Protein AF-A0A653E6C7-F1 (afdb_monomer)

Organism: NCBI:txid437900

Structure (mmCIF, N/CA/C/O backbone):
data_AF-A0A653E6C7-F1
#
_entry.id   AF-A0A653E6C7-F1
#
loop_
_atom_site.group_PDB
_atom_site.id
_atom_site.type_symbol
_atom_site.label_atom_id
_atom_site.label_alt_id
_atom_site.label_comp_id
_atom_site.label_asym_id
_atom_site.label_entity_id
_atom_site.label_seq_id
_atom_site.pdbx_PDB_ins_code
_atom_site.Cartn_x
_atom_site.Cartn_y
_atom_site.Cartn_z
_atom_site.occupancy
_atom_site.B_iso_or_equiv
_atom_site.auth_seq_id
_atom_site.auth_comp_id
_atom_site.auth_asym_id
_atom_site.auth_atom_id
_atom_site.pdbx_PDB_model_num
ATOM 1 N N . MET A 1 1 ? 11.877 32.049 -66.369 1.00 36.81 1 MET A N 1
ATOM 2 C CA . MET A 1 1 ? 12.026 30.655 -66.835 1.00 36.81 1 MET A CA 1
ATOM 3 C C . MET A 1 1 ? 13.136 30.034 -66.006 1.00 36.81 1 MET A C 1
ATOM 5 O O . MET A 1 1 ? 14.293 30.339 -66.258 1.00 36.81 1 MET A O 1
ATOM 9 N N . PHE A 1 2 ? 12.795 29.291 -64.953 1.00 31.92 2 PHE A N 1
ATOM 10 C CA . PHE A 1 2 ? 13.798 28.669 -64.084 1.00 31.92 2 PHE A CA 1
ATOM 11 C C . PHE A 1 2 ? 14.301 27.378 -64.732 1.00 31.92 2 PHE A C 1
ATOM 13 O O . PHE A 1 2 ? 13.498 26.540 -65.136 1.00 31.92 2 PHE A O 1
ATOM 20 N N . GLN A 1 3 ? 15.620 27.231 -64.850 1.00 35.09 3 GLN A N 1
ATOM 21 C CA . GLN A 1 3 ? 16.243 25.964 -65.222 1.00 35.09 3 GLN A CA 1
ATOM 22 C C . GLN A 1 3 ? 16.488 25.157 -63.948 1.00 35.09 3 GLN A C 1
ATOM 24 O O . GLN A 1 3 ? 17.312 25.549 -63.121 1.00 35.09 3 GLN A O 1
ATOM 29 N N . PHE A 1 4 ? 15.799 24.026 -63.803 1.00 35.00 4 PHE A N 1
ATOM 30 C CA . PHE A 1 4 ? 16.208 23.011 -62.838 1.00 35.00 4 PHE A CA 1
ATOM 31 C C . PHE A 1 4 ? 17.572 22.454 -63.260 1.00 35.00 4 PHE A C 1
ATOM 33 O O . PHE A 1 4 ? 17.753 22.038 -64.405 1.00 35.00 4 PHE A O 1
ATOM 40 N N . LYS A 1 5 ? 18.532 22.449 -62.333 1.00 35.19 5 LYS A N 1
ATOM 41 C CA . LYS A 1 5 ? 19.729 21.610 -62.445 1.00 35.19 5 LYS A CA 1
ATOM 42 C C . LYS A 1 5 ? 19.376 20.219 -61.903 1.00 35.19 5 LYS A C 1
ATOM 44 O O . LYS A 1 5 ? 18.618 20.157 -60.936 1.00 35.19 5 LYS A O 1
ATOM 49 N N . PRO A 1 6 ? 19.903 19.125 -62.477 1.00 42.69 6 PRO A N 1
ATOM 50 C CA . PRO A 1 6 ? 19.724 17.807 -61.885 1.00 42.69 6 PRO A CA 1
ATOM 51 C C . PRO A 1 6 ? 20.421 17.754 -60.520 1.00 42.69 6 PRO A C 1
ATOM 53 O O . PRO A 1 6 ? 21.574 18.174 -60.399 1.00 42.69 6 PRO A O 1
ATOM 56 N N . LEU A 1 7 ? 19.732 17.221 -59.509 1.00 40.06 7 LEU A N 1
ATOM 57 C CA . LEU A 1 7 ? 20.390 16.739 -58.299 1.00 40.06 7 LEU A CA 1
ATOM 58 C C . LEU A 1 7 ? 21.198 15.492 -58.678 1.00 40.06 7 LEU A C 1
ATOM 60 O O . LEU A 1 7 ? 20.665 14.579 -59.308 1.00 40.06 7 LEU A O 1
ATOM 64 N N . ALA A 1 8 ? 22.476 15.459 -58.314 1.00 36.84 8 ALA A N 1
ATOM 65 C CA . ALA A 1 8 ? 23.287 14.255 -58.418 1.00 36.84 8 ALA A CA 1
ATOM 66 C C . ALA A 1 8 ? 23.225 13.523 -57.073 1.00 36.84 8 ALA A C 1
ATOM 68 O O . ALA A 1 8 ? 23.871 13.950 -56.119 1.00 36.84 8 ALA A O 1
ATOM 69 N N . VAL A 1 9 ? 22.438 12.448 -56.998 1.00 37.03 9 VAL A N 1
ATOM 70 C CA . VAL A 1 9 ? 22.451 11.537 -55.844 1.00 37.03 9 VAL A CA 1
ATOM 71 C C . VAL A 1 9 ? 23.778 10.779 -55.857 1.00 37.03 9 VAL A C 1
ATOM 73 O O . VAL A 1 9 ? 24.117 10.134 -56.851 1.00 37.03 9 VAL A O 1
ATOM 76 N N . ALA A 1 10 ? 24.547 10.889 -54.776 1.00 32.38 10 ALA A N 1
ATOM 77 C CA . ALA A 1 10 ? 25.873 10.297 -54.650 1.00 32.38 10 ALA A CA 1
ATOM 78 C C . ALA A 1 10 ? 25.817 9.025 -53.790 1.00 32.38 10 ALA A C 1
ATOM 80 O O . ALA A 1 10 ? 26.116 9.062 -52.603 1.00 32.38 10 ALA A O 1
ATOM 81 N N . VAL A 1 11 ? 25.446 7.893 -54.397 1.00 38.53 11 VAL A N 1
ATOM 82 C CA . VAL A 1 11 ? 25.441 6.590 -53.709 1.00 38.53 11 VAL A CA 1
ATOM 83 C C . VAL A 1 11 ? 26.882 6.148 -53.425 1.00 38.53 11 VAL A C 1
ATOM 85 O O . VAL A 1 11 ? 27.605 5.742 -54.340 1.00 38.53 11 VAL A O 1
ATOM 88 N N . LEU A 1 12 ? 27.309 6.225 -52.162 1.00 35.78 12 LEU A N 1
ATOM 89 C CA . LEU A 1 12 ? 28.655 5.854 -51.719 1.00 35.78 12 LEU A CA 1
ATOM 90 C C . LEU A 1 12 ? 28.696 4.407 -51.197 1.00 35.78 12 LEU A C 1
ATOM 92 O O . LEU A 1 12 ? 28.654 4.157 -49.997 1.00 35.78 12 LEU A O 1
ATOM 96 N N . ALA A 1 13 ? 28.823 3.438 -52.103 1.00 35.84 13 ALA A N 1
ATOM 97 C CA . ALA A 1 13 ? 28.999 2.035 -51.726 1.00 35.84 13 ALA A CA 1
ATOM 98 C C . ALA A 1 13 ? 30.465 1.730 -51.348 1.00 35.84 13 ALA A C 1
ATOM 100 O O . ALA A 1 13 ? 31.323 1.586 -52.223 1.00 35.84 13 ALA A O 1
ATOM 101 N N . ILE A 1 14 ? 30.755 1.595 -50.049 1.00 37.81 14 ILE A N 1
ATOM 102 C CA . ILE A 1 14 ? 32.044 1.086 -49.551 1.00 37.81 14 ILE A CA 1
ATOM 103 C C . ILE A 1 14 ? 31.932 -0.431 -49.365 1.00 37.81 14 ILE A C 1
ATOM 105 O O . ILE A 1 14 ? 31.178 -0.903 -48.522 1.00 37.81 14 ILE A O 1
ATOM 109 N N . VAL A 1 15 ? 32.712 -1.197 -50.132 1.00 36.81 15 VAL A N 1
ATOM 110 C CA . VAL A 1 15 ? 32.793 -2.662 -50.007 1.00 36.81 15 VAL A CA 1
ATOM 111 C C . VAL A 1 15 ? 34.181 -3.053 -49.512 1.00 36.81 15 VAL A C 1
ATOM 113 O O . VAL A 1 15 ? 35.166 -2.945 -50.244 1.00 36.81 15 VAL A O 1
ATOM 116 N N . SER A 1 16 ? 34.261 -3.537 -48.274 1.00 36.94 16 SER A N 1
ATOM 117 C CA . SER A 1 16 ? 35.423 -4.265 -47.763 1.00 36.94 16 SER A CA 1
ATOM 118 C C . SER A 1 16 ? 35.331 -5.744 -48.166 1.00 36.94 16 SER A C 1
ATOM 120 O O . SER A 1 16 ? 34.250 -6.326 -48.220 1.00 36.94 16 SER A O 1
ATOM 122 N N . LEU A 1 17 ? 36.472 -6.366 -48.481 1.00 30.39 17 LEU A N 1
ATOM 123 C CA . LEU A 1 17 ? 36.559 -7.806 -48.749 1.00 30.39 17 LEU A CA 1
ATOM 124 C C . LEU A 1 17 ? 37.229 -8.524 -47.565 1.00 30.39 17 LEU A C 1
ATOM 126 O O . LEU A 1 17 ? 38.143 -7.960 -46.959 1.00 30.39 17 LEU A O 1
ATOM 130 N N . PRO A 1 18 ? 36.796 -9.751 -47.223 1.00 42.97 18 PRO A N 1
ATOM 131 C CA . PRO A 1 18 ? 37.175 -10.397 -45.972 1.00 42.97 18 PRO A CA 1
ATOM 132 C C . PRO A 1 18 ? 38.626 -10.892 -45.967 1.00 42.97 18 PRO A C 1
ATOM 134 O O . PRO A 1 18 ? 39.078 -11.573 -46.890 1.00 42.97 18 PRO A O 1
ATOM 137 N N . ALA A 1 19 ? 39.328 -10.628 -44.865 1.00 39.53 19 ALA A N 1
ATOM 138 C CA . ALA A 1 19 ? 40.554 -11.328 -44.498 1.00 39.53 19 ALA A CA 1
ATOM 139 C C . ALA A 1 19 ? 40.205 -12.502 -43.568 1.00 39.53 19 ALA A C 1
ATOM 141 O O . ALA A 1 19 ? 39.462 -12.332 -42.605 1.00 39.53 19 ALA A O 1
ATOM 142 N N . LEU A 1 20 ? 40.734 -13.695 -43.856 1.00 46.75 20 LEU A N 1
ATOM 143 C CA . LEU A 1 20 ? 40.426 -14.913 -43.102 1.00 46.75 20 LEU A CA 1
ATOM 144 C C . LEU A 1 20 ? 40.922 -14.837 -41.648 1.00 46.75 20 LEU A C 1
ATOM 146 O O . LEU A 1 20 ? 42.125 -14.859 -41.391 1.00 46.75 20 LEU A O 1
ATOM 150 N N . ALA A 1 21 ? 39.975 -14.851 -40.715 1.00 49.25 21 ALA A N 1
ATOM 151 C CA . ALA A 1 21 ? 40.163 -15.169 -39.305 1.00 49.25 21 ALA A CA 1
ATOM 152 C C . ALA A 1 21 ? 39.128 -16.231 -38.897 1.00 49.25 21 ALA A C 1
ATOM 154 O O . ALA A 1 21 ? 38.149 -16.449 -39.607 1.00 49.25 21 ALA A O 1
ATOM 155 N N . ASN A 1 22 ? 39.337 -16.921 -37.774 1.00 44.00 22 ASN A N 1
ATOM 156 C CA . ASN A 1 22 ? 38.577 -18.135 -37.429 1.00 44.00 22 ASN A CA 1
ATOM 157 C C . ASN A 1 22 ? 37.117 -17.885 -36.974 1.00 44.00 22 ASN A C 1
ATOM 159 O O . ASN A 1 22 ? 36.478 -18.796 -36.462 1.00 44.00 22 ASN A O 1
ATOM 163 N N . ASN A 1 23 ? 36.632 -16.646 -37.097 1.00 50.62 23 ASN A N 1
ATOM 164 C CA . ASN A 1 23 ? 35.430 -16.086 -36.474 1.00 50.62 23 ASN A CA 1
ATOM 165 C C . ASN A 1 23 ? 34.911 -14.933 -37.362 1.00 50.62 23 ASN A C 1
ATOM 167 O O . ASN A 1 23 ? 35.731 -14.327 -38.060 1.00 50.62 23 ASN A O 1
ATOM 171 N N . SER A 1 24 ? 33.602 -14.640 -37.418 1.00 52.75 24 SER A N 1
ATOM 172 C CA . SER A 1 24 ? 33.059 -13.692 -38.421 1.00 52.75 24 SER A CA 1
ATOM 173 C C . SER A 1 24 ? 31.826 -12.874 -38.020 1.00 52.75 24 SER A C 1
ATOM 175 O O . SER A 1 24 ? 30.838 -13.412 -37.529 1.00 52.75 24 SER A O 1
ATOM 177 N N . THR A 1 25 ? 31.876 -11.587 -38.378 1.00 50.28 25 THR A N 1
ATOM 178 C CA . THR A 1 25 ? 30.941 -10.515 -37.991 1.00 50.28 25 THR A CA 1
ATOM 179 C C . THR A 1 25 ? 30.882 -9.536 -39.226 1.00 50.28 25 THR A C 1
ATOM 181 O O . THR A 1 25 ? 31.946 -9.063 -39.620 1.00 50.28 25 THR A O 1
ATOM 184 N N . SER A 1 26 ? 29.720 -9.221 -39.870 1.00 48.12 26 SER A N 1
ATOM 185 C CA . SER A 1 26 ? 29.556 -8.301 -41.058 1.00 48.12 26 SER A CA 1
ATOM 186 C C . SER A 1 26 ? 28.241 -7.423 -41.210 1.00 48.12 26 SER A C 1
ATOM 188 O O . SER A 1 26 ? 27.250 -7.935 -41.734 1.00 48.12 26 SER A O 1
ATOM 190 N N . THR A 1 27 ? 28.207 -6.110 -40.866 1.00 49.47 27 THR A N 1
ATOM 191 C CA . THR A 1 27 ? 27.017 -5.171 -40.925 1.00 49.47 27 THR A CA 1
ATOM 192 C C . THR A 1 27 ? 27.148 -4.208 -42.137 1.00 49.47 27 THR A C 1
ATOM 194 O O . THR A 1 27 ? 28.269 -4.000 -42.602 1.00 49.47 27 THR A O 1
ATOM 197 N N . GLN A 1 28 ? 26.059 -3.666 -42.718 1.00 49.97 28 GLN A N 1
ATOM 198 C CA . GLN A 1 28 ? 25.973 -3.151 -44.107 1.00 49.97 28 GLN A CA 1
ATOM 199 C C . GLN A 1 28 ? 25.023 -1.931 -44.396 1.00 49.97 28 GLN A C 1
ATOM 201 O O . GLN A 1 28 ? 23.853 -1.943 -44.046 1.00 49.97 28 GLN A O 1
ATOM 206 N N . THR A 1 29 ? 25.464 -0.933 -45.195 1.00 49.41 29 THR A N 1
ATOM 207 C CA . THR A 1 29 ? 24.863 0.437 -45.317 1.00 49.41 29 THR A CA 1
ATOM 208 C C . THR A 1 29 ? 24.172 0.847 -46.655 1.00 49.41 29 THR A C 1
ATOM 210 O O . THR A 1 29 ? 24.324 0.149 -47.662 1.00 49.41 29 THR A O 1
ATOM 213 N N . GLN A 1 30 ? 23.448 1.996 -46.659 1.00 47.56 30 GLN A N 1
ATOM 214 C CA . GLN A 1 30 ? 22.897 2.846 -47.768 1.00 47.56 30 GLN A CA 1
ATOM 215 C C . GLN A 1 30 ? 22.516 4.271 -47.238 1.00 47.56 30 GLN A C 1
ATOM 217 O O . GLN A 1 30 ? 22.530 4.451 -46.028 1.00 47.56 30 GLN A O 1
ATOM 222 N N . GLU A 1 31 ? 22.144 5.259 -48.083 1.00 45.62 31 GLU A N 1
ATOM 223 C CA . GLU A 1 31 ? 21.687 6.632 -47.695 1.00 45.62 31 GLU A CA 1
ATOM 224 C C . GLU A 1 31 ? 20.680 7.270 -48.708 1.00 45.62 31 GLU A C 1
ATOM 226 O O . GLU A 1 31 ? 20.923 7.180 -49.916 1.00 45.62 31 GLU A O 1
ATOM 231 N N . GLY A 1 32 ? 19.602 7.948 -48.250 1.00 47.56 32 GLY A N 1
ATOM 232 C CA . GLY A 1 32 ? 18.524 8.546 -49.084 1.00 47.56 32 GLY A CA 1
ATOM 233 C C . GLY A 1 32 ? 17.597 9.657 -48.478 1.00 47.56 32 GLY A C 1
ATOM 234 O O . GLY A 1 32 ? 18.111 10.709 -48.128 1.00 47.56 32 GLY A O 1
ATOM 235 N N . GLU A 1 33 ? 16.250 9.695 -48.532 1.00 46.22 33 GLU A N 1
ATOM 236 C CA . GLU A 1 33 ? 15.228 8.712 -48.102 1.00 46.22 33 GLU A CA 1
ATOM 237 C C . GLU A 1 33 ? 15.631 7.242 -48.264 1.00 46.22 33 GLU A C 1
ATOM 239 O O . GLU A 1 33 ? 15.972 6.806 -49.359 1.00 46.22 33 GLU A O 1
ATOM 244 N N . ASP A 1 34 ? 15.585 6.511 -47.144 1.00 41.84 34 ASP A N 1
ATOM 245 C CA . ASP A 1 34 ? 16.170 5.189 -46.856 1.00 41.84 34 ASP A CA 1
ATOM 246 C C . ASP A 1 34 ? 17.706 5.193 -46.514 1.00 41.84 34 ASP A C 1
ATOM 248 O O . ASP A 1 34 ? 18.541 4.765 -47.315 1.00 41.84 34 ASP A O 1
ATOM 252 N N . HIS A 1 35 ? 18.105 5.656 -45.306 1.00 50.97 35 HIS A N 1
ATOM 253 C CA . HIS A 1 35 ? 19.483 5.656 -44.738 1.00 50.97 35 HIS A CA 1
ATOM 254 C C . HIS A 1 35 ? 19.780 4.539 -43.707 1.00 50.97 35 HIS A C 1
ATOM 256 O O . HIS A 1 35 ? 18.956 4.132 -42.897 1.00 50.97 35 HIS A O 1
ATOM 262 N N . ILE A 1 36 ? 21.004 4.009 -43.726 1.00 48.34 36 ILE A N 1
ATOM 263 C CA . ILE A 1 36 ? 21.359 2.739 -43.073 1.00 48.34 36 ILE A CA 1
ATOM 264 C C . ILE A 1 36 ? 22.845 2.788 -42.666 1.00 48.34 36 ILE A C 1
ATOM 266 O O . ILE A 1 36 ? 23.696 2.879 -43.557 1.00 48.34 36 ILE A O 1
ATOM 270 N N . ALA A 1 37 ? 23.188 2.727 -41.374 1.00 50.09 37 ALA A N 1
ATOM 271 C CA . ALA A 1 37 ? 24.558 2.872 -40.846 1.00 50.09 37 ALA A CA 1
ATOM 272 C C . ALA A 1 37 ? 24.924 1.749 -39.848 1.00 50.09 37 ALA A C 1
ATOM 274 O O . ALA A 1 37 ? 24.151 1.444 -38.960 1.00 50.09 37 ALA A O 1
ATOM 275 N N . ASP A 1 38 ? 26.096 1.105 -39.957 1.00 50.28 38 ASP A N 1
ATOM 276 C CA . ASP A 1 38 ? 26.194 -0.308 -39.531 1.00 50.28 38 ASP A CA 1
ATOM 277 C C . ASP A 1 38 ? 27.616 -0.791 -39.096 1.00 50.28 38 ASP A C 1
ATOM 279 O O . ASP A 1 38 ? 28.586 -0.534 -39.815 1.00 50.28 38 ASP A O 1
ATOM 283 N N . VAL A 1 39 ? 27.766 -1.572 -37.995 1.00 52.69 39 VAL A N 1
ATOM 284 C CA . VAL A 1 39 ? 29.048 -2.215 -37.543 1.00 52.69 39 VAL A CA 1
ATOM 285 C C . VAL A 1 39 ? 28.893 -3.625 -36.898 1.00 52.69 39 VAL A C 1
ATOM 287 O O . VAL A 1 39 ? 28.065 -3.822 -36.019 1.00 52.69 39 VAL A O 1
ATOM 290 N N . PHE A 1 40 ? 29.688 -4.621 -37.335 1.00 51.22 40 PHE A N 1
ATOM 291 C CA . PHE A 1 40 ? 29.840 -6.028 -36.841 1.00 51.22 40 PHE A CA 1
ATOM 292 C C . PHE A 1 40 ? 31.414 -6.170 -36.840 1.00 51.22 40 PHE A C 1
ATOM 294 O O . PHE A 1 40 ? 32.033 -5.749 -37.823 1.00 51.22 40 PHE A O 1
ATOM 301 N N . GLN A 1 41 ? 32.108 -6.758 -35.841 1.00 54.19 41 GLN A N 1
ATOM 302 C CA . GLN A 1 41 ? 33.598 -6.946 -35.845 1.00 54.19 41 GLN A CA 1
ATOM 303 C C . GLN A 1 41 ? 34.148 -8.316 -35.362 1.00 54.19 41 GLN A C 1
ATOM 305 O O . GLN A 1 41 ? 33.605 -8.902 -34.432 1.00 54.19 41 GLN A O 1
ATOM 310 N N . THR A 1 42 ? 35.290 -8.810 -35.888 1.00 49.84 42 THR A N 1
ATOM 311 C CA . THR A 1 42 ? 35.888 -10.089 -35.403 1.00 49.84 42 THR A CA 1
ATOM 312 C C . THR A 1 42 ? 37.390 -10.286 -35.525 1.00 49.84 42 THR A C 1
ATOM 314 O O . THR A 1 42 ? 37.947 -10.022 -36.585 1.00 49.84 42 THR A O 1
ATOM 317 N N . GLN A 1 43 ? 37.950 -11.007 -34.532 1.00 49.94 43 GLN A N 1
ATOM 318 C CA . GLN A 1 43 ? 38.766 -12.228 -34.744 1.00 49.9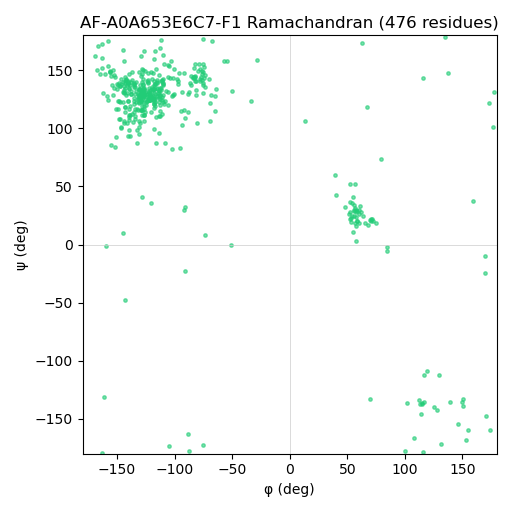4 43 GLN A CA 1
ATOM 319 C C . GLN A 1 43 ? 38.593 -13.330 -33.651 1.00 49.94 43 GLN A C 1
ATOM 321 O O . GLN A 1 43 ? 39.348 -14.303 -33.664 1.00 49.94 43 GLN A O 1
ATOM 326 N N . ALA A 1 44 ? 37.624 -13.254 -32.723 1.00 50.81 44 ALA A N 1
ATOM 327 C CA . ALA A 1 44 ? 37.566 -14.094 -31.506 1.00 50.81 44 ALA A CA 1
ATOM 328 C C . ALA A 1 44 ? 36.459 -15.169 -31.484 1.00 50.81 44 ALA A C 1
ATOM 330 O O . ALA A 1 44 ? 35.468 -15.012 -32.175 1.00 50.81 44 ALA A O 1
ATOM 331 N N . GLY A 1 45 ? 36.653 -16.249 -30.703 1.00 44.94 45 GLY A N 1
ATOM 332 C CA . GLY A 1 45 ? 36.150 -17.639 -30.879 1.00 44.94 45 GLY A CA 1
ATOM 333 C C . GLY A 1 45 ? 34.660 -17.952 -31.147 1.00 44.94 45 GLY A C 1
ATOM 334 O O . GLY A 1 45 ? 34.298 -19.132 -31.175 1.00 44.94 45 GLY A O 1
ATOM 335 N N . ARG A 1 46 ? 33.795 -16.941 -31.221 1.00 46.16 46 ARG A N 1
ATOM 336 C CA . ARG A 1 46 ? 32.323 -16.956 -31.228 1.00 46.16 46 ARG A CA 1
ATOM 337 C C . ARG A 1 46 ? 31.869 -15.534 -31.735 1.00 46.16 46 ARG A C 1
ATOM 339 O O . ARG A 1 46 ? 32.632 -14.601 -31.475 1.00 46.16 46 ARG A O 1
ATOM 346 N N . SER A 1 47 ? 30.749 -15.307 -32.474 1.00 51.88 47 SER A N 1
ATOM 347 C CA . SER A 1 47 ? 30.408 -13.944 -33.033 1.00 51.88 47 SER A CA 1
ATOM 348 C C . SER A 1 47 ? 28.969 -13.703 -33.601 1.00 51.88 47 SER A C 1
ATOM 350 O O . SER A 1 47 ? 28.462 -14.645 -34.215 1.00 51.88 47 SER A O 1
ATOM 352 N N . GLN A 1 48 ? 28.398 -12.462 -33.556 1.00 50.12 48 GLN A N 1
ATOM 353 C CA . GLN A 1 48 ? 27.323 -11.908 -34.459 1.00 50.12 48 GLN A CA 1
ATOM 354 C C . GLN A 1 48 ? 27.170 -10.322 -34.430 1.00 50.12 48 GLN A C 1
ATOM 356 O O . GLN A 1 48 ? 28.047 -9.685 -33.853 1.00 50.12 48 GLN A O 1
ATOM 361 N N . ALA A 1 49 ? 26.213 -9.707 -35.195 1.00 47.31 49 ALA A N 1
ATOM 362 C CA . ALA A 1 49 ? 25.719 -8.282 -35.368 1.00 47.31 49 ALA A CA 1
ATOM 363 C C . ALA A 1 49 ? 24.655 -8.161 -36.532 1.00 47.31 49 ALA A C 1
ATOM 365 O O . ALA A 1 49 ? 24.100 -9.217 -36.843 1.00 47.31 49 ALA A O 1
ATOM 366 N N . THR A 1 50 ? 24.358 -6.973 -37.169 1.00 49.62 50 THR A N 1
ATOM 367 C CA . THR A 1 50 ? 23.196 -6.551 -38.122 1.00 49.62 50 THR A CA 1
ATOM 368 C C . THR A 1 50 ? 22.025 -5.349 -37.734 1.00 49.62 50 THR A C 1
ATOM 370 O O . THR A 1 50 ? 20.977 -4.758 -35.732 1.00 49.62 50 THR A O 1
ATOM 373 N N . GLN A 1 51 ? 21.966 -4.865 -39.086 1.00 48.03 51 GLN A N 1
ATOM 374 C CA . GLN A 1 51 ? 21.513 -3.716 -39.995 1.00 48.03 51 GLN A CA 1
ATOM 375 C C . GLN A 1 51 ? 20.124 -2.987 -40.101 1.00 48.03 51 GLN A C 1
ATOM 377 O O . GLN A 1 51 ? 19.124 -3.614 -40.472 1.00 48.03 51 GLN A O 1
ATOM 382 N N . THR A 1 52 ? 20.049 -1.633 -40.108 1.00 49.75 52 THR A N 1
ATOM 383 C CA . THR A 1 52 ? 18.783 -0.902 -40.470 1.00 49.75 52 THR A CA 1
ATOM 384 C C . THR A 1 52 ? 18.897 0.563 -40.954 1.00 49.75 52 THR A C 1
ATOM 386 O O . THR A 1 52 ? 19.809 1.222 -40.485 1.00 49.75 52 THR A O 1
ATOM 389 N N . GLN A 1 53 ? 18.020 1.204 -41.774 1.00 48.62 53 GLN A N 1
ATOM 390 C CA . GLN A 1 53 ? 16.997 0.861 -42.829 1.00 48.62 53 GLN A CA 1
ATOM 391 C C . GLN A 1 53 ? 15.947 2.017 -43.029 1.00 48.62 53 GLN A C 1
ATOM 393 O O . GLN A 1 53 ? 14.765 1.747 -43.215 1.00 48.62 53 GLN A O 1
ATOM 398 N N . ASP A 1 54 ? 16.341 3.304 -42.955 1.00 42.34 54 ASP A N 1
ATOM 399 C CA . ASP A 1 54 ? 15.451 4.437 -42.607 1.00 42.34 54 ASP A CA 1
ATOM 400 C C . ASP A 1 54 ? 15.978 5.851 -42.995 1.00 42.34 54 ASP A C 1
ATOM 402 O O . ASP A 1 54 ? 17.121 6.127 -42.662 1.00 42.34 54 ASP A O 1
ATOM 406 N N . GLY A 1 55 ? 15.274 6.786 -43.672 1.00 54.28 55 GLY A N 1
ATOM 407 C CA . GLY A 1 55 ? 15.981 7.970 -44.250 1.00 54.28 55 GLY A CA 1
ATOM 408 C C . GLY A 1 55 ? 15.381 9.344 -44.660 1.00 54.28 55 GLY A C 1
ATOM 409 O O . GLY A 1 55 ? 16.170 10.143 -45.153 1.00 54.28 55 GLY A O 1
ATOM 410 N N . SER A 1 56 ? 14.112 9.762 -44.615 1.00 47.47 56 SER A N 1
ATOM 411 C CA . SER A 1 56 ? 12.895 9.168 -44.055 1.00 47.47 56 SER A CA 1
ATOM 412 C C . SER A 1 56 ? 13.058 8.746 -42.597 1.00 47.47 56 SER A C 1
ATOM 414 O O . SER A 1 56 ? 12.374 7.831 -42.168 1.00 47.47 56 SER A O 1
ATOM 416 N N . GLY A 1 57 ? 14.034 9.337 -41.889 1.00 43.91 57 GLY A N 1
ATOM 417 C CA . GLY A 1 57 ? 14.825 8.613 -40.901 1.00 43.91 57 GLY A CA 1
ATOM 418 C C . GLY A 1 57 ? 16.349 8.764 -40.987 1.00 43.91 57 GLY A C 1
ATOM 419 O O . GLY A 1 57 ? 16.821 9.605 -41.750 1.00 43.91 57 GLY A O 1
ATOM 420 N N . GLN A 1 58 ? 17.126 7.988 -40.204 1.00 51.09 58 GLN A N 1
ATOM 421 C CA . GLN A 1 58 ? 18.606 7.782 -40.306 1.00 51.09 58 GLN A CA 1
ATOM 422 C C . GLN A 1 58 ? 19.165 6.871 -39.174 1.00 51.09 58 GLN A C 1
ATOM 424 O O . GLN A 1 58 ? 19.315 7.366 -38.060 1.00 51.09 58 GLN A O 1
ATOM 429 N N . ILE A 1 59 ? 19.461 5.572 -39.376 1.00 46.78 59 ILE A N 1
ATOM 430 C CA . ILE A 1 59 ? 19.634 4.648 -38.214 1.00 46.78 59 ILE A CA 1
ATOM 431 C C . ILE A 1 59 ? 20.935 3.805 -38.183 1.00 46.78 59 ILE A C 1
ATOM 433 O O . ILE A 1 59 ? 21.451 3.418 -39.230 1.00 46.78 59 ILE A O 1
ATOM 437 N N . GLY A 1 60 ? 21.460 3.539 -36.966 1.00 51.00 60 GLY A N 1
ATOM 438 C CA . GLY A 1 60 ? 22.777 2.941 -36.653 1.00 51.00 60 GLY A CA 1
ATOM 439 C C . GLY A 1 60 ? 22.830 1.529 -35.993 1.00 51.00 60 GLY A C 1
ATOM 440 O O . GLY A 1 60 ? 22.778 1.429 -34.774 1.00 51.00 60 GLY A O 1
ATOM 441 N N . TRP A 1 61 ? 22.991 0.405 -36.709 1.00 46.16 61 TRP A N 1
ATOM 442 C CA . TRP A 1 61 ? 22.998 -0.982 -36.153 1.00 46.16 61 TRP A CA 1
ATOM 443 C C . TRP A 1 61 ? 24.419 -1.474 -35.764 1.00 46.16 61 TRP A C 1
ATOM 445 O O . TRP A 1 61 ? 25.235 -1.774 -36.644 1.00 46.16 61 TRP A O 1
ATOM 455 N N . ILE A 1 62 ? 24.743 -1.608 -34.463 1.00 49.81 62 ILE A N 1
ATOM 456 C CA . ILE A 1 62 ? 26.078 -2.041 -33.960 1.00 49.81 62 ILE A CA 1
ATOM 457 C C . ILE A 1 62 ? 26.015 -3.268 -33.029 1.00 49.81 62 ILE A C 1
ATOM 459 O O . ILE A 1 62 ? 25.133 -3.374 -32.197 1.00 49.81 62 ILE A O 1
ATOM 463 N N . GLU A 1 63 ? 26.979 -4.191 -33.141 1.00 49.38 63 GLU A N 1
ATOM 464 C CA . GLU A 1 63 ? 27.341 -5.182 -32.101 1.00 49.38 63 GLU A CA 1
ATOM 465 C C . GLU A 1 63 ? 28.741 -5.766 -32.411 1.00 49.38 63 GLU A C 1
ATOM 467 O O . GLU A 1 63 ? 29.219 -5.730 -33.550 1.00 49.38 63 GLU A O 1
ATOM 472 N N . GLN A 1 64 ? 29.480 -6.202 -31.386 1.00 54.69 64 GLN A N 1
ATOM 473 C CA . GLN A 1 64 ? 30.908 -6.568 -31.453 1.00 54.69 64 GLN A CA 1
ATOM 474 C C . GLN A 1 64 ? 31.229 -7.537 -30.318 1.00 54.69 64 GLN A C 1
ATOM 476 O O . GLN A 1 64 ? 30.594 -7.415 -29.284 1.00 54.69 64 GLN A O 1
ATOM 481 N N . GLU A 1 65 ? 32.176 -8.482 -30.459 1.0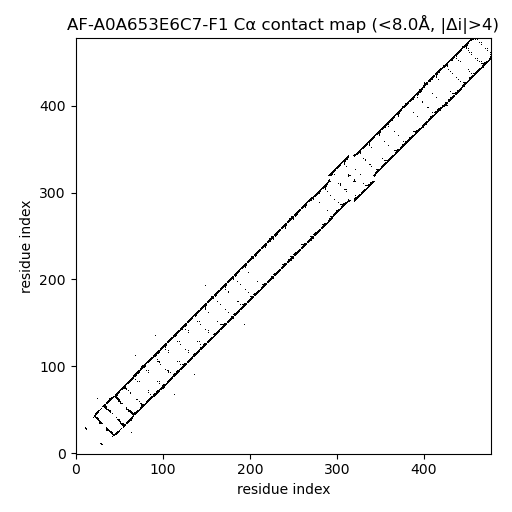0 51.06 65 GLU A N 1
ATOM 482 C CA . GLU A 1 65 ? 32.149 -9.619 -29.523 1.00 51.06 65 GLU A CA 1
ATOM 483 C C . GLU A 1 65 ? 33.389 -10.523 -29.359 1.00 51.06 65 GLU A C 1
ATOM 485 O O . GLU A 1 65 ? 34.250 -10.655 -30.235 1.00 51.06 65 GLU A O 1
ATOM 490 N N . PHE A 1 66 ? 33.387 -11.228 -28.216 1.00 52.16 66 PHE A N 1
ATOM 491 C CA . PHE A 1 66 ? 34.203 -12.402 -27.860 1.00 52.16 66 PHE A CA 1
ATOM 492 C C . PHE A 1 66 ? 33.281 -13.550 -27.342 1.00 52.16 66 PHE A C 1
ATOM 494 O O . PHE A 1 66 ? 33.627 -14.264 -26.402 1.00 52.16 66 PHE A O 1
ATOM 501 N N . GLY A 1 67 ? 32.113 -13.775 -27.957 1.00 55.19 67 GLY A N 1
ATOM 502 C CA . GLY A 1 67 ? 31.035 -14.628 -27.422 1.00 55.19 67 GLY A CA 1
ATOM 503 C C . GLY A 1 67 ? 30.070 -15.153 -28.505 1.00 55.19 67 GLY A C 1
ATOM 504 O O . GLY A 1 67 ? 30.263 -14.883 -29.678 1.00 55.19 67 GLY A O 1
ATOM 505 N N . ARG A 1 68 ? 29.082 -16.021 -28.204 1.00 56.19 68 ARG A N 1
ATOM 506 C CA . ARG A 1 68 ? 28.197 -16.617 -29.265 1.00 56.19 68 ARG A CA 1
ATOM 507 C C . ARG A 1 68 ? 26.931 -15.777 -29.486 1.00 56.19 68 ARG A C 1
ATOM 509 O O . ARG A 1 68 ? 25.873 -16.352 -29.725 1.00 56.19 68 ARG A O 1
ATOM 516 N N . ASN A 1 69 ? 27.023 -14.475 -29.270 1.00 56.19 69 ASN A N 1
ATOM 517 C CA . ASN A 1 69 ? 25.860 -13.639 -29.017 1.00 56.19 69 ASN A CA 1
ATOM 518 C C . ASN A 1 69 ? 25.247 -13.138 -30.325 1.00 56.19 69 ASN A C 1
ATOM 520 O O . ASN A 1 69 ? 25.623 -13.619 -31.397 1.00 56.19 69 ASN A O 1
ATOM 524 N N . ARG A 1 70 ? 24.200 -12.322 -30.210 1.00 58.69 70 ARG A N 1
ATOM 525 C CA . ARG A 1 70 ? 23.357 -11.865 -31.316 1.00 58.69 70 ARG A CA 1
ATOM 526 C C . ARG A 1 70 ? 22.656 -10.555 -31.002 1.00 58.69 70 ARG A C 1
ATOM 528 O O . ARG A 1 70 ? 22.157 -10.370 -29.910 1.00 58.69 70 ARG A O 1
ATOM 535 N N . ALA A 1 71 ? 22.415 -9.739 -31.999 1.00 51.44 71 ALA A N 1
ATOM 536 C CA . ALA A 1 71 ? 21.431 -8.668 -32.032 1.00 51.44 71 ALA A CA 1
ATOM 537 C C . ALA A 1 71 ? 21.268 -8.214 -33.486 1.00 51.44 71 ALA A C 1
ATOM 539 O O . ALA A 1 71 ? 21.989 -8.695 -34.363 1.00 51.44 71 ALA A O 1
ATOM 540 N N . GLU A 1 72 ? 20.293 -7.367 -33.833 1.00 54.09 72 GLU A N 1
ATOM 541 C CA . GLU A 1 72 ? 18.912 -7.451 -33.350 1.00 54.09 72 GLU A CA 1
ATOM 542 C C . GLU A 1 72 ? 18.002 -6.230 -33.675 1.00 54.09 72 GLU A C 1
ATOM 544 O O . GLU A 1 72 ? 16.812 -6.279 -33.368 1.00 54.09 72 GLU A O 1
ATOM 549 N N . GLN A 1 73 ? 18.520 -5.103 -34.177 1.00 53.62 73 GLN A N 1
ATOM 550 C CA . GLN A 1 73 ? 17.790 -3.818 -34.324 1.00 53.62 73 GLN A CA 1
ATOM 551 C C . GLN A 1 73 ? 16.657 -3.894 -35.399 1.00 53.62 73 GLN A C 1
ATOM 553 O O . GLN A 1 73 ? 16.497 -4.943 -36.007 1.00 53.62 73 GLN A O 1
ATOM 558 N N . THR A 1 74 ? 15.805 -2.870 -35.622 1.00 54.56 74 THR A N 1
ATOM 559 C CA . THR A 1 74 ? 15.027 -2.536 -36.870 1.00 54.56 74 THR A CA 1
ATOM 560 C C . THR A 1 74 ? 14.044 -1.381 -36.620 1.00 54.56 74 THR A C 1
ATOM 562 O O . THR A 1 74 ? 13.156 -1.495 -35.790 1.00 54.56 74 THR A O 1
ATOM 565 N N . GLN A 1 75 ? 14.119 -0.269 -37.342 1.00 52.47 75 GLN A N 1
ATOM 566 C CA . GLN A 1 75 ? 13.802 1.040 -36.756 1.00 52.47 75 GLN A CA 1
ATOM 567 C C . GLN A 1 75 ? 13.354 2.020 -37.878 1.00 52.47 75 GLN A C 1
ATOM 569 O O . GLN A 1 75 ? 13.895 1.883 -38.974 1.00 52.47 75 GLN A O 1
ATOM 574 N N . SER A 1 76 ? 12.403 2.959 -37.673 1.00 54.53 76 SER A N 1
ATOM 575 C CA . SER A 1 76 ? 12.069 3.974 -38.704 1.00 54.53 76 SER A CA 1
ATOM 576 C C . SER A 1 76 ? 11.383 5.305 -38.294 1.00 54.53 76 SER A C 1
ATOM 578 O O . SER A 1 76 ? 10.282 5.261 -37.748 1.00 54.53 76 SER A O 1
ATOM 580 N N . GLY A 1 77 ? 12.000 6.450 -38.650 1.00 53.12 77 GLY A N 1
ATOM 581 C CA . GLY A 1 77 ? 11.413 7.670 -39.262 1.00 53.12 77 GLY A CA 1
ATOM 582 C C . GLY A 1 77 ? 10.422 8.563 -38.492 1.00 53.12 77 GLY A C 1
ATOM 583 O O . GLY A 1 77 ? 9.296 8.160 -38.211 1.00 53.12 77 GLY A O 1
ATOM 584 N N . ASP A 1 78 ? 10.668 9.847 -38.192 1.00 47.84 78 ASP A N 1
ATOM 585 C CA . ASP A 1 78 ? 11.814 10.764 -38.383 1.00 47.84 78 ASP A CA 1
ATOM 586 C C . ASP A 1 78 ? 12.028 11.550 -37.057 1.00 47.84 78 ASP A C 1
ATOM 588 O O . ASP A 1 78 ? 11.116 12.242 -36.610 1.00 47.84 78 ASP A O 1
ATOM 592 N N . THR A 1 79 ? 13.151 11.550 -36.338 1.00 50.22 79 THR A N 1
ATOM 593 C CA . THR A 1 79 ? 14.446 10.914 -36.587 1.00 50.22 79 THR A CA 1
ATOM 594 C C . THR A 1 79 ? 15.136 10.492 -35.270 1.00 50.22 79 THR A C 1
ATOM 596 O O . THR A 1 79 ? 15.666 11.351 -34.573 1.00 50.22 79 THR A O 1
ATOM 599 N N . ASN A 1 80 ? 15.180 9.173 -35.018 1.00 55.84 80 ASN A N 1
ATOM 600 C CA . ASN A 1 80 ? 16.347 8.392 -34.528 1.00 55.84 80 ASN A CA 1
ATOM 601 C C . ASN A 1 80 ? 16.947 8.718 -33.124 1.00 55.84 80 ASN A C 1
ATOM 603 O O . ASN A 1 80 ? 16.556 9.682 -32.475 1.00 55.84 80 ASN A O 1
ATOM 607 N N . ASP A 1 81 ? 17.912 7.959 -32.577 1.00 50.50 81 ASP A N 1
ATOM 608 C CA . ASP A 1 81 ? 18.650 6.788 -33.098 1.00 50.50 81 ASP A CA 1
ATOM 609 C C . ASP A 1 81 ? 18.979 5.766 -31.976 1.00 50.50 81 ASP A C 1
ATOM 611 O O . ASP A 1 81 ? 18.860 6.038 -30.780 1.00 50.50 81 ASP A O 1
ATOM 615 N N . SER A 1 82 ? 19.404 4.594 -32.434 1.00 56.06 82 SER A N 1
ATOM 616 C CA . SER A 1 82 ? 20.131 3.478 -31.817 1.00 56.06 82 SER A CA 1
ATOM 617 C C . SER A 1 82 ? 21.100 3.703 -30.644 1.00 56.06 82 SER A C 1
ATOM 619 O O . SER A 1 82 ? 21.777 4.725 -30.543 1.00 56.06 82 SER A O 1
ATOM 621 N N . PHE A 1 83 ? 21.342 2.609 -29.905 1.00 54.88 83 PHE A N 1
ATOM 622 C CA . PHE A 1 83 ? 22.633 1.901 -29.968 1.00 54.88 83 PHE A CA 1
ATOM 623 C C . PHE A 1 83 ? 22.517 0.462 -29.440 1.00 54.88 83 PHE A C 1
ATOM 625 O O . PHE A 1 83 ? 21.807 0.228 -28.468 1.00 54.88 83 PHE A O 1
ATOM 632 N N . VAL A 1 84 ? 23.283 -0.490 -29.982 1.00 54.00 84 VAL A N 1
ATOM 633 C CA . VAL A 1 84 ? 23.458 -1.812 -29.353 1.00 54.00 84 VAL A CA 1
ATOM 634 C C . VAL A 1 84 ? 24.944 -2.100 -29.108 1.00 54.00 84 VAL A C 1
ATOM 636 O O . VAL A 1 84 ? 25.813 -1.763 -29.915 1.00 54.00 84 VAL A O 1
ATOM 639 N N . LEU A 1 85 ? 25.256 -2.691 -27.953 1.00 57.44 85 LEU A N 1
ATOM 640 C CA . LEU A 1 85 ? 26.605 -3.120 -27.587 1.00 57.44 85 LEU A CA 1
ATOM 641 C C . LEU A 1 85 ? 26.549 -4.428 -26.792 1.00 57.44 85 LEU A C 1
ATOM 643 O O . LEU A 1 85 ? 25.805 -4.544 -25.823 1.00 57.44 85 LEU A O 1
ATOM 647 N N . GLN A 1 86 ? 27.373 -5.394 -27.195 1.00 58.09 86 GLN A N 1
ATOM 648 C CA . GLN A 1 86 ? 27.642 -6.625 -26.455 1.00 58.09 86 GLN A CA 1
ATOM 649 C C . GLN A 1 86 ? 29.140 -6.664 -26.107 1.00 58.09 86 GLN A C 1
ATOM 651 O O . GLN A 1 86 ? 29.956 -6.133 -26.861 1.00 58.09 86 GLN A O 1
ATOM 656 N N . SER A 1 87 ? 29.523 -7.243 -24.968 1.00 56.28 87 SER A N 1
ATOM 657 C CA . SER A 1 87 ? 30.924 -7.282 -24.519 1.00 56.28 87 SER A CA 1
ATOM 658 C C . SER A 1 87 ? 31.217 -8.555 -23.723 1.00 56.28 87 SER A C 1
ATOM 660 O O . SER A 1 87 ? 30.761 -8.716 -22.602 1.00 56.28 87 SER A O 1
ATOM 662 N N . GLY A 1 88 ? 31.970 -9.501 -24.296 1.00 53.19 88 GLY A N 1
ATOM 663 C CA . GLY A 1 88 ? 32.425 -10.705 -23.575 1.00 53.19 88 GLY A CA 1
ATOM 664 C C . GLY A 1 88 ? 31.325 -11.681 -23.119 1.00 53.19 88 GLY A C 1
ATOM 665 O O . GLY A 1 88 ? 31.576 -12.502 -22.241 1.00 53.19 88 GLY A O 1
ATOM 666 N N . GLU A 1 89 ? 30.134 -11.598 -23.710 1.00 62.94 89 GLU A N 1
ATOM 667 C CA . GLU A 1 89 ? 28.932 -12.362 -23.354 1.00 62.94 89 GLU A CA 1
ATOM 668 C C . GLU A 1 89 ? 29.001 -13.840 -23.828 1.00 62.94 89 GLU A C 1
ATOM 670 O O . GLU A 1 89 ? 29.976 -14.305 -24.431 1.00 62.94 89 GLU A O 1
ATOM 675 N N . SER A 1 90 ? 27.918 -14.622 -23.702 1.00 59.03 90 SER A N 1
ATOM 676 C CA . SER A 1 90 ? 27.910 -16.030 -24.129 1.00 59.03 90 SER A CA 1
ATOM 677 C C . SER A 1 90 ? 26.540 -16.615 -24.563 1.00 59.03 90 SER A C 1
ATOM 679 O O . SER A 1 90 ? 25.973 -17.420 -23.843 1.00 59.03 90 SER A O 1
ATOM 681 N N . ARG A 1 91 ? 26.133 -16.410 -25.832 1.00 60.19 91 ARG A N 1
ATOM 682 C CA . ARG A 1 91 ? 24.861 -16.837 -26.510 1.00 60.19 91 ARG A CA 1
ATOM 683 C C . ARG A 1 91 ? 23.635 -15.924 -26.322 1.00 60.19 91 ARG A C 1
ATOM 685 O O . ARG A 1 91 ? 22.592 -16.191 -26.914 1.00 60.19 91 ARG A O 1
ATOM 692 N N . SER A 1 92 ? 23.784 -14.869 -25.548 1.00 63.44 92 SER A N 1
ATOM 693 C CA . SER A 1 92 ? 22.847 -13.780 -25.339 1.00 63.44 92 SER A CA 1
ATOM 694 C C . SER A 1 92 ? 22.391 -13.097 -26.625 1.00 63.44 92 SER A C 1
ATOM 696 O O . SER A 1 92 ? 23.057 -13.156 -27.662 1.00 63.44 92 SER A O 1
ATOM 698 N N . ARG A 1 93 ? 21.238 -12.431 -26.551 1.00 68.12 93 ARG A N 1
ATOM 699 C CA . ARG A 1 93 ? 20.631 -11.688 -27.646 1.00 68.12 93 ARG A CA 1
ATOM 700 C C . ARG A 1 93 ? 20.247 -10.260 -27.236 1.00 68.12 93 ARG A C 1
ATOM 702 O O . ARG A 1 93 ? 19.743 -10.069 -26.145 1.00 68.12 93 ARG A O 1
ATOM 709 N N . SER A 1 94 ? 20.348 -9.279 -28.122 1.00 64.75 94 SER A N 1
ATOM 710 C CA . SER A 1 94 ? 19.621 -8.004 -28.024 1.00 64.75 94 SER A CA 1
ATOM 711 C C . SER A 1 94 ? 18.690 -7.846 -29.237 1.00 64.75 94 SER A C 1
ATOM 713 O O . SER A 1 94 ? 18.835 -8.558 -30.232 1.00 64.75 94 SER A O 1
ATOM 715 N N . VAL A 1 95 ? 17.669 -6.996 -29.148 1.00 66.62 95 VAL A N 1
ATOM 716 C CA . VAL A 1 95 ? 16.711 -6.654 -30.213 1.00 66.62 95 VAL A CA 1
ATOM 717 C C . VAL A 1 95 ? 16.206 -5.237 -29.938 1.00 66.62 95 VAL A C 1
ATOM 719 O O . VAL A 1 95 ? 15.842 -4.950 -28.802 1.00 66.62 95 VAL A O 1
ATOM 722 N N . GLN A 1 96 ? 16.136 -4.359 -30.939 1.00 65.75 96 GLN A N 1
ATOM 723 C CA . GLN A 1 96 ? 15.672 -2.976 -30.739 1.00 65.75 96 GLN A CA 1
ATOM 724 C C . GLN A 1 96 ? 14.861 -2.471 -31.933 1.00 65.75 96 GLN A C 1
ATOM 726 O O . GLN A 1 96 ? 15.414 -2.143 -32.982 1.00 65.75 96 GLN A O 1
ATOM 731 N N . VAL A 1 97 ? 13.546 -2.370 -31.750 1.00 65.56 97 VAL A N 1
ATOM 732 C CA . VAL A 1 97 ? 12.585 -1.914 -32.754 1.00 65.56 97 VAL A CA 1
ATOM 733 C C . VAL A 1 97 ? 12.017 -0.542 -32.399 1.00 65.56 97 VAL A C 1
ATOM 735 O O . VAL A 1 97 ? 11.701 -0.303 -31.239 1.00 65.56 97 VAL A O 1
ATOM 738 N N . GLN A 1 98 ? 11.873 0.373 -33.363 1.00 62.34 98 GLN A N 1
ATOM 739 C CA . GLN A 1 98 ? 11.236 1.688 -33.142 1.00 62.34 98 GLN A CA 1
ATOM 740 C C . GLN A 1 98 ? 10.483 2.129 -34.413 1.00 62.34 98 GLN A C 1
ATOM 742 O O . GLN A 1 98 ? 10.993 1.925 -35.507 1.00 62.34 98 GLN A O 1
ATOM 747 N N . ASN A 1 99 ? 9.274 2.695 -34.320 1.00 61.31 99 ASN A N 1
ATOM 748 C CA . ASN A 1 99 ? 8.483 3.120 -35.497 1.00 61.31 99 ASN A CA 1
ATOM 749 C C . ASN A 1 99 ? 7.797 4.476 -35.247 1.00 61.31 99 ASN A C 1
ATOM 751 O O . ASN A 1 99 ? 6.910 4.547 -34.398 1.00 61.31 99 ASN A O 1
ATOM 755 N N . GLY A 1 100 ? 8.205 5.540 -35.938 1.00 58.19 100 GLY A N 1
ATOM 756 C CA . GLY A 1 100 ? 7.747 6.916 -35.726 1.00 58.19 100 GLY A CA 1
ATOM 757 C C . GLY A 1 100 ? 8.836 7.898 -35.255 1.00 58.19 100 GLY A C 1
ATOM 758 O O . GLY A 1 100 ? 10.018 7.567 -35.128 1.00 58.19 100 GLY A O 1
ATOM 759 N N . SER A 1 101 ? 8.432 9.147 -35.024 1.00 56.00 101 SER A N 1
ATOM 760 C CA . SER A 1 101 ? 9.323 10.311 -34.998 1.00 56.00 101 SER A CA 1
ATOM 761 C C . SER A 1 101 ? 10.064 10.562 -33.681 1.00 56.00 101 SER A C 1
ATOM 763 O O . SER A 1 101 ? 9.499 10.432 -32.604 1.00 56.00 101 SER A O 1
ATOM 765 N N . LEU A 1 102 ? 11.314 11.034 -33.760 1.00 56.22 102 LEU A N 1
ATOM 766 C CA . LEU A 1 102 ? 12.127 11.478 -32.610 1.00 56.22 102 LEU A CA 1
ATOM 767 C C . LEU A 1 102 ? 12.286 10.417 -31.496 1.00 56.22 102 LEU A C 1
ATOM 769 O O . LEU A 1 102 ? 12.180 10.741 -30.317 1.00 56.22 102 LEU A O 1
ATOM 773 N N . GLN A 1 103 ? 12.489 9.148 -31.851 1.00 60.03 103 GLN A N 1
ATOM 774 C CA . GLN A 1 103 ? 12.595 8.051 -30.882 1.00 60.03 103 GLN A CA 1
ATOM 775 C C . GLN A 1 103 ? 14.055 7.627 -30.661 1.00 60.03 103 GLN A C 1
ATOM 777 O O . GLN A 1 103 ? 14.739 7.273 -31.621 1.00 60.03 103 GLN A O 1
ATOM 782 N N . GLY A 1 104 ? 14.499 7.569 -29.404 1.00 57.47 104 GLY A N 1
ATOM 783 C CA . GLY A 1 104 ? 15.811 7.055 -28.997 1.00 57.47 104 GLY A CA 1
ATOM 784 C C . GLY A 1 104 ? 15.697 5.797 -28.133 1.00 57.47 104 GLY A C 1
ATOM 785 O O . GLY A 1 104 ? 14.805 5.688 -27.291 1.00 57.47 104 GLY A O 1
ATOM 786 N N . SER A 1 105 ? 16.601 4.837 -28.325 1.00 63.34 105 SER A N 1
ATOM 787 C CA . SER A 1 105 ? 16.698 3.650 -27.466 1.00 63.34 105 SER A CA 1
ATOM 788 C C . SER A 1 105 ? 18.105 3.056 -27.526 1.00 63.34 105 SER A C 1
ATOM 790 O O . SER A 1 105 ? 18.771 3.169 -28.558 1.00 63.34 105 SER A O 1
ATOM 792 N N . ALA A 1 106 ? 18.567 2.440 -26.437 1.00 65.12 106 ALA A N 1
ATOM 793 C CA . ALA A 1 106 ? 19.901 1.850 -26.351 1.00 65.12 106 ALA A CA 1
ATOM 794 C C . ALA A 1 106 ? 19.897 0.545 -25.542 1.00 65.12 106 ALA A C 1
ATOM 796 O O . ALA A 1 106 ? 19.335 0.502 -24.453 1.00 65.12 106 ALA A O 1
ATOM 797 N N . ASN A 1 107 ? 20.568 -0.498 -26.037 1.00 65.50 107 ASN A N 1
ATOM 798 C CA . ASN A 1 107 ? 20.657 -1.800 -25.375 1.00 65.50 107 ASN A CA 1
ATOM 799 C C . ASN A 1 107 ? 22.122 -2.221 -25.149 1.00 65.50 107 ASN A C 1
ATOM 801 O O . ASN A 1 107 ? 22.883 -2.379 -26.108 1.00 65.50 107 ASN A O 1
ATOM 805 N N . PHE A 1 108 ? 22.507 -2.493 -23.903 1.00 64.88 108 PHE A N 1
ATOM 806 C CA . PHE A 1 108 ? 23.859 -2.893 -23.507 1.00 64.88 108 PHE A CA 1
ATOM 807 C C . PHE A 1 108 ? 23.863 -4.258 -22.799 1.00 64.88 108 PHE A C 1
ATOM 809 O O . PHE A 1 108 ? 23.059 -4.493 -21.902 1.00 64.88 108 PHE A O 1
ATOM 816 N N . GLN A 1 109 ? 24.771 -5.156 -23.195 1.00 64.19 109 GLN A N 1
ATOM 817 C CA . GLN A 1 109 ? 25.032 -6.441 -22.531 1.00 64.19 109 GLN A CA 1
ATOM 818 C C . GLN A 1 109 ? 26.545 -6.624 -22.307 1.00 64.19 109 GLN A C 1
ATOM 820 O O . GLN A 1 109 ? 27.319 -6.503 -23.260 1.00 64.19 109 GLN A O 1
ATOM 825 N N . GLU A 1 110 ? 26.996 -6.937 -21.092 1.00 67.25 110 GLU A N 1
ATOM 826 C CA . GLU A 1 110 ? 28.417 -7.194 -20.805 1.00 67.25 110 GLU A CA 1
ATOM 827 C C . GLU A 1 110 ? 28.653 -8.353 -19.822 1.00 67.25 110 GLU A C 1
ATOM 829 O O . GLU A 1 110 ? 28.236 -8.306 -18.674 1.00 67.25 110 GLU A O 1
ATOM 834 N N . GLY A 1 111 ? 29.432 -9.355 -20.244 1.00 55.81 111 GLY A N 1
ATOM 835 C CA . GLY A 1 111 ? 30.029 -10.392 -19.396 1.00 55.81 111 GLY A CA 1
ATOM 836 C C . GLY A 1 111 ? 29.162 -11.615 -19.062 1.00 55.81 111 GLY A C 1
ATOM 837 O O . GLY A 1 111 ? 29.678 -12.555 -18.457 1.00 55.81 111 GLY A O 1
ATOM 838 N N . GLY A 1 112 ? 27.890 -11.627 -19.456 1.00 65.44 112 GLY A N 1
ATOM 839 C CA . GLY A 1 112 ? 26.901 -12.666 -19.155 1.00 65.44 112 GLY A CA 1
ATOM 840 C C . GLY A 1 112 ? 26.824 -13.854 -20.129 1.00 65.44 112 GLY A C 1
ATOM 841 O O . GLY A 1 112 ? 27.741 -14.123 -20.914 1.00 65.44 112 GLY A O 1
ATOM 842 N N . SER A 1 113 ? 25.728 -14.627 -20.085 1.00 66.12 113 SER A N 1
ATOM 843 C CA . SER A 1 113 ? 25.485 -15.756 -21.000 1.00 66.12 113 SER A CA 1
ATOM 844 C C . SER A 1 113 ? 24.007 -16.078 -21.269 1.00 66.12 113 SER A C 1
ATOM 846 O O . SER A 1 113 ? 23.182 -15.993 -20.379 1.00 66.12 113 SER A O 1
ATOM 848 N N . ASP A 1 114 ? 23.658 -16.499 -22.491 1.00 70.12 114 ASP A N 1
ATOM 849 C CA . ASP A 1 114 ? 22.299 -16.909 -22.904 1.00 70.12 114 ASP A CA 1
ATOM 850 C C . ASP A 1 114 ? 21.157 -15.881 -22.618 1.00 70.12 114 ASP A C 1
ATOM 852 O O . ASP A 1 114 ? 19.984 -16.247 -22.643 1.00 70.12 114 ASP A O 1
ATOM 856 N N . ASN A 1 115 ? 21.475 -14.596 -22.402 1.00 71.25 115 ASN A N 1
ATOM 857 C CA . ASN A 1 115 ? 20.528 -13.513 -22.064 1.00 71.25 115 ASN A CA 1
ATOM 858 C C . ASN A 1 115 ? 19.672 -13.008 -23.256 1.00 71.25 115 ASN A C 1
ATOM 860 O O . ASN A 1 115 ? 19.861 -13.409 -24.405 1.00 71.25 115 ASN A O 1
ATOM 864 N N . LEU A 1 116 ? 18.743 -12.078 -23.023 1.00 72.62 116 LEU A N 1
ATOM 865 C CA . LEU A 1 116 ? 17.923 -11.414 -24.042 1.00 72.62 116 LEU A CA 1
ATOM 866 C C . LEU A 1 116 ? 17.590 -9.955 -23.660 1.00 72.62 116 LEU A C 1
ATOM 868 O O . LEU A 1 116 ? 17.115 -9.719 -22.561 1.00 72.62 116 LEU A O 1
ATOM 872 N N . ILE A 1 117 ? 17.676 -9.009 -24.600 1.00 68.88 117 ILE A N 1
ATOM 873 C CA . ILE A 1 117 ? 16.983 -7.704 -24.550 1.00 68.88 117 ILE A CA 1
ATOM 874 C C . ILE A 1 117 ? 16.048 -7.582 -25.760 1.00 68.88 117 ILE A C 1
ATOM 876 O O . ILE A 1 117 ? 16.399 -8.030 -26.856 1.00 68.88 117 ILE A O 1
ATOM 880 N N . ARG A 1 118 ? 14.865 -6.978 -25.590 1.00 72.50 118 ARG A N 1
ATOM 881 C CA . ARG A 1 118 ? 13.934 -6.615 -26.670 1.00 72.50 118 ARG A CA 1
ATOM 882 C C . ARG A 1 118 ? 13.245 -5.275 -26.436 1.00 72.50 118 ARG A C 1
ATOM 884 O O . ARG A 1 118 ? 12.256 -5.220 -25.716 1.00 72.50 118 ARG A O 1
ATOM 891 N N . SER A 1 119 ? 13.669 -4.248 -27.153 1.00 69.44 119 SER A N 1
ATOM 892 C CA . SER A 1 119 ? 13.041 -2.922 -27.151 1.00 69.44 119 SER A CA 1
ATOM 893 C C . SER A 1 119 ? 12.089 -2.781 -28.345 1.00 69.44 119 SER A C 1
ATOM 895 O O . SER A 1 119 ? 12.377 -3.303 -29.424 1.00 69.44 119 SER A O 1
ATOM 897 N N . ASN A 1 120 ? 10.926 -2.144 -28.173 1.00 69.69 120 ASN A N 1
ATOM 898 C CA . ASN A 1 120 ? 9.921 -1.948 -29.228 1.00 69.69 120 ASN A CA 1
ATOM 899 C C . ASN A 1 120 ? 9.089 -0.667 -29.016 1.00 69.69 120 ASN A C 1
ATOM 901 O O . ASN A 1 120 ? 8.055 -0.689 -28.343 1.00 69.69 120 ASN A O 1
ATOM 905 N N . GLN A 1 121 ? 9.529 0.440 -29.608 1.00 66.00 121 GLN A N 1
ATOM 906 C CA . GLN A 1 121 ? 8.864 1.743 -29.541 1.00 66.00 121 GLN A CA 1
ATOM 907 C C . GLN A 1 121 ? 7.965 1.985 -30.772 1.00 66.00 121 GLN A C 1
ATOM 909 O O . GLN A 1 121 ? 8.246 1.523 -31.883 1.00 66.00 121 GLN A O 1
ATOM 914 N N . GLY A 1 122 ? 6.857 2.703 -30.592 1.00 63.06 122 GLY A N 1
ATOM 915 C CA . GLY A 1 122 ? 5.889 2.978 -31.654 1.00 63.06 122 GLY A CA 1
ATOM 916 C C . GLY A 1 122 ? 5.071 4.239 -31.398 1.00 63.06 122 GLY A C 1
ATOM 917 O O . GLY A 1 122 ? 3.966 4.160 -30.852 1.00 63.06 122 GLY A O 1
ATOM 918 N N . GLY A 1 123 ? 5.591 5.397 -31.792 1.00 60.69 123 GLY A N 1
ATOM 919 C CA . GLY A 1 123 ? 4.985 6.688 -31.484 1.00 60.69 123 GLY A CA 1
ATOM 920 C C . GLY A 1 123 ? 5.880 7.866 -31.844 1.00 60.69 123 GLY A C 1
ATOM 921 O O . GLY A 1 123 ? 6.644 7.796 -32.804 1.00 60.69 123 GLY A O 1
ATOM 922 N N . SER A 1 124 ? 5.785 8.946 -31.071 1.00 59.81 124 SER A N 1
ATOM 923 C CA . SER A 1 124 ? 6.690 10.094 -31.169 1.00 59.81 124 SER A CA 1
ATOM 924 C C . SER A 1 124 ? 7.438 10.371 -29.864 1.00 59.81 124 SER A C 1
ATOM 926 O O . SER A 1 124 ? 6.887 10.177 -28.786 1.00 59.81 124 SER A O 1
ATOM 928 N N . SER A 1 125 ? 8.665 10.886 -29.944 1.00 60.97 125 SER A N 1
ATOM 929 C CA . SER A 1 125 ? 9.436 11.402 -28.798 1.00 60.97 125 SER A CA 1
ATOM 930 C C . SER A 1 125 ? 9.730 10.385 -27.678 1.00 60.97 125 SER A C 1
ATOM 932 O O . SER A 1 125 ? 9.862 10.787 -26.527 1.00 60.97 125 SER A O 1
ATOM 934 N N . HIS A 1 126 ? 9.786 9.082 -27.974 1.00 68.31 126 HIS A N 1
ATOM 935 C CA . HIS A 1 126 ? 10.078 8.056 -26.962 1.00 68.31 126 HIS A CA 1
ATOM 936 C C . HIS A 1 126 ? 11.570 7.976 -26.619 1.00 68.31 126 HIS A C 1
ATOM 938 O O . HIS A 1 126 ? 12.413 8.064 -27.512 1.00 68.31 126 HIS A O 1
ATOM 944 N N . PHE A 1 127 ? 11.882 7.735 -25.345 1.00 69.12 127 PHE A N 1
ATOM 945 C CA . PHE A 1 127 ? 13.216 7.344 -24.881 1.00 69.12 127 PHE A CA 1
ATOM 946 C C . PHE A 1 127 ? 13.145 6.011 -24.128 1.00 69.12 127 PHE A C 1
ATOM 948 O O . PHE A 1 127 ? 12.142 5.738 -23.465 1.00 69.12 127 PHE A O 1
ATOM 955 N N . GLY A 1 128 ? 14.192 5.186 -24.211 1.00 67.12 128 GLY A N 1
ATOM 956 C CA . GLY A 1 128 ? 14.314 4.057 -23.292 1.00 67.12 128 GLY A CA 1
ATOM 957 C C . GLY A 1 128 ? 15.512 3.129 -23.482 1.00 67.12 128 GLY A C 1
ATOM 958 O O . GLY A 1 128 ? 15.806 2.678 -24.597 1.00 67.12 128 GLY A O 1
ATOM 959 N N . SER A 1 129 ? 16.196 2.846 -22.378 1.00 73.00 129 SER A N 1
ATOM 960 C CA . SER A 1 129 ? 17.420 2.052 -22.280 1.00 73.00 129 SER A CA 1
ATOM 961 C C . SER A 1 129 ? 17.173 0.633 -21.749 1.00 73.00 129 SER A C 1
ATOM 963 O O . SER A 1 129 ? 16.198 0.369 -21.049 1.00 73.00 129 SER A O 1
ATOM 965 N N . GLY A 1 130 ? 18.092 -0.288 -22.032 1.00 68.12 130 GLY A N 1
ATOM 966 C CA . GLY A 1 130 ? 18.152 -1.617 -21.424 1.00 68.12 130 GLY A CA 1
ATOM 967 C C . GLY A 1 130 ? 19.598 -2.051 -21.189 1.00 68.12 130 GLY A C 1
ATOM 968 O O . GLY A 1 130 ? 20.349 -2.198 -22.147 1.00 68.12 130 GLY A O 1
ATOM 969 N N . THR A 1 131 ? 20.004 -2.286 -19.943 1.00 71.44 131 THR A N 1
ATOM 970 C CA . THR A 1 131 ? 21.360 -2.736 -19.569 1.00 71.44 131 THR A CA 1
ATOM 971 C C . THR A 1 131 ? 21.342 -4.086 -18.843 1.00 71.44 131 THR A C 1
ATOM 973 O O . THR A 1 131 ? 20.553 -4.280 -17.929 1.00 71.44 131 THR A O 1
ATOM 976 N N . GLN A 1 132 ? 22.219 -5.013 -19.230 1.00 71.12 132 GLN A N 1
ATOM 977 C CA . GLN A 1 132 ? 22.393 -6.342 -18.62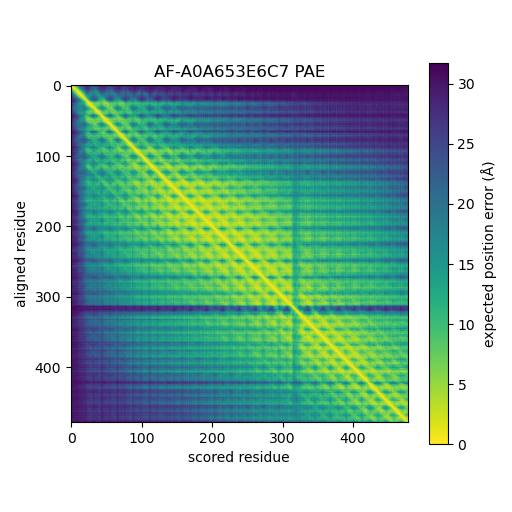5 1.00 71.12 132 GLN A CA 1
ATOM 978 C C . GLN A 1 132 ? 23.886 -6.606 -18.372 1.00 71.12 132 GLN A C 1
ATOM 980 O O . GLN A 1 132 ? 24.658 -6.682 -19.325 1.00 71.12 132 GLN A O 1
ATOM 985 N N . LEU A 1 133 ? 24.314 -6.755 -17.117 1.00 69.25 133 LEU A N 1
ATOM 986 C CA . LEU A 1 133 ? 25.722 -6.982 -16.756 1.00 69.25 133 LEU A CA 1
ATOM 987 C C . LEU A 1 133 ? 25.891 -8.326 -16.036 1.00 69.25 133 LEU A C 1
ATOM 989 O O . LEU A 1 133 ? 25.220 -8.589 -15.050 1.00 69.25 133 LEU A O 1
ATOM 993 N N . PHE A 1 134 ? 26.785 -9.187 -16.512 1.00 70.38 134 PHE A N 1
ATOM 994 C CA . PHE A 1 134 ? 27.167 -10.484 -15.923 1.00 70.38 134 PHE A CA 1
ATOM 995 C C . PHE A 1 134 ? 26.031 -11.518 -15.715 1.00 70.38 134 PHE A C 1
ATOM 997 O O . PHE A 1 134 ? 26.296 -12.634 -15.270 1.00 70.38 134 PHE A O 1
ATOM 1004 N N . GLU A 1 135 ? 24.801 -11.196 -16.130 1.00 70.38 135 GLU A N 1
ATOM 1005 C CA . GLU A 1 135 ? 23.594 -12.035 -16.060 1.00 70.38 135 GLU A CA 1
ATOM 1006 C C . GLU A 1 135 ? 23.733 -13.395 -16.769 1.00 70.38 135 GLU A C 1
ATOM 1008 O O . GLU A 1 135 ? 24.519 -13.549 -17.710 1.00 70.38 135 GLU A O 1
ATOM 1013 N N . THR A 1 136 ? 22.920 -14.393 -16.408 1.00 73.06 136 THR A N 1
ATOM 1014 C CA . THR A 1 136 ? 22.815 -15.645 -17.183 1.00 73.06 136 THR A CA 1
ATOM 1015 C C . THR A 1 136 ? 21.383 -16.135 -17.414 1.00 73.06 136 THR A C 1
ATOM 1017 O O . THR A 1 136 ? 20.666 -16.455 -16.475 1.00 73.06 136 THR A O 1
ATOM 1020 N N . ASN A 1 137 ? 21.001 -16.320 -18.682 1.00 76.06 137 ASN A N 1
ATOM 1021 C CA . ASN A 1 137 ? 19.671 -16.741 -19.145 1.00 76.06 137 ASN A CA 1
ATOM 1022 C C . ASN A 1 137 ? 18.551 -15.737 -18.771 1.00 76.06 137 ASN A C 1
ATOM 1024 O O . ASN A 1 137 ? 17.398 -16.133 -18.602 1.00 76.06 137 ASN A O 1
ATOM 1028 N N . SER A 1 138 ? 18.870 -14.448 -18.639 1.00 76.88 138 SER A N 1
ATOM 1029 C CA . SER A 1 138 ? 17.917 -13.404 -18.229 1.00 76.88 138 SER A CA 1
ATOM 1030 C C . SER A 1 138 ? 17.347 -12.623 -19.422 1.00 76.88 138 SER A C 1
ATOM 1032 O O . SER A 1 138 ? 18.062 -12.349 -20.384 1.00 76.88 138 SER A O 1
ATOM 1034 N N . GLU A 1 139 ? 16.067 -12.247 -19.387 1.00 80.44 139 GLU A N 1
ATOM 1035 C CA . GLU A 1 139 ? 15.367 -11.498 -20.440 1.00 80.44 139 GLU A CA 1
ATOM 1036 C C . GLU A 1 139 ? 14.949 -10.075 -20.001 1.00 80.44 139 GLU A C 1
ATOM 1038 O O . GLU A 1 139 ? 14.531 -9.849 -18.868 1.00 80.44 139 GLU A O 1
ATOM 1043 N N . MET A 1 140 ? 14.975 -9.118 -20.932 1.00 77.75 140 MET A N 1
ATOM 1044 C CA . MET A 1 140 ? 14.335 -7.803 -20.813 1.00 77.75 140 MET A CA 1
ATOM 1045 C C . MET A 1 140 ? 13.446 -7.512 -22.026 1.00 77.75 140 MET A C 1
ATOM 1047 O O . MET A 1 140 ? 13.824 -7.813 -23.162 1.00 77.75 140 MET A O 1
ATOM 1051 N N . HIS A 1 141 ? 12.273 -6.911 -21.809 1.00 80.62 141 HIS A N 1
ATOM 1052 C CA . HIS A 1 141 ? 11.283 -6.601 -22.849 1.00 80.62 141 HIS A CA 1
ATOM 1053 C C . HIS A 1 141 ? 10.655 -5.214 -22.649 1.00 80.62 141 HIS A C 1
ATOM 1055 O O . HIS A 1 141 ? 9.615 -5.082 -22.004 1.00 80.62 141 HIS A O 1
ATOM 1061 N N . LEU A 1 142 ? 11.226 -4.200 -23.292 1.00 77.94 142 LEU A N 1
ATOM 1062 C CA . LEU A 1 142 ? 10.720 -2.830 -23.324 1.00 77.94 142 LEU A CA 1
ATOM 1063 C C . LEU A 1 142 ? 9.733 -2.634 -24.490 1.00 77.94 142 LEU A C 1
ATOM 1065 O O . LEU A 1 142 ? 10.033 -2.948 -25.645 1.00 77.94 142 LEU A O 1
ATOM 1069 N N . ARG A 1 143 ? 8.550 -2.074 -24.226 1.00 77.69 143 ARG A N 1
ATOM 1070 C CA . ARG A 1 143 ? 7.551 -1.693 -25.239 1.00 77.69 143 ARG A CA 1
ATOM 1071 C C . ARG A 1 143 ? 6.948 -0.336 -24.908 1.00 77.69 143 ARG A C 1
ATOM 1073 O O . ARG A 1 143 ? 6.496 -0.116 -23.791 1.00 77.69 143 ARG A O 1
ATOM 1080 N N . GLN A 1 144 ? 6.885 0.558 -25.889 1.00 72.75 144 GLN A N 1
ATOM 1081 C CA . GLN A 1 144 ? 6.344 1.908 -25.701 1.00 72.75 144 GLN A CA 1
ATOM 1082 C C . GLN A 1 144 ? 5.475 2.304 -26.894 1.00 72.75 144 GLN A C 1
ATOM 1084 O O . GLN A 1 144 ? 5.835 2.040 -28.042 1.00 72.75 144 GLN A O 1
ATOM 1089 N N . ARG A 1 145 ? 4.317 2.923 -26.647 1.00 76.81 145 ARG A N 1
ATOM 1090 C CA . ARG A 1 145 ? 3.405 3.400 -27.697 1.00 76.81 145 ARG A CA 1
ATOM 1091 C C . ARG A 1 145 ? 2.769 4.741 -27.361 1.00 76.81 145 ARG A C 1
ATOM 1093 O O . ARG A 1 145 ? 2.236 4.908 -26.267 1.00 76.81 145 ARG A O 1
ATOM 1100 N N . GLY A 1 146 ? 2.690 5.634 -28.344 1.00 73.25 146 GLY A N 1
ATOM 1101 C CA . GLY A 1 146 ? 1.972 6.905 -28.229 1.00 73.25 146 GLY A CA 1
ATOM 1102 C C . GLY A 1 146 ? 2.881 8.114 -28.409 1.00 73.25 146 GLY A C 1
ATOM 1103 O O . GLY A 1 146 ? 3.278 8.406 -29.535 1.00 73.25 146 GLY A O 1
ATOM 1104 N N . ASN A 1 147 ? 3.152 8.853 -27.334 1.00 73.88 147 ASN A N 1
ATOM 1105 C CA . ASN A 1 147 ? 3.973 10.062 -27.384 1.00 73.88 147 ASN A CA 1
ATOM 1106 C C . ASN A 1 147 ? 4.792 10.234 -26.097 1.00 73.88 147 ASN A C 1
ATOM 1108 O O . ASN A 1 147 ? 4.277 9.971 -25.021 1.00 73.88 147 ASN A O 1
ATOM 1112 N N . ALA A 1 148 ? 6.030 10.714 -26.184 1.00 76.00 148 ALA A N 1
ATOM 1113 C CA . ALA A 1 148 ? 6.838 11.210 -25.062 1.00 76.00 148 ALA A CA 1
ATOM 1114 C C . ALA A 1 148 ? 7.045 10.265 -23.853 1.00 76.00 148 ALA A C 1
ATOM 1116 O O . ALA A 1 148 ? 7.517 10.726 -22.823 1.00 76.00 148 ALA A O 1
ATOM 1117 N N . ASN A 1 149 ? 6.686 8.977 -23.941 1.00 77.44 149 ASN A N 1
ATOM 1118 C CA . ASN A 1 149 ? 6.959 8.023 -22.861 1.00 77.44 149 ASN A CA 1
ATOM 1119 C C . ASN A 1 149 ? 8.467 7.734 -22.769 1.00 77.44 149 ASN A C 1
ATOM 1121 O O . ASN A 1 149 ? 9.126 7.596 -23.805 1.00 77.44 149 ASN A O 1
ATOM 1125 N N . GLU A 1 150 ? 8.958 7.589 -21.546 1.00 81.25 150 GLU A N 1
ATOM 1126 C CA . GLU A 1 150 ? 10.348 7.347 -21.160 1.00 81.25 150 GLU A CA 1
ATOM 1127 C C . GLU A 1 150 ? 10.404 6.051 -20.339 1.00 81.25 150 GLU A C 1
ATOM 1129 O O . GLU A 1 150 ? 9.562 5.859 -19.458 1.00 81.25 150 GLU A O 1
ATOM 1134 N N . ALA A 1 151 ? 11.316 5.122 -20.646 1.00 78.81 151 ALA A N 1
ATOM 1135 C CA . ALA A 1 151 ? 11.453 3.921 -19.823 1.00 78.81 151 ALA A CA 1
ATOM 1136 C C . ALA A 1 151 ? 12.794 3.190 -19.913 1.00 78.81 151 ALA A C 1
ATOM 1138 O O . ALA A 1 151 ? 13.202 2.772 -20.994 1.00 78.81 151 ALA A O 1
ATOM 1139 N N . ASP A 1 152 ? 13.406 2.942 -18.757 1.00 79.00 152 ASP A N 1
ATOM 1140 C CA . ASP A 1 152 ? 14.726 2.323 -18.632 1.00 79.00 152 ASP A CA 1
ATOM 1141 C C . ASP A 1 152 ? 14.671 0.962 -17.918 1.00 79.00 152 ASP A C 1
ATOM 1143 O O . ASP A 1 152 ? 13.796 0.692 -17.097 1.00 79.00 152 ASP A O 1
ATOM 1147 N N . GLN A 1 153 ? 15.605 0.071 -18.249 1.00 79.00 153 GLN A N 1
ATOM 1148 C CA . GLN A 1 153 ? 15.748 -1.234 -17.603 1.00 79.00 153 GLN A CA 1
ATOM 1149 C C . GLN A 1 153 ? 17.216 -1.541 -17.293 1.00 79.00 153 GLN A C 1
ATOM 1151 O O . GLN A 1 153 ? 18.094 -1.314 -18.132 1.00 79.00 153 GLN A O 1
ATOM 1156 N N . TYR A 1 154 ? 17.484 -2.118 -16.124 1.00 77.38 154 TYR A N 1
ATOM 1157 C CA . TYR A 1 154 ? 18.814 -2.530 -15.689 1.00 77.38 154 TYR A CA 1
ATOM 1158 C C . TYR A 1 154 ? 18.762 -3.885 -14.966 1.00 77.38 154 TYR A C 1
ATOM 1160 O O . TYR A 1 154 ? 17.929 -4.102 -14.090 1.00 77.38 154 TYR A O 1
ATOM 1168 N N . GLN A 1 155 ? 19.676 -4.795 -15.302 1.00 76.81 155 GLN A N 1
ATOM 1169 C CA . GLN A 1 155 ? 19.895 -6.071 -14.614 1.00 76.81 155 GLN A CA 1
ATOM 1170 C C . GLN A 1 155 ? 21.401 -6.300 -14.412 1.00 76.81 155 GLN A C 1
ATOM 1172 O O . GLN A 1 155 ? 22.174 -6.093 -15.354 1.00 76.81 155 GLN A O 1
ATOM 1177 N N . ALA A 1 156 ? 21.833 -6.736 -13.226 1.00 76.44 156 ALA A N 1
ATOM 1178 C CA . ALA A 1 156 ? 23.233 -7.065 -12.956 1.00 76.44 156 ALA A CA 1
ATOM 1179 C C . ALA A 1 156 ? 23.451 -8.271 -12.021 1.00 76.44 156 ALA A C 1
ATOM 1181 O O . ALA A 1 156 ? 22.800 -8.409 -10.985 1.00 76.44 156 ALA A O 1
ATOM 1182 N N . ASP A 1 157 ? 24.469 -9.071 -12.356 1.00 74.44 157 ASP A N 1
ATOM 1183 C CA . ASP A 1 157 ? 25.044 -10.176 -11.572 1.00 74.44 157 ASP A CA 1
ATOM 1184 C C . ASP A 1 157 ? 24.074 -11.335 -11.216 1.00 74.44 157 ASP A C 1
ATOM 1186 O O . ASP A 1 157 ? 24.361 -12.137 -10.323 1.00 74.44 157 ASP A O 1
ATOM 1190 N N . GLY A 1 158 ? 22.946 -11.464 -11.926 1.00 76.38 158 GLY A N 1
ATOM 1191 C CA . GLY A 1 158 ? 21.899 -12.465 -11.687 1.00 76.38 158 GLY A CA 1
ATOM 1192 C C . GLY A 1 158 ? 21.800 -13.660 -12.661 1.00 76.38 158 GLY A C 1
ATOM 1193 O O . GLY A 1 158 ? 22.637 -13.878 -13.541 1.00 76.38 158 GLY A O 1
ATOM 1194 N N . GLU A 1 159 ? 20.760 -14.489 -12.499 1.00 76.50 159 GLU A N 1
ATOM 1195 C CA . GLU A 1 159 ? 20.488 -15.675 -13.333 1.00 76.50 159 GLU A CA 1
ATOM 1196 C C . GLU A 1 159 ? 18.972 -15.927 -13.546 1.00 76.50 159 GLU A C 1
ATOM 1198 O O . GLU A 1 159 ? 18.226 -16.031 -12.585 1.00 76.50 159 GLU A O 1
ATOM 1203 N N . ARG A 1 160 ? 18.504 -16.145 -14.786 1.00 78.00 160 ARG A N 1
ATOM 1204 C CA . ARG A 1 160 ? 17.097 -16.452 -15.166 1.00 78.00 160 ARG A CA 1
ATOM 1205 C C . ARG A 1 160 ? 16.060 -15.354 -14.867 1.00 78.00 160 ARG A C 1
ATOM 1207 O O . ARG A 1 160 ? 14.869 -15.642 -14.776 1.00 78.00 160 ARG A O 1
ATOM 1214 N N . ASN A 1 161 ? 16.482 -14.098 -14.780 1.00 79.94 161 ASN A N 1
ATOM 1215 C CA . ASN A 1 161 ? 15.598 -12.972 -14.462 1.00 79.94 161 ASN A CA 1
ATOM 1216 C C . ASN A 1 161 ? 14.774 -12.504 -15.677 1.00 79.94 161 ASN A C 1
ATOM 1218 O O . ASN A 1 161 ? 15.199 -12.682 -16.814 1.00 79.94 161 ASN A O 1
ATOM 1222 N N . ASN A 1 162 ? 13.614 -11.871 -15.482 1.00 80.75 162 ASN A N 1
ATOM 1223 C CA . ASN A 1 162 ? 12.771 -11.349 -16.571 1.00 80.75 162 ASN A CA 1
ATOM 1224 C C . ASN A 1 162 ? 12.164 -9.976 -16.234 1.00 80.75 162 ASN A C 1
ATOM 1226 O O . ASN A 1 162 ? 11.251 -9.901 -15.416 1.00 80.75 162 ASN A O 1
ATOM 1230 N N . ALA A 1 163 ? 12.604 -8.902 -16.893 1.00 81.31 163 ALA A N 1
ATOM 1231 C CA . ALA A 1 163 ? 12.064 -7.554 -16.689 1.00 81.31 163 ALA A CA 1
ATOM 1232 C C . ALA A 1 163 ? 11.261 -7.065 -17.907 1.00 81.31 163 ALA A C 1
ATOM 1234 O O . ALA A 1 163 ? 11.793 -6.951 -19.008 1.00 81.31 163 ALA A O 1
ATOM 1235 N N . THR A 1 164 ? 9.987 -6.710 -17.741 1.00 84.06 164 THR A N 1
ATOM 1236 C CA . THR A 1 164 ? 9.117 -6.235 -18.839 1.00 84.06 164 THR A CA 1
ATOM 1237 C C . THR A 1 164 ? 8.530 -4.853 -18.552 1.00 84.06 164 THR A C 1
ATOM 1239 O O . THR A 1 164 ? 8.046 -4.608 -17.452 1.00 84.06 164 THR A O 1
ATOM 1242 N N . ILE A 1 165 ? 8.484 -3.980 -19.562 1.00 82.06 165 ILE A N 1
ATOM 1243 C CA . ILE A 1 165 ? 7.760 -2.701 -19.524 1.00 82.06 165 ILE A CA 1
ATOM 1244 C C . ILE A 1 165 ? 6.849 -2.593 -20.765 1.00 82.06 165 ILE A C 1
ATOM 1246 O O . ILE A 1 165 ? 7.318 -2.794 -21.884 1.00 82.06 165 ILE A O 1
ATOM 1250 N N . ASP A 1 166 ? 5.560 -2.261 -20.612 1.00 83.00 166 ASP A N 1
ATOM 1251 C CA . ASP A 1 166 ? 4.624 -1.955 -21.718 1.00 83.00 166 ASP A CA 1
ATOM 1252 C C . ASP A 1 166 ? 3.856 -0.643 -21.444 1.00 83.00 166 ASP A C 1
ATOM 1254 O O . ASP A 1 166 ? 2.834 -0.622 -20.756 1.00 83.00 166 ASP A O 1
ATOM 1258 N N . GLN A 1 167 ? 4.366 0.472 -21.978 1.00 79.00 167 GLN A N 1
ATOM 1259 C CA . GLN A 1 167 ? 3.786 1.815 -21.833 1.00 79.00 167 GLN A CA 1
ATOM 1260 C C . GLN A 1 167 ? 2.912 2.207 -23.026 1.00 79.00 167 GLN A C 1
ATOM 1262 O O . GLN A 1 167 ? 3.290 2.021 -24.188 1.00 79.00 167 GLN A O 1
ATOM 1267 N N . ARG A 1 168 ? 1.762 2.831 -22.760 1.00 82.25 168 ARG A N 1
ATOM 1268 C CA . ARG A 1 168 ? 0.787 3.265 -23.770 1.00 82.25 168 ARG A CA 1
ATOM 1269 C C . ARG A 1 168 ? 0.171 4.610 -23.389 1.00 82.25 168 ARG A C 1
ATOM 1271 O O . ARG A 1 168 ? -0.364 4.747 -22.297 1.00 82.25 168 ARG A O 1
ATOM 1278 N N . GLY A 1 169 ? 0.183 5.569 -24.314 1.00 81.19 169 GLY A N 1
ATOM 1279 C CA . GLY A 1 169 ? -0.369 6.918 -24.121 1.00 81.19 169 GLY A CA 1
ATOM 1280 C C . GLY A 1 169 ? 0.716 7.996 -24.153 1.00 81.19 169 GLY A C 1
ATOM 1281 O O . GLY A 1 169 ? 1.647 7.860 -24.955 1.00 81.19 169 GLY A O 1
ATOM 1282 N N . SER A 1 170 ? 0.578 9.071 -23.368 1.00 80.50 170 SER A N 1
ATOM 1283 C CA . SER A 1 170 ? 1.444 10.255 -23.466 1.00 80.50 170 SER A CA 1
ATOM 1284 C C . SER A 1 170 ? 2.259 10.556 -22.201 1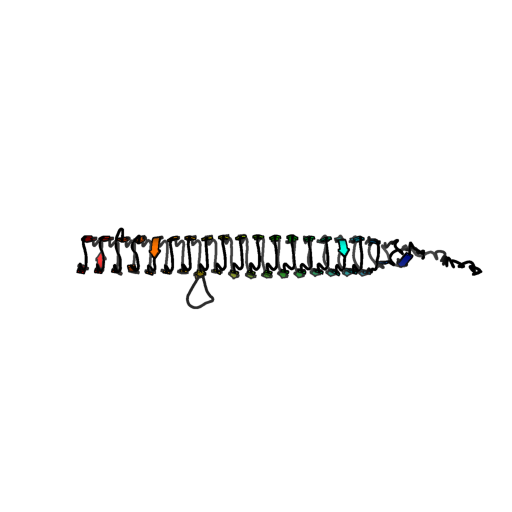.00 80.50 170 SER A C 1
ATOM 1286 O O . SER A 1 170 ? 1.698 10.907 -21.170 1.00 80.50 170 SER A O 1
ATOM 1288 N N . GLY A 1 171 ? 3.588 10.574 -22.305 1.00 79.44 171 GLY A N 1
ATOM 1289 C CA . GLY A 1 171 ? 4.482 11.122 -21.274 1.00 79.44 171 GLY A CA 1
ATOM 1290 C C . GLY A 1 171 ? 4.679 10.270 -20.018 1.00 79.44 171 GLY A C 1
ATOM 1291 O O . GLY A 1 171 ? 5.053 10.822 -18.992 1.00 79.44 171 GLY A O 1
ATOM 1292 N N . ASN A 1 172 ? 4.379 8.970 -20.060 1.00 83.75 172 ASN A N 1
ATOM 1293 C CA . ASN A 1 172 ? 4.574 8.066 -18.919 1.00 83.75 172 ASN A CA 1
ATOM 1294 C C . ASN A 1 172 ? 6.066 7.757 -18.703 1.00 83.75 172 ASN A C 1
ATOM 1296 O O . ASN A 1 172 ? 6.796 7.617 -19.684 1.00 83.75 172 ASN A O 1
ATOM 1300 N N . MET A 1 173 ? 6.488 7.589 -17.450 1.00 85.50 173 MET A N 1
ATOM 1301 C CA . MET A 1 173 ? 7.851 7.224 -17.055 1.00 85.50 173 MET A CA 1
ATOM 1302 C C . MET A 1 173 ? 7.857 5.872 -16.326 1.00 85.50 173 MET A C 1
ATOM 1304 O O . MET A 1 173 ? 7.022 5.643 -15.452 1.00 85.50 173 MET A O 1
ATOM 1308 N N . ALA A 1 174 ? 8.775 4.967 -16.669 1.00 84.75 174 ALA A N 1
ATOM 1309 C CA . ALA A 1 174 ? 8.913 3.678 -15.988 1.00 84.75 174 ALA A CA 1
ATOM 1310 C C . ALA A 1 174 ? 10.381 3.257 -15.847 1.00 84.75 174 ALA A C 1
ATOM 1312 O O . ALA A 1 174 ? 11.147 3.419 -16.789 1.00 84.75 174 ALA A O 1
ATOM 1313 N N . SER A 1 175 ? 10.783 2.662 -14.726 1.00 86.06 175 SER A N 1
ATOM 1314 C CA . SER A 1 175 ? 12.101 2.023 -14.634 1.00 86.06 175 SER A CA 1
ATOM 1315 C C . SER A 1 175 ? 12.077 0.730 -13.820 1.00 86.06 175 SER A C 1
ATOM 1317 O O . SER A 1 175 ? 11.340 0.616 -12.840 1.00 86.06 175 SER A O 1
ATOM 1319 N N . THR A 1 176 ? 12.864 -0.257 -14.260 1.00 83.19 176 THR A N 1
ATOM 1320 C CA . THR A 1 176 ? 13.081 -1.533 -13.562 1.00 83.19 176 THR A CA 1
ATOM 1321 C C . THR A 1 176 ? 14.576 -1.791 -13.381 1.00 83.19 176 THR A C 1
ATOM 1323 O O . THR A 1 176 ? 15.241 -2.174 -14.349 1.00 83.19 176 THR A O 1
ATOM 1326 N N . ASP A 1 177 ? 15.077 -1.648 -12.157 1.00 78.94 177 ASP A N 1
ATOM 1327 C CA . ASP A 1 177 ? 16.461 -1.931 -11.771 1.00 78.94 177 ASP A CA 1
ATOM 1328 C C . ASP A 1 177 ? 16.529 -3.234 -10.959 1.00 78.94 177 ASP A C 1
ATOM 1330 O O . ASP A 1 177 ? 15.798 -3.404 -9.984 1.00 78.94 177 ASP A O 1
ATOM 1334 N N . SER A 1 178 ? 17.438 -4.152 -11.297 1.00 77.06 178 SER A N 1
ATOM 1335 C CA . SER A 1 178 ? 17.700 -5.321 -10.451 1.00 77.06 178 SER A CA 1
ATOM 1336 C C . SER A 1 178 ? 19.167 -5.717 -10.344 1.00 77.06 178 SER A C 1
ATOM 1338 O O . SER A 1 178 ? 19.884 -5.748 -11.343 1.00 77.06 178 SER A O 1
ATOM 1340 N N . PHE A 1 179 ? 19.569 -6.116 -9.142 1.00 74.81 179 PHE A N 1
ATOM 1341 C CA . PHE A 1 179 ? 20.904 -6.579 -8.783 1.00 74.81 179 PHE A CA 1
ATOM 1342 C C . PHE A 1 179 ? 20.812 -7.947 -8.088 1.00 74.81 179 PHE A C 1
ATOM 1344 O O . PHE A 1 179 ? 19.876 -8.205 -7.326 1.00 74.81 179 PHE A O 1
ATOM 1351 N N . LEU A 1 180 ? 21.773 -8.834 -8.369 1.00 74.62 180 LEU A N 1
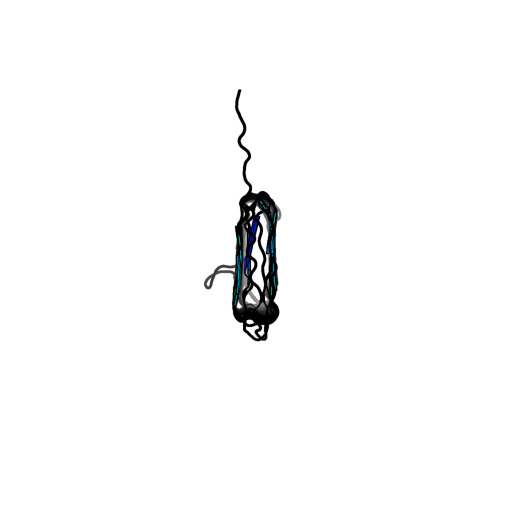ATOM 1352 C CA . LEU A 1 180 ? 21.988 -10.117 -7.678 1.00 74.62 180 LEU A CA 1
ATOM 1353 C C . LEU A 1 180 ? 20.737 -11.025 -7.586 1.00 74.62 180 LEU A C 1
ATOM 1355 O O . LEU A 1 180 ? 20.613 -11.826 -6.660 1.00 74.62 180 LEU A O 1
ATOM 1359 N N . GLN A 1 181 ? 19.812 -10.911 -8.547 1.00 76.19 181 GLN A N 1
ATOM 1360 C CA . GLN A 1 181 ? 18.560 -11.678 -8.587 1.00 76.19 181 GLN A CA 1
ATOM 1361 C C . GLN A 1 181 ? 18.738 -13.074 -9.198 1.00 76.19 181 GLN A C 1
ATOM 1363 O O . GLN A 1 181 ? 19.550 -13.263 -10.110 1.00 76.19 181 GLN A O 1
ATOM 1368 N N . ARG A 1 182 ? 17.901 -14.038 -8.803 1.00 78.00 182 ARG A N 1
ATOM 1369 C CA . ARG A 1 182 ? 17.765 -15.320 -9.505 1.00 78.00 182 ARG A CA 1
ATOM 1370 C C . ARG A 1 182 ? 16.311 -15.732 -9.717 1.00 78.00 182 ARG A C 1
ATOM 1372 O O . ARG A 1 182 ? 15.526 -15.699 -8.785 1.00 78.00 182 ARG A O 1
ATOM 1379 N N . ASP A 1 183 ? 15.972 -16.200 -10.920 1.00 79.00 183 ASP A N 1
ATOM 1380 C CA . ASP A 1 183 ? 14.624 -16.653 -11.310 1.00 79.00 183 ASP A CA 1
ATOM 1381 C C . ASP A 1 183 ? 13.510 -15.603 -11.038 1.00 79.00 183 ASP A C 1
ATOM 1383 O O . ASP A 1 183 ? 12.335 -15.955 -10.918 1.00 79.00 183 ASP A O 1
ATOM 1387 N N . SER A 1 184 ? 13.868 -14.314 -10.945 1.00 81.44 184 SER A N 1
ATOM 1388 C CA . SER A 1 184 ? 12.969 -13.220 -10.547 1.00 81.44 184 SER A CA 1
ATOM 1389 C C . SER A 1 184 ? 12.283 -12.539 -11.740 1.00 81.44 184 SER A C 1
ATOM 1391 O O . SER A 1 184 ? 12.872 -12.392 -12.814 1.00 81.44 184 SER A O 1
ATOM 1393 N N . GLN A 1 185 ? 11.048 -12.056 -11.563 1.00 83.81 185 GLN A N 1
ATOM 1394 C CA . GLN A 1 185 ? 10.301 -11.299 -12.578 1.00 83.81 185 GLN A CA 1
ATOM 1395 C C . GLN A 1 185 ? 9.963 -9.873 -12.114 1.00 83.81 185 GLN A C 1
ATOM 1397 O O . GLN A 1 185 ? 9.395 -9.684 -11.045 1.00 83.81 185 GLN A O 1
ATOM 1402 N N . MET A 1 186 ? 10.183 -8.883 -12.984 1.00 82.81 186 MET A N 1
ATOM 1403 C CA . MET A 1 186 ? 9.651 -7.518 -12.863 1.00 82.81 186 MET A CA 1
ATOM 1404 C C . MET A 1 186 ? 8.728 -7.203 -14.044 1.00 82.81 186 MET A C 1
ATOM 1406 O O . MET A 1 186 ? 8.994 -7.596 -15.184 1.00 82.81 186 MET A O 1
ATOM 1410 N N . THR A 1 187 ? 7.616 -6.506 -13.819 1.00 84.81 187 THR A N 1
ATOM 1411 C CA . THR A 1 187 ? 6.679 -6.125 -14.890 1.00 84.81 187 THR A CA 1
ATOM 1412 C C . THR A 1 187 ? 5.976 -4.802 -14.590 1.00 84.81 187 THR A C 1
ATOM 1414 O O . THR A 1 187 ? 5.282 -4.690 -13.586 1.00 84.81 187 THR A O 1
ATOM 1417 N N . ILE A 1 188 ? 6.098 -3.823 -15.491 1.00 83.69 188 ILE A N 1
ATOM 1418 C CA . ILE A 1 188 ? 5.349 -2.557 -15.463 1.00 83.69 188 ILE A CA 1
ATOM 1419 C C . ILE A 1 188 ? 4.459 -2.474 -16.708 1.00 83.69 188 ILE A C 1
ATOM 1421 O O . ILE A 1 188 ? 4.958 -2.525 -17.832 1.00 83.69 188 ILE A O 1
ATOM 1425 N N . ASN A 1 189 ? 3.153 -2.269 -16.543 1.00 85.06 189 ASN A N 1
ATOM 1426 C CA . ASN A 1 189 ? 2.253 -1.881 -17.630 1.00 85.06 189 ASN A CA 1
ATOM 1427 C C . ASN A 1 189 ? 1.622 -0.520 -17.307 1.00 85.06 189 ASN A C 1
ATOM 1429 O O . ASN A 1 189 ? 0.974 -0.357 -16.275 1.00 85.06 189 ASN A O 1
ATOM 1433 N N . GLN A 1 190 ? 1.762 0.455 -18.205 1.00 82.69 190 GLN A N 1
ATOM 1434 C CA . GLN A 1 190 ? 1.199 1.802 -18.046 1.00 82.69 190 GLN A CA 1
ATOM 1435 C C . GLN A 1 190 ? 0.275 2.130 -19.216 1.00 82.69 190 GLN A C 1
ATOM 1437 O O . GLN A 1 190 ? 0.648 1.951 -20.376 1.00 82.69 190 GLN A O 1
ATOM 1442 N N . ASN A 1 191 ? -0.930 2.628 -18.937 1.00 84.00 191 ASN A N 1
ATOM 1443 C CA . ASN A 1 191 ? -1.918 2.952 -19.963 1.00 84.00 191 ASN A CA 1
ATOM 1444 C C . ASN A 1 191 ? -2.678 4.255 -19.656 1.00 84.00 191 ASN A C 1
ATOM 1446 O O . ASN A 1 191 ? -3.722 4.248 -18.997 1.00 84.00 191 ASN A O 1
ATOM 1450 N N . GLY A 1 192 ? -2.172 5.362 -20.198 1.00 85.81 192 GLY A N 1
ATOM 1451 C CA . GLY A 1 192 ? -2.759 6.697 -20.124 1.00 85.81 192 GLY A CA 1
ATOM 1452 C C . GLY A 1 192 ? -1.687 7.787 -20.179 1.00 85.81 192 GLY A C 1
ATOM 1453 O O . GLY A 1 192 ? -0.765 7.672 -20.984 1.00 85.81 192 GLY A O 1
ATOM 1454 N N . ASP A 1 193 ? -1.803 8.839 -19.370 1.00 83.81 193 ASP A N 1
ATOM 1455 C CA . ASP A 1 193 ? -0.986 10.051 -19.524 1.00 83.81 193 ASP A CA 1
ATOM 1456 C C . ASP A 1 193 ? -0.176 10.398 -18.260 1.00 83.81 193 ASP A C 1
ATOM 1458 O O . ASP A 1 193 ? -0.730 10.592 -17.180 1.00 83.81 193 ASP A O 1
ATOM 1462 N N . ALA A 1 194 ? 1.142 10.542 -18.407 1.00 85.81 194 ALA A N 1
ATOM 1463 C CA . ALA A 1 194 ? 2.073 10.961 -17.356 1.00 85.81 194 ALA A CA 1
ATOM 1464 C C . ALA A 1 194 ? 2.036 10.133 -16.053 1.00 85.81 194 ALA A C 1
ATOM 1466 O O . ALA A 1 194 ? 2.193 10.696 -14.975 1.00 85.81 194 ALA A O 1
ATOM 1467 N N . ASN A 1 195 ? 1.817 8.815 -16.133 1.00 85.69 195 ASN A N 1
ATOM 1468 C CA . ASN A 1 195 ? 2.004 7.915 -14.987 1.00 85.69 195 ASN A CA 1
ATOM 1469 C C . ASN A 1 195 ? 3.497 7.614 -14.768 1.00 85.69 195 ASN A C 1
ATOM 1471 O O . ASN A 1 195 ? 4.263 7.589 -15.730 1.00 85.69 195 ASN A O 1
ATOM 1475 N N . GLU A 1 196 ? 3.888 7.353 -13.526 1.00 87.62 196 GLU A N 1
ATOM 1476 C CA . GLU A 1 196 ? 5.262 7.104 -13.083 1.00 87.62 196 GLU A CA 1
ATOM 1477 C C . GLU A 1 196 ? 5.331 5.787 -12.293 1.00 87.62 196 GLU A C 1
ATOM 1479 O O . GLU A 1 196 ? 4.473 5.530 -11.447 1.00 87.62 196 GLU A O 1
ATOM 1484 N N . ALA A 1 197 ? 6.315 4.931 -12.579 1.00 85.69 197 ALA A N 1
ATOM 1485 C CA . ALA A 1 197 ? 6.511 3.666 -11.868 1.00 85.69 197 ALA A CA 1
ATOM 1486 C C . ALA A 1 197 ? 7.992 3.272 -11.789 1.00 85.69 197 ALA A C 1
ATOM 1488 O O . ALA A 1 197 ? 8.641 3.092 -12.819 1.00 85.69 197 ALA A O 1
ATOM 1489 N N . PHE A 1 198 ? 8.504 3.067 -10.580 1.00 86.50 198 PHE A N 1
ATOM 1490 C CA . PHE A 1 198 ? 9.836 2.523 -10.328 1.00 86.50 198 PHE A CA 1
ATOM 1491 C C . PHE A 1 198 ? 9.742 1.163 -9.630 1.00 86.50 198 PHE A C 1
ATOM 1493 O O . PHE A 1 198 ? 8.894 0.962 -8.760 1.00 86.50 198 PHE A O 1
ATOM 1500 N N . ILE A 1 199 ? 10.602 0.225 -10.032 1.00 83.31 199 ILE A N 1
ATOM 1501 C CA . ILE A 1 199 ? 10.803 -1.066 -9.369 1.00 83.31 199 ILE A CA 1
ATOM 1502 C C . ILE A 1 199 ? 12.305 -1.277 -9.185 1.00 83.31 199 ILE A C 1
ATOM 1504 O O . ILE A 1 199 ? 13.046 -1.272 -10.168 1.00 83.31 199 ILE A O 1
ATOM 1508 N N . TYR A 1 200 ? 12.731 -1.526 -7.949 1.00 82.31 200 TYR A N 1
ATOM 1509 C CA . TYR A 1 200 ? 14.096 -1.899 -7.589 1.00 82.31 200 TYR A CA 1
ATOM 1510 C C . TYR A 1 200 ? 14.112 -3.259 -6.876 1.00 82.31 200 TYR A C 1
ATOM 1512 O O . TYR A 1 200 ? 13.371 -3.454 -5.911 1.00 82.31 200 TYR A O 1
ATOM 1520 N N . GLN A 1 201 ? 14.961 -4.193 -7.316 1.00 76.38 201 GLN A N 1
ATOM 1521 C CA . GLN A 1 201 ? 15.134 -5.517 -6.695 1.00 76.38 201 GLN A CA 1
ATOM 1522 C C . GLN A 1 201 ? 16.610 -5.844 -6.402 1.00 76.38 201 GLN A C 1
ATOM 1524 O O . GLN A 1 201 ? 17.413 -5.915 -7.328 1.00 76.38 201 GLN A O 1
ATOM 1529 N N . ASP A 1 202 ? 16.968 -6.156 -5.153 1.00 79.81 202 ASP A N 1
ATOM 1530 C CA . ASP A 1 202 ? 18.337 -6.550 -4.757 1.00 79.81 202 ASP A CA 1
ATOM 1531 C C . ASP A 1 202 ? 18.396 -7.885 -3.975 1.00 79.81 202 ASP A C 1
ATOM 1533 O O . ASP A 1 202 ? 17.429 -8.273 -3.316 1.00 79.81 202 ASP A O 1
ATOM 1537 N N . GLU A 1 203 ? 19.510 -8.615 -4.100 1.00 76.00 203 GLU A N 1
ATOM 1538 C CA . GLU A 1 203 ? 19.836 -9.914 -3.461 1.00 76.00 203 GLU A CA 1
ATOM 1539 C C . GLU A 1 203 ? 18.685 -10.961 -3.374 1.00 76.00 203 GLU A C 1
ATOM 1541 O O . GLU A 1 203 ? 18.497 -11.606 -2.340 1.00 76.00 203 GLU A O 1
ATOM 1546 N N . GLY A 1 204 ? 17.881 -11.138 -4.432 1.00 74.88 204 GLY A N 1
ATOM 1547 C CA . GLY A 1 204 ? 16.642 -11.942 -4.403 1.00 74.88 204 GLY A CA 1
ATOM 1548 C C . GLY A 1 204 ? 16.651 -13.271 -5.180 1.00 74.88 204 GLY A C 1
ATOM 1549 O O . GLY A 1 204 ? 17.491 -13.509 -6.042 1.00 74.88 204 GLY A O 1
ATOM 1550 N N . ASP A 1 205 ? 15.691 -14.155 -4.882 1.00 77.81 205 ASP A N 1
ATOM 1551 C CA . ASP A 1 205 ? 15.547 -15.496 -5.481 1.00 77.81 205 ASP A CA 1
ATOM 1552 C C . ASP A 1 205 ? 14.058 -15.873 -5.652 1.00 77.81 205 ASP A C 1
ATOM 1554 O O . ASP A 1 205 ? 13.314 -15.900 -4.676 1.00 77.81 205 ASP A O 1
ATOM 1558 N N . PHE A 1 206 ? 13.598 -16.180 -6.867 1.00 79.19 206 PHE A N 1
ATOM 1559 C CA . PHE A 1 206 ? 12.189 -16.438 -7.227 1.00 79.19 206 PHE A CA 1
ATOM 1560 C C . PHE A 1 206 ? 11.208 -15.300 -6.869 1.00 79.19 206 PHE A C 1
ATOM 1562 O O . PHE A 1 206 ? 10.064 -15.566 -6.491 1.00 79.19 206 PHE A O 1
ATOM 1569 N N . THR A 1 207 ? 11.617 -14.029 -6.945 1.00 79.69 207 THR A N 1
ATOM 1570 C CA . THR A 1 207 ? 10.712 -12.908 -6.624 1.00 79.69 207 THR A CA 1
ATOM 1571 C C . THR A 1 207 ? 9.812 -12.534 -7.808 1.00 79.69 207 THR A C 1
ATOM 1573 O O . THR A 1 207 ? 10.139 -12.785 -8.967 1.00 79.69 207 THR A O 1
ATOM 1576 N N . THR A 1 208 ? 8.649 -11.929 -7.556 1.00 80.25 208 THR A N 1
ATOM 1577 C CA . THR A 1 208 ? 7.799 -11.347 -8.612 1.00 80.25 208 THR A CA 1
ATOM 1578 C C . THR A 1 208 ? 7.290 -9.968 -8.213 1.00 80.25 208 THR A C 1
ATOM 1580 O O . THR A 1 208 ? 6.634 -9.818 -7.187 1.00 80.25 208 THR A O 1
ATOM 1583 N N . ALA A 1 209 ? 7.531 -8.984 -9.070 1.00 82.94 209 ALA A N 1
ATOM 1584 C CA . ALA A 1 209 ? 7.064 -7.610 -8.968 1.00 82.94 209 ALA A CA 1
ATOM 1585 C C . ALA A 1 209 ? 6.168 -7.283 -10.171 1.00 82.94 209 ALA A C 1
ATOM 1587 O O . ALA A 1 209 ? 6.574 -7.470 -11.322 1.00 82.94 209 ALA A O 1
ATOM 1588 N N . THR A 1 210 ? 4.937 -6.817 -9.947 1.00 85.38 210 THR A N 1
ATOM 1589 C CA . THR A 1 210 ? 4.025 -6.402 -11.032 1.00 85.38 210 THR A CA 1
ATOM 1590 C C . THR A 1 210 ? 3.282 -5.114 -10.686 1.00 85.38 210 THR A C 1
ATOM 1592 O O . THR A 1 210 ? 2.672 -5.010 -9.623 1.00 85.38 210 THR A O 1
ATOM 1595 N N . VAL A 1 211 ? 3.315 -4.147 -11.604 1.00 85.56 211 VAL A N 1
ATOM 1596 C CA . VAL A 1 211 ? 2.686 -2.823 -11.497 1.00 85.56 211 VAL A CA 1
ATOM 1597 C C . VAL A 1 211 ? 1.830 -2.562 -12.738 1.00 85.56 211 VAL A C 1
ATOM 1599 O O . VAL A 1 211 ? 2.358 -2.441 -13.841 1.00 85.56 211 VAL A O 1
ATOM 1602 N N . ASP A 1 212 ? 0.517 -2.435 -12.556 1.00 86.31 212 ASP A N 1
ATOM 1603 C CA . ASP A 1 212 ? -0.455 -2.091 -13.601 1.00 86.31 212 ASP A CA 1
ATOM 1604 C C . ASP A 1 212 ? -1.082 -0.711 -13.318 1.00 86.31 212 ASP A C 1
ATOM 1606 O O . ASP A 1 212 ? -1.875 -0.562 -12.388 1.00 86.31 212 ASP A O 1
ATOM 1610 N N . GLN A 1 213 ? -0.779 0.308 -14.127 1.00 82.06 213 GLN A N 1
ATOM 1611 C CA . GLN A 1 213 ? -1.331 1.666 -13.983 1.00 82.06 213 GLN A CA 1
ATOM 1612 C C . GLN A 1 213 ? -2.237 2.046 -15.161 1.00 82.06 213 GLN A C 1
ATOM 1614 O O . GLN A 1 213 ? -1.848 1.946 -16.329 1.00 82.06 213 GLN A O 1
ATOM 1619 N N . VAL A 1 214 ? -3.437 2.554 -14.869 1.00 86.00 214 VAL A N 1
ATOM 1620 C CA . VAL A 1 214 ? -4.409 3.016 -15.872 1.00 86.00 214 VAL A CA 1
ATOM 1621 C C . VAL A 1 214 ? -4.955 4.398 -15.510 1.00 86.00 214 VAL A C 1
ATOM 1623 O O . VAL A 1 214 ? -5.530 4.578 -14.440 1.00 86.00 214 VAL A O 1
ATOM 1626 N N . GLY A 1 215 ? -4.858 5.360 -16.431 1.00 87.38 215 GLY A N 1
ATOM 1627 C CA . GLY A 1 215 ? -5.335 6.737 -16.241 1.00 87.38 215 GLY A CA 1
ATOM 1628 C C . GLY A 1 215 ? -4.190 7.751 -16.246 1.00 87.38 215 GLY A C 1
ATOM 1629 O O . GLY A 1 215 ? -3.348 7.658 -17.136 1.00 87.38 215 GLY A O 1
ATOM 1630 N N . ALA A 1 216 ? -4.159 8.740 -15.348 1.00 83.75 216 ALA A N 1
ATOM 1631 C CA . ALA A 1 216 ? -3.171 9.824 -15.443 1.00 83.75 216 ALA A CA 1
ATOM 1632 C C . ALA A 1 216 ? -2.502 10.247 -14.129 1.00 83.75 216 ALA A C 1
ATOM 1634 O O . ALA A 1 216 ? -3.153 10.386 -13.097 1.00 83.75 216 ALA A O 1
ATOM 1635 N N . GLN A 1 217 ? -1.204 10.554 -14.185 1.00 86.00 217 GLN A N 1
ATOM 1636 C CA . GLN A 1 217 ? -0.418 11.043 -13.040 1.00 86.00 217 GLN A CA 1
ATOM 1637 C C . GLN A 1 217 ? -0.413 10.116 -11.811 1.00 86.00 217 GLN A C 1
ATOM 1639 O O . GLN A 1 217 ? -0.213 10.589 -10.697 1.00 86.00 217 GLN A O 1
ATOM 1644 N N . ASN A 1 218 ? -0.663 8.815 -11.986 1.00 86.12 218 ASN A N 1
ATOM 1645 C CA . ASN A 1 218 ? -0.491 7.845 -10.903 1.00 86.12 218 ASN A CA 1
ATOM 1646 C C . ASN A 1 218 ? 1.006 7.539 -10.721 1.00 86.12 218 ASN A C 1
ATOM 1648 O O . ASN A 1 218 ? 1.735 7.506 -11.712 1.00 86.12 218 ASN A O 1
ATOM 1652 N N . VAL A 1 219 ? 1.452 7.324 -9.484 1.00 87.25 219 VAL A N 1
ATOM 1653 C CA . VAL A 1 219 ? 2.865 7.164 -9.102 1.00 87.25 219 VAL A CA 1
ATOM 1654 C C . VAL A 1 219 ? 3.043 5.874 -8.301 1.00 87.25 219 VAL A C 1
ATOM 1656 O O . VAL A 1 219 ? 2.226 5.569 -7.427 1.00 87.25 219 VAL A O 1
ATOM 1659 N N . VAL A 1 220 ? 4.104 5.120 -8.590 1.00 86.56 220 VAL A N 1
ATOM 1660 C CA . VAL A 1 220 ? 4.529 3.934 -7.831 1.00 86.56 220 VAL A CA 1
ATOM 1661 C C . VAL A 1 220 ? 6.034 3.986 -7.603 1.00 86.56 220 VAL A C 1
ATOM 1663 O O . VAL A 1 220 ? 6.789 4.127 -8.562 1.00 86.56 220 VAL A O 1
ATOM 1666 N N . ASP A 1 221 ? 6.455 3.799 -6.358 1.00 84.38 221 ASP A N 1
ATOM 1667 C CA . ASP A 1 221 ? 7.839 3.503 -5.979 1.00 84.38 221 ASP A CA 1
ATOM 1668 C C . ASP A 1 221 ? 7.849 2.164 -5.225 1.00 84.38 221 ASP A C 1
ATOM 1670 O O . ASP A 1 221 ? 7.064 1.968 -4.293 1.00 84.38 221 ASP A O 1
ATOM 1674 N N . ALA A 1 222 ? 8.657 1.201 -5.668 1.00 82.00 222 ALA A N 1
ATOM 1675 C CA . ALA A 1 222 ? 8.651 -0.152 -5.125 1.00 82.00 222 ALA A CA 1
ATOM 1676 C C . ALA A 1 222 ? 10.063 -0.727 -4.988 1.00 82.00 222 ALA A C 1
ATOM 1678 O O . ALA A 1 222 ? 10.753 -0.984 -5.975 1.00 82.00 222 ALA A O 1
ATOM 1679 N N . PHE A 1 223 ? 10.456 -0.992 -3.746 1.00 78.12 223 PHE A N 1
ATOM 1680 C CA . PHE A 1 223 ? 11.757 -1.513 -3.355 1.00 78.12 223 PHE A CA 1
ATOM 1681 C C . PHE A 1 223 ? 11.616 -2.923 -2.767 1.00 78.12 223 PHE A C 1
ATOM 1683 O O . PHE A 1 223 ? 10.840 -3.148 -1.838 1.00 78.12 223 PHE A O 1
ATOM 1690 N N . GLN A 1 224 ? 12.386 -3.882 -3.279 1.00 71.56 224 GLN A N 1
ATOM 1691 C CA . GLN A 1 224 ? 12.549 -5.210 -2.686 1.00 71.56 224 GLN A CA 1
ATOM 1692 C C . GLN A 1 224 ? 14.037 -5.505 -2.476 1.00 71.56 224 GLN A C 1
ATOM 1694 O O . GLN A 1 224 ? 14.837 -5.342 -3.396 1.00 71.56 224 GLN A O 1
ATOM 1699 N N . SER A 1 225 ? 14.423 -5.994 -1.299 1.00 74.06 225 SER A N 1
ATOM 1700 C CA . SER A 1 225 ? 15.817 -6.361 -1.005 1.00 74.06 225 SER A CA 1
ATOM 1701 C C . SER A 1 225 ? 15.900 -7.645 -0.181 1.00 74.06 225 SER A C 1
ATOM 1703 O O . SER A 1 225 ? 15.108 -7.849 0.741 1.00 74.06 225 SER A O 1
ATOM 1705 N N . ALA A 1 226 ? 16.856 -8.519 -0.508 1.00 69.12 226 ALA A N 1
ATOM 1706 C CA . ALA A 1 226 ? 17.125 -9.776 0.191 1.00 69.12 226 ALA A CA 1
ATOM 1707 C C . ALA A 1 226 ? 15.866 -10.657 0.363 1.00 69.12 226 ALA A C 1
ATOM 1709 O O . ALA A 1 226 ? 15.513 -11.054 1.478 1.00 69.12 226 ALA A O 1
ATOM 1710 N N . GLN A 1 227 ? 15.146 -10.920 -0.737 1.00 73.00 227 GLN A N 1
ATOM 1711 C CA . GLN A 1 227 ? 13.859 -11.631 -0.721 1.00 73.00 227 GLN A CA 1
ATOM 1712 C C . GLN A 1 227 ? 13.870 -12.983 -1.447 1.00 73.00 227 GLN A C 1
ATOM 1714 O O . GLN A 1 227 ? 14.382 -13.087 -2.556 1.00 73.00 227 GLN A O 1
ATOM 1719 N N . MET A 1 228 ? 13.222 -14.006 -0.875 1.00 73.94 228 MET A N 1
ATOM 1720 C CA . MET A 1 228 ? 13.084 -15.337 -1.494 1.00 73.94 228 MET A CA 1
ATOM 1721 C C . MET A 1 228 ? 11.613 -15.752 -1.674 1.00 73.94 228 MET A C 1
ATOM 1723 O O . MET A 1 228 ? 10.865 -15.807 -0.702 1.00 73.94 228 MET A O 1
ATOM 1727 N N . ASN A 1 229 ? 11.199 -16.101 -2.895 1.00 75.25 229 ASN A N 1
ATOM 1728 C CA . ASN A 1 229 ? 9.837 -16.528 -3.263 1.00 75.25 229 ASN A CA 1
ATOM 1729 C C . ASN A 1 229 ? 8.725 -15.492 -2.953 1.00 75.25 229 ASN A C 1
ATOM 1731 O O . ASN A 1 229 ? 7.542 -15.829 -2.860 1.00 75.25 229 ASN A O 1
ATOM 1735 N N . SER A 1 230 ? 9.090 -14.218 -2.786 1.00 76.19 230 SER A N 1
ATOM 1736 C CA . SER A 1 230 ? 8.159 -13.127 -2.473 1.00 76.19 230 SER A CA 1
ATOM 1737 C C . SER A 1 230 ? 7.532 -12.510 -3.724 1.00 76.19 230 SER A C 1
ATOM 1739 O O . SER A 1 230 ? 8.205 -12.268 -4.725 1.00 76.19 230 SER A O 1
ATOM 1741 N N . HIS A 1 231 ? 6.241 -12.215 -3.651 1.00 80.44 231 HIS A N 1
ATOM 1742 C CA . HIS A 1 231 ? 5.418 -11.726 -4.747 1.00 80.44 231 HIS A CA 1
ATOM 1743 C C . HIS A 1 231 ? 4.689 -10.439 -4.332 1.00 80.44 231 HIS A C 1
ATOM 1745 O O . HIS A 1 231 ? 4.013 -10.417 -3.301 1.00 80.44 231 HIS A O 1
ATOM 1751 N N . TYR A 1 232 ? 4.732 -9.395 -5.162 1.00 82.31 232 TYR A N 1
ATOM 1752 C CA . TYR A 1 232 ? 3.771 -8.298 -5.087 1.00 82.31 232 TYR A CA 1
ATOM 1753 C C . TYR A 1 232 ? 3.069 -8.037 -6.422 1.00 82.31 232 TYR A C 1
ATOM 1755 O O . TYR A 1 232 ? 3.601 -8.261 -7.512 1.00 82.31 232 TYR A O 1
ATOM 1763 N N . THR A 1 233 ? 1.831 -7.562 -6.339 1.00 82.38 233 THR A N 1
ATOM 1764 C CA . THR A 1 233 ? 1.045 -7.098 -7.485 1.00 82.38 233 THR A CA 1
ATOM 1765 C C . THR A 1 233 ? 0.270 -5.853 -7.086 1.00 82.38 233 THR A C 1
ATOM 1767 O O . THR A 1 233 ? -0.503 -5.871 -6.130 1.00 82.38 233 THR A O 1
ATOM 1770 N N . LEU A 1 234 ? 0.475 -4.771 -7.827 1.00 84.69 234 LEU A N 1
ATOM 1771 C CA . LEU A 1 234 ? -0.184 -3.492 -7.620 1.00 84.69 234 LEU A CA 1
ATOM 1772 C C . LEU A 1 234 ? -0.984 -3.100 -8.861 1.00 84.69 234 LEU A C 1
ATOM 1774 O O . LEU A 1 234 ? -0.493 -3.186 -9.985 1.00 84.69 234 LEU A O 1
ATOM 1778 N N . THR A 1 235 ? -2.208 -2.618 -8.654 1.00 84.31 235 THR A N 1
ATOM 1779 C CA . THR A 1 235 ? -3.060 -2.067 -9.711 1.00 84.31 235 THR A CA 1
ATOM 1780 C C . THR A 1 235 ? -3.602 -0.695 -9.315 1.00 84.31 235 THR A C 1
ATOM 1782 O O . THR A 1 235 ? -4.301 -0.561 -8.314 1.00 84.31 235 THR A O 1
ATOM 1785 N N . GLN A 1 236 ? -3.329 0.325 -10.126 1.00 83.25 236 GLN A N 1
ATOM 1786 C CA . GLN A 1 236 ? -3.873 1.681 -10.000 1.00 83.25 236 GLN A CA 1
ATOM 1787 C C . GLN A 1 236 ? -4.818 1.975 -11.170 1.00 83.25 236 GLN A C 1
ATOM 1789 O O . GLN A 1 236 ? -4.499 1.711 -12.330 1.00 83.25 236 GLN A O 1
ATOM 1794 N N . THR A 1 237 ? -6.001 2.528 -10.899 1.00 84.88 237 THR A N 1
ATOM 1795 C CA . THR A 1 237 ? -6.969 2.926 -11.934 1.00 84.88 237 THR A CA 1
ATOM 1796 C C . THR A 1 237 ? -7.639 4.252 -11.590 1.00 84.88 237 THR A C 1
ATOM 1798 O O . THR A 1 237 ? -8.524 4.320 -10.738 1.00 84.88 237 THR A O 1
ATOM 1801 N N . GLY A 1 238 ? -7.261 5.308 -12.306 1.00 86.75 238 GLY A N 1
ATOM 1802 C CA . GLY A 1 238 ? -7.803 6.655 -12.154 1.00 86.75 238 GLY A CA 1
ATOM 1803 C C . GLY A 1 238 ? -6.709 7.711 -12.257 1.00 86.75 238 GLY A C 1
ATOM 1804 O O . GLY A 1 238 ? -5.892 7.633 -13.173 1.00 86.75 238 GLY A O 1
ATOM 1805 N N . ASN A 1 239 ? -6.699 8.714 -11.378 1.00 83.31 239 ASN A N 1
ATOM 1806 C CA . ASN A 1 239 ? -5.730 9.812 -11.472 1.00 83.31 239 ASN A CA 1
ATOM 1807 C C . ASN A 1 239 ? -5.027 10.115 -10.147 1.00 83.31 239 ASN A C 1
ATOM 1809 O O . ASN A 1 239 ? -5.659 10.034 -9.100 1.00 83.31 239 ASN A O 1
ATOM 1813 N N . LEU A 1 240 ? -3.770 10.564 -10.187 1.00 86.56 240 LEU A N 1
ATOM 1814 C CA . LEU A 1 240 ? -3.019 11.036 -9.008 1.00 86.56 240 LEU A CA 1
ATOM 1815 C C . LEU A 1 240 ? -2.887 10.016 -7.857 1.00 86.56 240 LEU A C 1
ATOM 1817 O O . LEU A 1 240 ? -2.570 10.416 -6.742 1.00 86.56 240 LEU A O 1
ATOM 1821 N N . ASN A 1 241 ? -3.147 8.722 -8.078 1.00 86.75 241 ASN A N 1
ATOM 1822 C CA . ASN A 1 241 ? -2.990 7.725 -7.017 1.00 86.75 241 ASN A CA 1
ATOM 1823 C C . ASN A 1 241 ? -1.497 7.438 -6.800 1.00 86.75 241 ASN A C 1
ATOM 1825 O O . ASN A 1 241 ? -0.785 7.187 -7.771 1.00 86.75 241 ASN A O 1
ATOM 1829 N N . GLY A 1 242 ? -1.039 7.486 -5.553 1.00 86.12 242 GLY A N 1
ATOM 1830 C CA . GLY A 1 242 ? 0.342 7.218 -5.154 1.00 86.12 242 GLY A CA 1
ATOM 1831 C C . GLY A 1 242 ? 0.450 5.910 -4.377 1.00 86.12 242 GLY A C 1
ATOM 1832 O O . GLY A 1 242 ? -0.435 5.592 -3.579 1.00 86.12 242 GLY A O 1
ATOM 1833 N N . ALA A 1 243 ? 1.526 5.157 -4.586 1.00 84.06 243 ALA A N 1
ATOM 1834 C CA . ALA A 1 243 ? 1.841 3.990 -3.773 1.00 84.06 243 ALA A CA 1
ATOM 1835 C C . ALA A 1 243 ? 3.349 3.823 -3.555 1.00 84.06 243 ALA A C 1
ATOM 1837 O O . ALA A 1 243 ? 4.127 3.924 -4.504 1.00 84.06 243 ALA A O 1
ATOM 1838 N N . GLN A 1 244 ? 3.732 3.505 -2.321 1.00 84.88 244 GLN A N 1
ATOM 1839 C CA . GLN A 1 244 ? 5.085 3.133 -1.924 1.00 84.88 244 GLN A CA 1
ATOM 1840 C C . GLN A 1 244 ? 5.097 1.694 -1.384 1.00 84.88 244 GLN A C 1
ATOM 1842 O O . GLN A 1 244 ? 4.209 1.305 -0.620 1.00 84.88 244 GLN A O 1
ATOM 1847 N N . ILE A 1 245 ? 6.100 0.904 -1.768 1.00 80.94 245 ILE A N 1
ATOM 1848 C CA . ILE A 1 245 ? 6.313 -0.468 -1.286 1.00 80.94 245 ILE A CA 1
ATOM 1849 C C . ILE A 1 245 ? 7.770 -0.618 -0.829 1.00 80.94 245 ILE A C 1
ATOM 1851 O O . ILE A 1 245 ? 8.674 -0.371 -1.623 1.00 80.94 245 ILE A O 1
ATOM 1855 N N . ASP A 1 246 ? 7.999 -1.084 0.402 1.00 77.81 246 ASP A N 1
A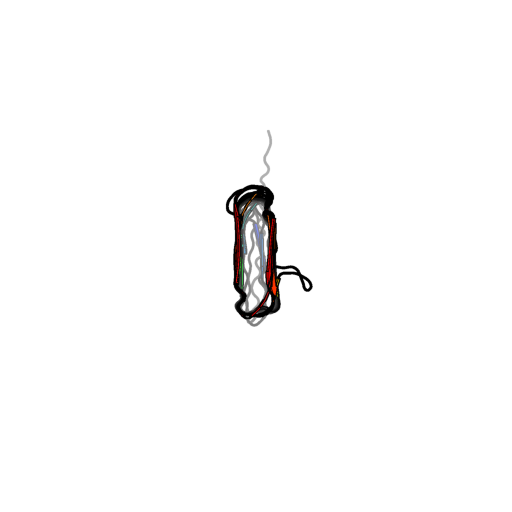TOM 1856 C CA . ASP A 1 246 ? 9.300 -1.606 0.856 1.00 77.81 246 ASP A CA 1
ATOM 1857 C C . ASP A 1 246 ? 9.128 -3.060 1.318 1.00 77.81 246 ASP A C 1
ATOM 1859 O O . ASP A 1 246 ? 8.285 -3.388 2.157 1.00 77.81 246 ASP A O 1
ATOM 1863 N N . GLN A 1 247 ? 9.913 -3.961 0.738 1.00 72.88 247 GLN A N 1
ATOM 1864 C CA . GLN A 1 247 ? 9.855 -5.391 0.998 1.00 72.88 247 GLN A CA 1
ATOM 1865 C C . GLN A 1 247 ? 11.277 -5.921 1.240 1.00 72.88 247 GLN A C 1
ATOM 1867 O O . GLN A 1 247 ? 11.950 -6.416 0.334 1.00 72.88 247 GLN A O 1
ATOM 1872 N N . THR A 1 248 ? 11.737 -5.859 2.491 1.00 74.44 248 THR A N 1
ATOM 1873 C CA . THR A 1 248 ? 13.150 -6.067 2.853 1.00 74.44 248 THR A CA 1
ATOM 1874 C C . THR A 1 248 ? 13.369 -7.273 3.780 1.00 74.44 248 THR A C 1
ATOM 1876 O O . THR A 1 248 ? 12.675 -7.455 4.782 1.00 74.44 248 THR A O 1
ATOM 1879 N N . ALA A 1 249 ? 14.377 -8.093 3.455 1.00 66.50 249 ALA A N 1
ATOM 1880 C CA . ALA A 1 249 ? 14.837 -9.266 4.211 1.00 66.50 249 ALA A CA 1
ATOM 1881 C C . ALA A 1 249 ? 13.739 -10.326 4.463 1.00 66.50 249 ALA A C 1
ATOM 1883 O O . ALA A 1 249 ? 13.499 -10.730 5.603 1.00 66.50 249 ALA A O 1
ATOM 1884 N N . GLY A 1 250 ? 13.041 -10.758 3.404 1.00 70.25 250 GLY A N 1
ATOM 1885 C CA . GLY A 1 250 ? 11.797 -11.534 3.513 1.00 70.25 250 GLY A CA 1
ATOM 1886 C C . GLY A 1 250 ? 11.734 -12.862 2.744 1.00 70.25 250 GLY A C 1
ATOM 1887 O O . GLY A 1 250 ? 12.549 -13.143 1.872 1.00 70.25 250 GLY A O 1
ATOM 1888 N N . THR A 1 251 ? 10.740 -13.700 3.053 1.00 73.19 251 THR A N 1
ATOM 1889 C CA . THR A 1 251 ? 10.537 -15.024 2.429 1.00 73.19 251 THR A CA 1
ATOM 1890 C C . THR A 1 251 ? 9.052 -15.354 2.242 1.00 73.19 251 THR A C 1
ATOM 1892 O O . THR A 1 251 ? 8.263 -15.102 3.143 1.00 73.19 251 THR A O 1
ATOM 1895 N N . ASP A 1 252 ? 8.651 -15.951 1.117 1.00 75.88 252 ASP A N 1
ATOM 1896 C CA . ASP A 1 252 ? 7.267 -16.405 0.852 1.00 75.88 252 ASP A CA 1
ATOM 1897 C C . ASP A 1 252 ? 6.172 -15.314 1.026 1.00 75.88 252 ASP A C 1
ATOM 1899 O O . ASP A 1 252 ? 5.013 -15.629 1.304 1.00 75.88 252 ASP A O 1
ATOM 1903 N N . ASN A 1 253 ? 6.513 -14.026 0.902 1.00 76.06 253 ASN A N 1
ATOM 1904 C CA . ASN A 1 253 ? 5.576 -12.926 1.167 1.00 76.06 253 ASN A CA 1
ATOM 1905 C C . ASN A 1 253 ? 4.661 -12.646 -0.032 1.00 76.06 253 ASN A C 1
ATOM 1907 O O . ASN A 1 253 ? 5.099 -12.716 -1.177 1.00 76.06 253 ASN A O 1
ATOM 1911 N N . LEU A 1 254 ? 3.408 -12.271 0.227 1.00 80.19 254 LEU A N 1
ATOM 1912 C CA . LEU A 1 254 ? 2.413 -11.908 -0.780 1.00 80.19 254 LEU A CA 1
ATOM 1913 C C . LEU A 1 254 ? 1.805 -10.534 -0.469 1.00 80.19 254 LEU A C 1
ATOM 1915 O O . LEU A 1 254 ? 1.156 -10.356 0.561 1.00 80.19 254 LEU A O 1
ATOM 1919 N N . LEU A 1 255 ? 1.962 -9.575 -1.381 1.00 81.94 255 LEU A N 1
ATOM 1920 C CA . LEU A 1 255 ? 1.369 -8.238 -1.287 1.00 81.94 255 LEU A CA 1
ATOM 1921 C C . LEU A 1 255 ? 0.475 -7.962 -2.504 1.00 81.94 255 LEU A C 1
ATOM 1923 O O . LEU A 1 255 ? 0.911 -8.054 -3.647 1.00 81.94 255 LEU A O 1
ATOM 1927 N N . THR A 1 256 ? -0.790 -7.621 -2.274 1.00 82.38 256 THR A N 1
ATOM 1928 C CA . THR A 1 256 ? -1.738 -7.206 -3.318 1.00 82.38 256 THR A CA 1
ATOM 1929 C C . THR A 1 256 ? -2.279 -5.821 -3.000 1.00 82.38 256 THR A C 1
ATOM 1931 O O . THR A 1 256 ? -2.840 -5.606 -1.927 1.00 82.38 256 THR A O 1
ATOM 1934 N N . ILE A 1 257 ? -2.124 -4.885 -3.933 1.00 82.75 257 ILE A N 1
ATOM 1935 C CA . ILE A 1 257 ? -2.588 -3.500 -3.804 1.00 82.75 257 ILE A CA 1
ATOM 1936 C C . ILE A 1 257 ? -3.537 -3.173 -4.959 1.00 82.75 257 ILE A C 1
ATOM 1938 O O . ILE A 1 257 ? -3.260 -3.483 -6.118 1.00 82.75 257 ILE A O 1
ATOM 1942 N N . THR A 1 258 ? -4.670 -2.540 -4.668 1.00 83.50 258 THR A N 1
ATOM 1943 C CA . THR A 1 258 ? -5.634 -2.076 -5.674 1.00 83.50 258 THR A CA 1
ATOM 1944 C C . THR A 1 258 ? -6.175 -0.698 -5.301 1.00 83.50 258 THR A C 1
ATOM 1946 O O . THR A 1 258 ? -6.935 -0.560 -4.347 1.00 83.50 258 THR A O 1
ATOM 1949 N N . GLN A 1 259 ? -5.814 0.330 -6.067 1.00 82.00 259 GLN A N 1
ATOM 1950 C CA . GLN A 1 259 ? -6.285 1.705 -5.882 1.00 82.00 259 GLN A CA 1
ATOM 1951 C C . GLN A 1 259 ? -7.175 2.123 -7.054 1.00 82.00 259 GLN A C 1
ATOM 1953 O O . GLN A 1 259 ? -6.768 2.056 -8.216 1.00 82.00 259 GLN A O 1
ATOM 1958 N N . ILE A 1 260 ? -8.393 2.574 -6.761 1.00 84.88 260 ILE A N 1
ATOM 1959 C CA . ILE A 1 260 ? -9.388 2.989 -7.752 1.00 84.88 260 ILE A CA 1
ATOM 1960 C C . ILE A 1 260 ? -9.889 4.397 -7.409 1.00 84.88 260 ILE A C 1
ATOM 1962 O O . ILE A 1 260 ? -10.366 4.645 -6.304 1.00 84.88 260 ILE A O 1
ATOM 1966 N N . GLY A 1 261 ? -9.828 5.316 -8.375 1.00 86.38 261 GLY A N 1
ATOM 1967 C CA . GLY A 1 261 ? -10.337 6.684 -8.251 1.00 86.38 261 GLY A CA 1
ATOM 1968 C C . GLY A 1 261 ? -9.241 7.753 -8.264 1.00 86.38 261 GLY A C 1
ATOM 1969 O O . GLY A 1 261 ? -8.380 7.709 -9.141 1.00 86.38 261 GLY A O 1
ATOM 1970 N N . ASN A 1 262 ? -9.307 8.772 -7.398 1.00 82.62 262 ASN A N 1
ATOM 1971 C CA . ASN A 1 262 ? -8.470 9.974 -7.538 1.00 82.62 262 ASN A CA 1
ATOM 1972 C C . ASN A 1 262 ? -7.680 10.349 -6.277 1.00 82.62 262 ASN A C 1
ATOM 1974 O O . ASN A 1 262 ? -8.275 10.666 -5.251 1.00 82.62 262 ASN A O 1
ATOM 1978 N N . GLY A 1 263 ? -6.356 10.441 -6.379 1.00 82.38 263 GLY A N 1
ATOM 1979 C CA . GLY A 1 263 ? -5.521 10.977 -5.301 1.00 82.38 263 GLY A CA 1
ATOM 1980 C C . GLY A 1 263 ? -5.420 10.080 -4.069 1.00 82.38 263 GLY A C 1
ATOM 1981 O O . GLY A 1 263 ? -5.158 10.603 -2.995 1.00 82.38 263 GLY A O 1
ATOM 1982 N N . ASN A 1 264 ? -5.703 8.778 -4.182 1.00 85.88 264 ASN A N 1
ATOM 1983 C CA . ASN A 1 264 ? -5.531 7.852 -3.061 1.00 85.88 264 ASN A CA 1
ATOM 1984 C C . ASN A 1 264 ? -4.037 7.545 -2.875 1.00 85.88 264 ASN A C 1
ATOM 1986 O O . ASN A 1 264 ? -3.327 7.354 -3.862 1.00 85.88 264 ASN A O 1
ATOM 1990 N N . GLU A 1 265 ? -3.570 7.493 -1.635 1.00 85.06 265 GLU A N 1
ATOM 1991 C CA . GLU A 1 265 ? -2.160 7.322 -1.273 1.00 85.06 265 GLU A CA 1
ATOM 1992 C C . GLU A 1 265 ? -1.994 6.094 -0.370 1.00 85.06 265 GLU A C 1
ATOM 1994 O O . GLU A 1 265 ? -2.867 5.793 0.449 1.00 85.06 265 GLU A O 1
ATOM 1999 N N . LEU A 1 266 ? -0.910 5.339 -0.555 1.00 85.00 266 LEU A N 1
ATOM 2000 C CA . LEU A 1 266 ? -0.708 4.063 0.126 1.00 85.00 266 LEU A CA 1
ATOM 2001 C C . LEU A 1 266 ? 0.774 3.777 0.382 1.00 85.00 266 LEU A C 1
ATOM 2003 O O . LEU A 1 266 ? 1.597 3.958 -0.510 1.00 85.00 266 LEU A O 1
ATOM 2007 N N . ALA A 1 267 ? 1.095 3.256 1.563 1.00 80.62 267 ALA A N 1
ATOM 2008 C CA . ALA A 1 267 ? 2.415 2.733 1.910 1.00 80.62 267 ALA A CA 1
ATOM 2009 C C . ALA A 1 267 ? 2.294 1.295 2.441 1.00 80.62 267 ALA A C 1
ATOM 2011 O O . ALA A 1 267 ? 1.413 0.995 3.249 1.00 80.62 267 ALA A O 1
ATOM 2012 N N . ALA A 1 268 ? 3.164 0.395 1.981 1.00 76.56 268 ALA A N 1
ATOM 2013 C CA . ALA A 1 268 ? 3.205 -0.997 2.425 1.00 76.56 268 ALA A CA 1
ATOM 2014 C C . ALA A 1 268 ? 4.649 -1.443 2.704 1.00 76.56 268 ALA A C 1
ATOM 2016 O O . ALA A 1 268 ? 5.429 -1.654 1.776 1.00 76.56 268 ALA A O 1
ATOM 2017 N N . GLU A 1 269 ? 4.981 -1.617 3.982 1.00 74.75 269 GLU A N 1
ATOM 2018 C CA . GLU A 1 269 ? 6.289 -2.060 4.469 1.00 74.75 269 GLU A CA 1
ATOM 2019 C C . GLU A 1 269 ? 6.215 -3.488 5.043 1.00 74.75 269 GLU A C 1
ATOM 2021 O O . GLU A 1 269 ? 5.387 -3.802 5.906 1.00 74.75 269 GLU A O 1
ATOM 2026 N N . GLN A 1 270 ? 7.105 -4.371 4.587 1.00 70.38 270 GLN A N 1
ATOM 2027 C CA . GLN A 1 270 ? 7.265 -5.733 5.108 1.00 70.38 270 GLN A CA 1
ATOM 2028 C C . GLN A 1 270 ? 8.744 -6.021 5.393 1.00 70.38 270 GLN A C 1
ATOM 2030 O O . GLN A 1 270 ? 9.531 -6.249 4.471 1.00 70.38 270 GLN A O 1
ATOM 2035 N N . TYR A 1 271 ? 9.110 -6.042 6.678 1.00 68.81 271 TYR A N 1
ATOM 2036 C CA . TYR A 1 271 ? 10.495 -6.135 7.156 1.00 68.81 271 TYR A CA 1
ATOM 2037 C C . TYR A 1 271 ? 10.732 -7.426 7.957 1.00 68.81 271 TYR A C 1
ATOM 2039 O O . TYR A 1 271 ? 9.879 -7.828 8.747 1.00 68.81 271 TYR A O 1
ATOM 2047 N N . ASN A 1 272 ? 11.869 -8.109 7.747 1.00 67.75 272 ASN A N 1
ATOM 2048 C CA . ASN A 1 272 ? 12.177 -9.429 8.349 1.00 67.75 272 ASN A CA 1
ATOM 2049 C C . ASN A 1 272 ? 11.057 -10.484 8.152 1.00 67.75 272 ASN A C 1
ATOM 2051 O O . ASN A 1 272 ? 10.873 -11.397 8.960 1.00 67.75 272 ASN A O 1
ATOM 2055 N N . ALA A 1 273 ? 10.268 -10.317 7.092 1.00 66.50 273 ALA A N 1
ATOM 2056 C CA . ALA A 1 273 ? 8.931 -10.877 6.935 1.00 66.50 273 ALA A CA 1
ATOM 2057 C C . ALA A 1 273 ? 8.940 -12.297 6.338 1.00 66.50 273 ALA A C 1
ATOM 2059 O O . ALA A 1 273 ? 9.548 -12.504 5.290 1.00 66.50 273 ALA A O 1
ATOM 2060 N N . SER A 1 274 ? 8.230 -13.268 6.927 1.00 71.06 274 SER A N 1
ATOM 2061 C CA . SER A 1 274 ? 8.081 -14.622 6.349 1.00 71.06 274 SER A CA 1
ATOM 2062 C C . SER A 1 274 ? 6.624 -15.063 6.207 1.00 71.06 274 SER A C 1
ATOM 2064 O O . SER A 1 274 ? 5.871 -14.972 7.171 1.00 71.06 274 SER A O 1
ATOM 2066 N N . MET A 1 275 ? 6.226 -15.606 5.053 1.00 69.19 275 MET A N 1
ATOM 2067 C CA . MET A 1 275 ? 4.868 -16.110 4.766 1.00 69.19 275 MET A CA 1
ATOM 2068 C C . MET A 1 275 ? 3.753 -15.070 4.987 1.00 69.19 275 MET A C 1
ATOM 2070 O O . MET A 1 275 ? 2.631 -15.412 5.368 1.00 69.19 275 MET A O 1
ATOM 2074 N N . MET A 1 276 ? 4.062 -13.789 4.794 1.00 72.06 276 MET A N 1
ATOM 2075 C CA . MET A 1 276 ? 3.125 -12.692 5.037 1.00 72.06 276 MET A CA 1
ATOM 2076 C C . MET A 1 276 ? 2.078 -12.592 3.931 1.00 72.06 276 MET A C 1
ATOM 2078 O O . MET A 1 276 ? 2.364 -12.875 2.770 1.00 72.06 276 MET A O 1
ATOM 2082 N N . THR A 1 277 ? 0.867 -12.143 4.257 1.00 72.94 277 THR A N 1
ATOM 2083 C CA . THR A 1 277 ? -0.142 -11.774 3.253 1.00 72.94 277 THR A CA 1
ATOM 2084 C C . THR A 1 277 ? -0.729 -10.406 3.570 1.00 72.94 277 THR A C 1
ATOM 2086 O O . THR A 1 277 ? -1.322 -10.213 4.628 1.00 72.94 277 THR A O 1
ATOM 2089 N N . ALA A 1 278 ? -0.608 -9.470 2.633 1.00 74.50 278 ALA A N 1
ATOM 2090 C CA . ALA A 1 278 ? -1.197 -8.139 2.707 1.00 74.50 278 ALA A CA 1
ATOM 2091 C C . ALA A 1 278 ? -2.089 -7.892 1.481 1.00 74.50 278 ALA A C 1
ATOM 2093 O O . ALA A 1 278 ? -1.671 -8.109 0.346 1.00 74.50 278 ALA A O 1
ATOM 2094 N N . SER A 1 279 ? -3.325 -7.445 1.705 1.00 80.06 279 SER A N 1
ATOM 2095 C CA .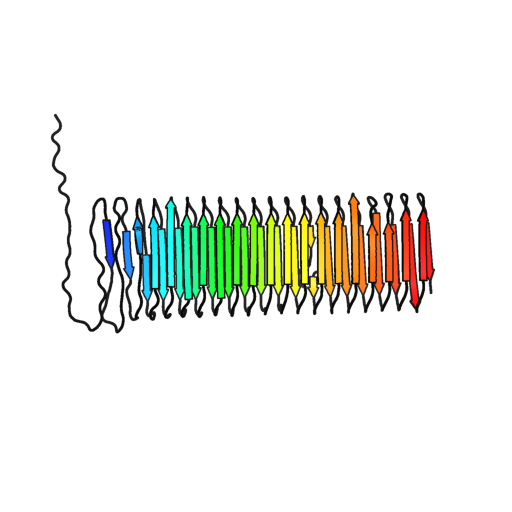 SER A 1 279 ? -4.314 -7.154 0.661 1.00 80.06 279 SER A CA 1
ATOM 2096 C C . SER A 1 279 ? -4.964 -5.798 0.924 1.00 80.06 279 SER A C 1
ATOM 2098 O O . SER A 1 279 ? -5.887 -5.702 1.733 1.00 80.06 279 SER A O 1
ATOM 2100 N N . LEU A 1 280 ? -4.495 -4.750 0.248 1.00 81.06 280 LEU A N 1
ATOM 2101 C CA . LEU A 1 280 ? -4.953 -3.373 0.435 1.00 81.06 280 LEU A CA 1
ATOM 2102 C C . LEU A 1 280 ? -5.777 -2.907 -0.773 1.00 81.06 280 LEU A C 1
ATOM 2104 O O . LEU A 1 280 ? -5.284 -2.868 -1.898 1.00 81.06 280 LEU A O 1
ATOM 2108 N N . THR A 1 281 ? -7.029 -2.516 -0.540 1.00 81.56 281 THR A N 1
ATOM 2109 C CA . THR A 1 281 ? -7.931 -1.952 -1.553 1.00 81.56 281 THR A CA 1
ATOM 2110 C C . THR A 1 281 ? -8.421 -0.568 -1.132 1.00 81.56 281 THR A C 1
ATOM 2112 O O . THR A 1 281 ? -9.006 -0.413 -0.062 1.00 81.56 281 THR A O 1
ATOM 2115 N N . GLN A 1 282 ? -8.235 0.430 -1.996 1.00 80.25 282 GLN A N 1
ATOM 2116 C CA . GLN A 1 282 ? -8.779 1.784 -1.855 1.00 80.25 282 GLN A CA 1
ATOM 2117 C C . GLN A 1 282 ? -9.698 2.097 -3.041 1.00 80.25 282 GLN A C 1
ATOM 2119 O O . GLN A 1 282 ? -9.322 1.877 -4.193 1.00 80.25 282 GLN A O 1
ATOM 2124 N N . ASN A 1 283 ? -10.896 2.624 -2.785 1.00 83.00 283 ASN A N 1
ATOM 2125 C CA . ASN A 1 283 ? -11.885 2.932 -3.820 1.00 83.00 283 ASN A CA 1
ATOM 2126 C C . ASN A 1 283 ? -12.604 4.261 -3.546 1.00 83.00 283 ASN A C 1
ATOM 2128 O O . ASN A 1 283 ? -13.566 4.322 -2.779 1.00 83.00 283 ASN A O 1
ATOM 2132 N N . GLY A 1 284 ? -12.164 5.333 -4.198 1.00 85.31 284 GLY A N 1
ATOM 2133 C CA . GLY A 1 284 ? -12.762 6.655 -4.053 1.00 85.31 284 GLY A CA 1
ATOM 2134 C C . GLY A 1 284 ? -11.755 7.775 -4.277 1.00 85.31 284 GLY A C 1
ATOM 2135 O O . GLY A 1 284 ? -11.053 7.766 -5.287 1.00 85.31 284 GLY A O 1
ATOM 2136 N N . SER A 1 285 ? -11.716 8.785 -3.407 1.00 83.00 285 SER A N 1
ATOM 2137 C CA . SER A 1 285 ? -10.772 9.901 -3.558 1.00 83.00 285 SER A CA 1
ATOM 2138 C C . SER A 1 285 ? -10.075 10.292 -2.259 1.00 83.00 285 SER A C 1
ATOM 2140 O O . SER A 1 285 ? -10.722 10.416 -1.225 1.00 83.00 285 SER A O 1
ATOM 2142 N N . VAL A 1 286 ? -8.771 10.568 -2.333 1.00 85.44 286 VAL A N 1
ATOM 2143 C CA . VAL A 1 286 ? -7.949 11.053 -1.205 1.00 85.44 286 VAL A CA 1
ATOM 2144 C C . VAL A 1 286 ? -7.965 10.117 0.017 1.00 85.44 286 VAL A C 1
ATOM 2146 O O . VAL A 1 286 ? -7.817 10.571 1.142 1.00 85.44 286 VAL A O 1
ATOM 2149 N N . ASN A 1 287 ? -8.173 8.809 -0.168 1.00 83.31 287 ASN A N 1
ATOM 2150 C CA . ASN A 1 287 ? -8.020 7.853 0.934 1.00 83.31 287 ASN A CA 1
ATOM 2151 C C . ASN A 1 287 ? -6.528 7.565 1.165 1.00 83.31 287 ASN A C 1
ATOM 2153 O O . ASN A 1 287 ? -5.782 7.427 0.193 1.00 83.31 287 ASN A O 1
ATOM 2157 N N . TYR A 1 288 ? -6.116 7.439 2.425 1.00 83.06 288 TYR A N 1
ATOM 2158 C CA . TYR A 1 288 ? -4.756 7.102 2.850 1.00 83.06 288 TYR A CA 1
ATOM 2159 C C . TYR A 1 288 ? -4.729 5.702 3.484 1.00 83.06 288 TYR A C 1
ATOM 2161 O O . TYR A 1 288 ? -5.667 5.323 4.187 1.00 83.06 288 TYR A O 1
ATOM 2169 N N . ALA A 1 289 ? -3.692 4.903 3.230 1.00 80.44 289 ALA A N 1
ATOM 2170 C CA . ALA A 1 289 ? -3.527 3.596 3.871 1.00 80.44 289 ALA A CA 1
ATOM 2171 C C . ALA A 1 289 ? -2.050 3.225 4.055 1.00 80.44 289 ALA A C 1
ATOM 2173 O O . ALA A 1 289 ? -1.337 3.005 3.081 1.00 80.44 289 ALA A O 1
ATOM 2174 N N . GLU A 1 290 ? -1.616 3.081 5.298 1.00 78.88 290 GLU A N 1
ATOM 2175 C CA . GLU A 1 290 ? -0.284 2.614 5.677 1.00 78.88 290 GLU A CA 1
ATOM 2176 C C . GLU A 1 290 ? -0.380 1.220 6.309 1.00 78.88 290 GLU A C 1
ATOM 2178 O O . GLU A 1 290 ? -1.299 0.934 7.083 1.00 78.88 290 GLU A O 1
ATOM 2183 N N . ALA A 1 291 ? 0.554 0.335 5.970 1.00 74.94 291 ALA A N 1
ATOM 2184 C CA . ALA A 1 291 ? 0.633 -1.022 6.494 1.00 74.94 291 ALA A CA 1
ATOM 2185 C C . ALA A 1 291 ? 2.082 -1.407 6.790 1.00 74.94 291 ALA A C 1
ATOM 2187 O O . ALA A 1 291 ? 2.889 -1.488 5.867 1.00 74.94 291 ALA A O 1
ATOM 2188 N N . TYR A 1 292 ? 2.382 -1.719 8.053 1.00 74.75 292 TYR A N 1
ATOM 2189 C CA . TYR A 1 292 ? 3.688 -2.219 8.485 1.00 74.75 292 TYR A CA 1
ATOM 2190 C C . TYR A 1 292 ? 3.537 -3.602 9.123 1.00 74.75 292 TYR A C 1
ATOM 2192 O O . TYR A 1 292 ? 2.776 -3.776 10.083 1.00 74.75 292 TYR A O 1
ATOM 2200 N N . GLN A 1 293 ? 4.285 -4.586 8.621 1.00 66.38 293 GLN A N 1
ATOM 2201 C CA . GLN A 1 293 ? 4.309 -5.932 9.194 1.00 66.38 293 GLN A CA 1
ATOM 2202 C C . GLN A 1 293 ? 5.744 -6.443 9.410 1.00 66.38 293 GLN A C 1
ATOM 2204 O O . GLN A 1 293 ? 6.542 -6.490 8.471 1.00 66.38 293 GLN A O 1
ATOM 2209 N N . GLU A 1 294 ? 6.040 -6.915 10.626 1.00 71.50 294 GLU A N 1
ATOM 2210 C CA . GLU A 1 294 ? 7.305 -7.568 10.987 1.00 71.50 294 GLU A CA 1
ATOM 2211 C C . GLU A 1 294 ? 7.049 -8.901 11.714 1.00 71.50 294 GLU A C 1
ATOM 2213 O O . GLU A 1 294 ? 6.319 -8.974 12.707 1.00 71.50 294 GLU A O 1
ATOM 2218 N N . GLY A 1 295 ? 7.683 -9.977 11.241 1.00 67.44 295 GLY A N 1
ATOM 2219 C CA . GLY A 1 295 ? 7.535 -11.313 11.820 1.00 67.44 295 GLY A CA 1
ATOM 2220 C C . GLY A 1 295 ? 7.113 -12.365 10.801 1.00 67.44 295 GLY A C 1
ATOM 2221 O O . GLY A 1 295 ? 7.636 -12.415 9.688 1.00 67.44 295 GLY A O 1
ATOM 2222 N N . THR A 1 296 ? 6.213 -13.271 11.198 1.00 68.12 296 THR A N 1
ATOM 2223 C CA . THR A 1 296 ? 5.910 -14.473 10.396 1.00 68.12 296 THR A CA 1
ATOM 2224 C C . THR A 1 296 ? 4.420 -14.810 10.308 1.00 68.12 296 THR A C 1
ATOM 2226 O O . THR A 1 296 ? 3.731 -14.915 11.320 1.00 68.12 296 THR A O 1
ATOM 2229 N N . GLY A 1 297 ? 3.907 -15.033 9.099 1.00 66.06 297 GLY A N 1
ATOM 2230 C CA . GLY A 1 297 ? 2.575 -15.581 8.844 1.00 66.06 297 GLY A CA 1
ATOM 2231 C C . GLY A 1 297 ? 1.398 -14.657 9.163 1.00 66.06 297 GLY A C 1
ATOM 2232 O O . GLY A 1 297 ? 0.309 -15.169 9.415 1.00 66.06 297 GLY A O 1
ATOM 2233 N N . HIS A 1 298 ? 1.586 -13.333 9.217 1.00 73.06 298 HIS A N 1
ATOM 2234 C CA . HIS A 1 298 ? 0.475 -12.416 9.490 1.00 73.06 298 HIS A CA 1
ATOM 2235 C C . HIS A 1 298 ? -0.329 -12.137 8.216 1.00 73.06 298 HIS A C 1
ATOM 2237 O O . HIS A 1 298 ? 0.225 -12.014 7.119 1.00 73.06 298 HIS A O 1
ATOM 2243 N N . VAL A 1 299 ? -1.640 -11.994 8.386 1.00 76.38 299 VAL A N 1
ATOM 2244 C CA . VAL A 1 299 ? -2.595 -11.641 7.337 1.00 76.38 299 VAL A CA 1
ATOM 2245 C C . VAL A 1 299 ? -3.178 -10.265 7.645 1.00 76.38 299 VAL A C 1
ATOM 2247 O O . VAL A 1 299 ? -3.787 -10.068 8.696 1.00 76.38 299 VAL A O 1
ATOM 2250 N N . LEU A 1 300 ? -3.033 -9.323 6.720 1.00 77.94 300 LEU A N 1
ATOM 2251 C CA . LEU A 1 300 ? -3.634 -7.994 6.788 1.00 77.94 300 LEU A CA 1
ATOM 2252 C C . LEU A 1 300 ? -4.509 -7.768 5.557 1.00 77.94 300 LEU A C 1
ATOM 2254 O O . LEU A 1 300 ? -4.058 -7.898 4.421 1.00 77.94 300 LEU A O 1
ATOM 2258 N N . THR A 1 301 ? -5.767 -7.408 5.777 1.00 79.94 301 THR A N 1
ATOM 2259 C CA . THR A 1 301 ? -6.688 -6.968 4.728 1.00 79.94 301 THR A CA 1
ATOM 2260 C C . THR A 1 301 ? -7.201 -5.575 5.066 1.00 79.94 301 THR A C 1
ATOM 2262 O O . THR A 1 301 ? -7.774 -5.379 6.135 1.00 79.94 301 THR A O 1
ATOM 2265 N N . VAL A 1 302 ? -7.025 -4.622 4.153 1.00 79.94 302 VAL A N 1
ATOM 2266 C CA . VAL A 1 302 ? -7.521 -3.245 4.277 1.00 79.94 302 VAL A CA 1
ATOM 2267 C C . VAL A 1 302 ? -8.463 -2.956 3.113 1.00 79.94 302 VAL A C 1
ATOM 2269 O O . VAL A 1 302 ? -8.087 -3.143 1.960 1.00 79.94 302 VAL A O 1
ATOM 2272 N N . ASN A 1 303 ? -9.673 -2.482 3.398 1.00 79.56 303 ASN A N 1
ATOM 2273 C CA . ASN A 1 303 ? -10.657 -2.060 2.403 1.00 79.56 303 ASN A CA 1
ATOM 2274 C C . ASN A 1 303 ? -11.179 -0.667 2.766 1.00 79.56 303 ASN A C 1
ATOM 2276 O O . ASN A 1 303 ? -12.004 -0.541 3.666 1.00 79.56 303 ASN A O 1
ATOM 2280 N N . SER A 1 304 ? -10.737 0.372 2.064 1.00 79.38 304 SER A N 1
ATOM 2281 C CA . SER A 1 304 ? -11.183 1.752 2.286 1.00 79.38 304 SER A CA 1
ATOM 2282 C C . SER A 1 304 ? -11.991 2.255 1.088 1.00 79.38 304 SER A C 1
ATOM 2284 O O . SER A 1 304 ? -11.569 2.117 -0.061 1.00 79.38 304 SER A O 1
ATOM 2286 N N . THR A 1 305 ? -13.196 2.778 1.322 1.00 83.38 305 THR A N 1
ATOM 2287 C CA . THR A 1 305 ? -14.120 3.245 0.276 1.00 83.38 305 THR A CA 1
ATOM 2288 C C . THR A 1 305 ? -14.706 4.613 0.623 1.00 83.38 305 THR A C 1
ATOM 2290 O O . THR A 1 305 ? -15.221 4.809 1.721 1.00 83.38 305 THR A O 1
ATOM 2293 N N . GLY A 1 306 ? -14.691 5.542 -0.337 1.00 83.19 306 GLY A N 1
ATOM 2294 C CA . GLY A 1 306 ? -15.256 6.889 -0.190 1.00 83.19 306 GLY A CA 1
ATOM 2295 C C . GLY A 1 306 ? -14.210 8.005 -0.252 1.00 83.19 306 GLY A C 1
ATOM 2296 O O . GLY A 1 306 ? -13.352 7.981 -1.138 1.00 83.19 306 GLY A O 1
ATOM 2297 N N . THR A 1 307 ? -14.304 9.006 0.624 1.00 82.00 307 THR A N 1
ATOM 2298 C CA . THR A 1 307 ? -13.505 10.242 0.539 1.00 82.00 307 THR A CA 1
ATOM 2299 C C . THR A 1 307 ? -12.651 10.459 1.788 1.00 82.00 307 THR A C 1
ATOM 2301 O O . THR A 1 307 ? -13.192 10.539 2.884 1.00 82.00 307 THR A O 1
ATOM 2304 N N . GLY A 1 308 ? -11.338 10.653 1.654 1.00 78.31 308 GLY A N 1
ATOM 2305 C CA . GLY A 1 308 ? -10.527 11.154 2.774 1.00 78.31 308 GLY A CA 1
ATOM 2306 C C . GLY A 1 308 ? -10.360 10.200 3.963 1.00 78.31 308 GLY A C 1
ATOM 2307 O O . GLY A 1 308 ? -10.045 10.676 5.046 1.00 78.31 308 GLY A O 1
ATOM 2308 N N . ASN A 1 309 ? -10.637 8.900 3.815 1.00 81.25 309 ASN A N 1
ATOM 2309 C CA . ASN A 1 309 ? -10.522 7.946 4.923 1.00 81.25 309 ASN A CA 1
ATOM 2310 C C . ASN A 1 309 ? -9.064 7.489 5.105 1.00 81.25 309 ASN A C 1
ATOM 2312 O O . ASN A 1 309 ? -8.372 7.243 4.116 1.00 81.25 309 ASN A O 1
ATOM 2316 N N . GLU A 1 310 ? -8.623 7.336 6.351 1.00 82.19 310 GLU A N 1
ATOM 2317 C CA . GLU A 1 310 ? -7.242 7.028 6.734 1.00 82.19 310 GLU A CA 1
ATOM 2318 C C . GLU A 1 310 ? -7.156 5.669 7.455 1.00 82.19 310 GLU A C 1
ATOM 2320 O O . GLU A 1 310 ? -7.877 5.419 8.425 1.00 82.19 310 GLU A O 1
ATOM 2325 N N . VAL A 1 311 ? -6.255 4.783 7.019 1.00 77.94 311 VAL A N 1
ATOM 2326 C CA . VAL A 1 311 ? -5.942 3.524 7.722 1.00 77.94 311 VAL A CA 1
ATOM 2327 C C . VAL A 1 311 ? -4.468 3.484 8.099 1.00 77.94 311 VAL A C 1
ATOM 2329 O O . VAL A 1 311 ? -3.610 3.555 7.227 1.00 77.94 311 VAL A O 1
ATOM 2332 N N . TYR A 1 312 ? -4.183 3.279 9.381 1.00 76.75 312 TYR A N 1
ATOM 2333 C CA . TYR A 1 312 ? -2.847 3.098 9.937 1.00 76.75 312 TYR A CA 1
ATOM 2334 C C . TYR A 1 312 ? -2.718 1.689 10.526 1.00 76.75 312 TYR A C 1
ATOM 2336 O O . TYR A 1 312 ? -2.938 1.455 11.717 1.00 76.75 312 TYR A O 1
ATOM 2344 N N . ALA A 1 313 ? -2.335 0.732 9.682 1.00 68.88 313 ALA A N 1
ATOM 2345 C CA . ALA A 1 313 ? -1.970 -0.629 10.073 1.00 68.88 313 ALA A CA 1
ATOM 2346 C C . ALA A 1 313 ? -0.459 -0.763 10.366 1.00 68.88 313 ALA A C 1
ATOM 2348 O O . ALA A 1 313 ? 0.137 -1.817 10.142 1.00 68.88 313 ALA A O 1
ATOM 2349 N N . GLY A 1 314 ? 0.158 0.308 10.877 1.00 57.22 314 GLY A N 1
ATOM 2350 C CA . GLY A 1 314 ? 1.454 0.282 11.552 1.00 57.22 314 GLY A CA 1
ATOM 2351 C C . GLY A 1 314 ? 2.410 1.411 11.183 1.00 57.22 314 GLY A C 1
ATOM 2352 O O . GLY A 1 314 ? 2.403 1.872 10.055 1.00 57.22 314 GLY A O 1
ATOM 2353 N N . ILE A 1 315 ? 3.231 1.830 12.155 1.00 39.50 315 ILE A N 1
ATOM 2354 C CA . ILE A 1 315 ? 4.307 2.819 12.001 1.00 39.50 315 ILE A CA 1
ATOM 2355 C C . ILE A 1 315 ? 5.487 2.385 12.881 1.00 39.50 315 ILE A C 1
ATOM 2357 O O . ILE A 1 315 ? 5.365 2.327 14.109 1.00 39.50 315 ILE A O 1
ATOM 2361 N N . VAL A 1 316 ? 6.617 2.128 12.217 1.00 38.41 316 VAL A N 1
ATOM 2362 C CA . VAL A 1 316 ? 8.011 2.059 12.697 1.00 38.41 316 VAL A CA 1
ATOM 2363 C C . VAL A 1 316 ? 8.220 2.014 14.223 1.00 38.41 316 VAL A C 1
ATOM 2365 O O . VAL A 1 316 ? 8.197 3.043 14.897 1.00 38.41 316 VAL A O 1
ATOM 2368 N N . SER A 1 317 ? 8.593 0.833 14.735 1.00 36.47 317 SER A N 1
ATOM 2369 C CA . SER A 1 317 ? 9.460 0.633 15.919 1.00 36.47 317 SER A CA 1
ATOM 2370 C C . SER A 1 317 ? 9.230 1.603 17.096 1.00 36.47 317 SER A C 1
ATOM 2372 O O . SER A 1 317 ? 10.129 2.338 17.520 1.00 36.47 317 SER A O 1
ATOM 2374 N N . GLY A 1 318 ? 8.016 1.616 17.652 1.00 45.00 318 GLY A N 1
ATOM 2375 C CA . GLY A 1 318 ? 7.749 2.421 18.849 1.00 45.00 318 GLY A CA 1
ATOM 2376 C C . GLY A 1 318 ? 6.297 2.573 19.286 1.00 45.00 318 GLY A C 1
ATOM 2377 O O . GLY A 1 318 ? 6.088 2.783 20.480 1.00 45.00 318 GLY A O 1
ATOM 2378 N N . SER A 1 319 ? 5.323 2.439 18.373 1.00 45.53 319 SER A N 1
ATOM 2379 C CA . SER A 1 319 ? 3.896 2.505 18.738 1.00 45.53 319 SER A CA 1
ATOM 2380 C C . SER A 1 319 ? 2.971 1.550 17.977 1.00 45.53 319 SER A C 1
ATOM 2382 O O . SER A 1 319 ? 2.173 0.897 18.640 1.00 45.53 319 SER A O 1
ATOM 2384 N N . ASN A 1 320 ? 3.038 1.447 16.637 1.00 53.47 320 ASN A N 1
ATOM 2385 C CA . ASN A 1 320 ? 1.965 0.798 15.858 1.00 53.47 320 ASN A CA 1
ATOM 2386 C C . ASN A 1 320 ? 2.455 -0.285 14.881 1.00 53.47 320 ASN A C 1
ATOM 2388 O O . ASN A 1 320 ? 3.556 -0.168 14.350 1.00 53.47 320 ASN A O 1
ATOM 2392 N N . GLY A 1 321 ? 1.626 -1.300 14.594 1.00 53.06 321 GLY A N 1
ATOM 2393 C CA . GLY A 1 321 ? 1.877 -2.333 13.565 1.00 53.06 321 GLY A CA 1
ATOM 2394 C C . GLY A 1 321 ? 1.591 -3.776 13.990 1.00 53.06 321 GLY A C 1
ATOM 2395 O O . GLY A 1 321 ? 1.192 -4.024 15.128 1.00 53.06 321 GLY A O 1
ATOM 2396 N N . GLN A 1 322 ? 1.783 -4.723 13.063 1.00 52.38 322 GLN A N 1
ATOM 2397 C CA . GLN A 1 322 ? 1.708 -6.170 13.317 1.00 52.38 322 GLN A CA 1
ATOM 2398 C C . GLN A 1 322 ? 3.105 -6.748 13.609 1.00 52.38 322 GLN A C 1
ATOM 2400 O O . GLN A 1 322 ? 3.951 -6.782 12.716 1.00 52.38 322 GLN A O 1
ATOM 2405 N N . TYR A 1 323 ? 3.323 -7.238 14.835 1.00 61.59 323 TYR A N 1
ATOM 2406 C CA . TYR A 1 323 ? 4.612 -7.729 15.346 1.00 61.59 323 TYR A CA 1
ATOM 2407 C C . TYR A 1 323 ? 4.501 -9.139 15.952 1.00 61.59 323 TYR A C 1
ATOM 2409 O O . TYR A 1 323 ? 3.797 -9.331 16.943 1.00 61.59 323 TYR A O 1
ATOM 2417 N N . GLY A 1 324 ? 5.213 -10.140 15.415 1.00 59.06 324 GLY A N 1
ATOM 2418 C CA . GLY A 1 324 ? 5.327 -11.468 16.050 1.00 59.06 324 GLY A CA 1
ATOM 2419 C C . GLY A 1 324 ? 5.034 -12.668 15.143 1.00 59.06 324 GLY A C 1
ATOM 2420 O O . GLY A 1 324 ? 5.841 -12.995 14.268 1.00 59.06 324 GLY A O 1
ATOM 2421 N N . THR A 1 325 ? 3.937 -13.401 15.402 1.00 62.66 325 THR A N 1
ATOM 2422 C CA . THR A 1 325 ? 3.547 -14.544 14.548 1.00 62.66 325 THR A CA 1
ATOM 2423 C C . THR A 1 325 ? 2.035 -14.717 14.366 1.00 62.66 325 THR A C 1
ATOM 2425 O O . THR A 1 325 ? 1.298 -14.822 15.352 1.00 62.66 325 THR A O 1
ATOM 2428 N N . GLY A 1 326 ? 1.585 -14.925 13.128 1.00 63.28 326 GLY A N 1
ATOM 2429 C CA . GLY A 1 326 ? 0.291 -15.544 12.812 1.00 63.28 326 GLY A CA 1
ATOM 2430 C C . GLY A 1 326 ? -0.947 -14.688 13.080 1.00 63.28 326 GLY A C 1
ATOM 2431 O O . GLY A 1 326 ? -2.028 -15.240 13.268 1.00 63.28 326 GLY A O 1
ATOM 2432 N N . GLN A 1 327 ? -0.801 -13.367 13.176 1.00 71.81 327 GLN A N 1
ATOM 2433 C CA . GLN A 1 327 ? -1.919 -12.462 13.464 1.00 71.81 327 GLN A CA 1
ATOM 2434 C C . GLN A 1 327 ? -2.810 -12.270 12.231 1.00 71.81 327 GLN A C 1
ATOM 2436 O O . GLN A 1 327 ? -2.362 -12.421 11.096 1.00 71.81 327 GLN A O 1
ATOM 2441 N N . THR A 1 328 ? -4.072 -11.913 12.434 1.00 74.62 328 THR A N 1
ATOM 2442 C CA . THR A 1 328 ? -5.016 -11.576 11.365 1.00 74.62 328 THR A CA 1
ATOM 2443 C C . THR A 1 328 ? -5.689 -10.239 11.659 1.00 74.62 328 THR A C 1
ATOM 2445 O O . THR A 1 328 ? -6.225 -10.027 12.746 1.00 74.62 328 THR A O 1
ATOM 2448 N N . ALA A 1 329 ? -5.691 -9.351 10.672 1.00 75.94 329 ALA A N 1
ATOM 2449 C CA . ALA A 1 329 ? -6.339 -8.049 10.718 1.00 75.94 329 ALA A CA 1
ATOM 2450 C C . ALA A 1 329 ? -7.222 -7.860 9.479 1.00 75.94 329 ALA A C 1
ATOM 2452 O O . ALA A 1 329 ? -6.779 -8.066 8.349 1.00 75.94 329 ALA A O 1
ATOM 2453 N N . THR A 1 330 ? -8.477 -7.466 9.681 1.00 78.75 330 THR A N 1
ATOM 2454 C CA . THR A 1 330 ? -9.395 -7.034 8.619 1.00 78.75 330 THR A CA 1
ATOM 2455 C C . THR A 1 330 ? -9.952 -5.667 8.983 1.00 78.75 330 THR A C 1
ATOM 2457 O O . THR A 1 330 ? -10.709 -5.541 9.943 1.00 78.75 330 THR A O 1
ATOM 2460 N N . LEU A 1 331 ? -9.556 -4.652 8.220 1.00 81.19 331 LEU A N 1
ATOM 2461 C CA . LEU A 1 331 ? -9.913 -3.252 8.419 1.00 81.19 331 LEU A CA 1
ATOM 2462 C C . LEU A 1 331 ? -10.803 -2.798 7.259 1.00 81.19 331 LEU A C 1
ATOM 2464 O O . LEU A 1 331 ? -10.381 -2.846 6.102 1.00 81.19 331 LEU A O 1
ATOM 2468 N N . THR A 1 332 ? -12.023 -2.356 7.553 1.00 79.19 332 THR A N 1
ATOM 2469 C CA . THR A 1 332 ? -12.979 -1.855 6.555 1.00 79.19 332 THR A CA 1
ATOM 2470 C C . THR A 1 332 ? -13.398 -0.431 6.900 1.00 79.19 332 THR A C 1
ATOM 2472 O O . THR A 1 332 ? -13.855 -0.180 8.010 1.00 79.19 332 THR A O 1
ATOM 2475 N N . GLN A 1 333 ? -13.323 0.489 5.943 1.00 76.50 333 GLN A N 1
ATOM 2476 C CA . GLN A 1 333 ? -13.864 1.845 6.051 1.00 76.50 333 GLN A CA 1
ATOM 2477 C C . GLN A 1 333 ? -14.768 2.154 4.862 1.00 76.50 333 GLN A C 1
ATOM 2479 O O . GLN A 1 333 ? -14.434 1.836 3.718 1.00 76.50 333 GLN A O 1
ATOM 2484 N N . ASN A 1 334 ? -15.905 2.796 5.119 1.00 79.69 334 ASN A N 1
ATOM 2485 C CA . ASN A 1 334 ? -16.866 3.170 4.089 1.00 79.69 334 ASN A CA 1
ATOM 2486 C C . ASN A 1 334 ? -17.571 4.496 4.424 1.00 79.69 334 ASN A C 1
ATOM 2488 O O . ASN A 1 334 ? -18.526 4.520 5.206 1.00 79.69 334 ASN A O 1
ATOM 2492 N N . GLY A 1 335 ? -17.129 5.588 3.800 1.00 82.75 335 GLY A N 1
ATOM 2493 C CA . GLY A 1 335 ? -17.734 6.910 3.960 1.00 82.75 335 GLY A CA 1
ATOM 2494 C C . GLY A 1 335 ? -16.735 8.052 3.797 1.00 82.75 335 GLY A C 1
ATOM 2495 O O . GLY A 1 335 ? -15.956 8.033 2.843 1.00 82.75 335 GLY A O 1
ATOM 2496 N N . GLU A 1 336 ? -16.774 9.058 4.676 1.00 80.19 336 GLU A N 1
ATOM 2497 C CA . GLU A 1 336 ? -15.913 10.248 4.564 1.00 80.19 336 GLU A CA 1
ATOM 2498 C C . GLU A 1 336 ? -15.125 10.560 5.850 1.00 80.19 336 GLU A C 1
ATOM 2500 O O . GLU A 1 336 ? -15.705 10.673 6.926 1.00 80.19 336 GLU A O 1
ATOM 2505 N N . PHE A 1 337 ? -13.805 10.742 5.743 1.00 81.94 337 PHE A N 1
ATOM 2506 C CA . PHE A 1 337 ? -12.913 11.125 6.855 1.00 81.94 337 PHE A CA 1
ATOM 2507 C C . PHE A 1 337 ? -12.925 10.185 8.076 1.00 81.94 337 PHE A C 1
ATOM 2509 O O . PHE A 1 337 ? -12.742 10.627 9.208 1.00 81.94 337 PHE A O 1
ATOM 2516 N N . ASN A 1 338 ? -13.147 8.884 7.872 1.00 80.19 338 ASN A N 1
ATOM 2517 C CA . ASN A 1 338 ? -13.006 7.891 8.940 1.00 80.19 338 ASN A CA 1
ATOM 2518 C C . ASN A 1 338 ? -11.522 7.520 9.152 1.00 80.19 338 ASN A C 1
ATOM 2520 O O . ASN A 1 338 ? -10.755 7.516 8.190 1.00 80.19 338 ASN A O 1
ATOM 2524 N N . ALA A 1 339 ? -11.127 7.161 10.377 1.00 82.25 339 ALA A N 1
ATOM 2525 C CA . ALA A 1 339 ? -9.758 6.790 10.754 1.00 82.25 339 ALA A CA 1
ATOM 2526 C C . ALA A 1 339 ? -9.701 5.468 11.554 1.00 82.25 339 ALA A C 1
ATOM 2528 O O . ALA A 1 339 ? -10.371 5.351 12.583 1.00 82.25 339 ALA A O 1
ATOM 2529 N N . ILE A 1 340 ? -8.879 4.492 11.135 1.00 79.38 340 ILE A N 1
ATOM 2530 C CA . ILE A 1 340 ? -8.554 3.287 11.934 1.00 79.38 340 ILE A CA 1
ATOM 2531 C C . ILE A 1 340 ? -7.047 3.183 12.163 1.00 79.38 340 ILE A C 1
ATOM 2533 O O . ILE A 1 340 ? -6.288 3.087 11.203 1.00 79.38 340 ILE A O 1
ATOM 2537 N N . THR A 1 341 ? -6.641 3.063 13.425 1.00 79.25 341 THR A N 1
ATOM 2538 C CA . THR A 1 341 ? -5.289 2.692 13.857 1.00 79.25 341 THR A CA 1
ATOM 2539 C C . THR A 1 341 ? -5.325 1.328 14.552 1.00 79.25 341 THR A C 1
ATOM 2541 O O . THR A 1 341 ? -6.088 1.137 15.507 1.00 79.25 341 THR A O 1
ATOM 2544 N N . LEU A 1 342 ? -4.497 0.381 14.095 1.00 78.50 342 LEU A N 1
ATOM 2545 C CA . LEU A 1 342 ? -4.375 -0.961 14.681 1.00 78.50 342 LEU A CA 1
ATOM 2546 C C . LEU A 1 342 ? -2.922 -1.321 15.021 1.00 78.50 342 LEU A C 1
ATOM 2548 O O . LEU A 1 342 ? -2.018 -1.215 14.189 1.00 78.50 342 LEU A O 1
ATOM 2552 N N . THR A 1 343 ? -2.752 -1.870 16.221 1.00 73.12 343 THR A N 1
ATOM 2553 C CA . THR A 1 343 ? -1.505 -2.424 16.750 1.00 73.12 343 THR A CA 1
ATOM 2554 C C . THR A 1 343 ? -1.746 -3.829 17.300 1.00 73.12 343 THR A C 1
ATOM 2556 O O . THR A 1 343 ? -2.671 -4.051 18.081 1.00 73.12 343 THR A O 1
ATOM 2559 N N . GLN A 1 344 ? -0.906 -4.783 16.903 1.00 66.75 344 GLN A N 1
ATOM 2560 C CA . GLN A 1 344 ? -0.965 -6.188 17.312 1.00 66.75 344 GLN A CA 1
ATOM 2561 C C . GLN A 1 344 ? 0.453 -6.687 17.650 1.00 66.75 344 GLN A C 1
ATOM 2563 O O . GLN A 1 344 ? 1.265 -6.927 16.758 1.00 66.75 344 GLN A O 1
ATOM 2568 N N . ASP A 1 345 ? 0.766 -6.859 18.935 1.00 69.88 345 ASP A N 1
ATOM 2569 C CA . ASP A 1 345 ? 2.044 -7.395 19.433 1.00 69.88 345 ASP A CA 1
ATOM 2570 C C . ASP A 1 345 ? 1.849 -8.784 20.061 1.00 69.88 345 ASP A C 1
ATOM 2572 O O . ASP A 1 345 ? 1.206 -8.939 21.107 1.00 69.88 345 ASP A O 1
ATOM 2576 N N . GLY A 1 346 ? 2.401 -9.818 19.422 1.00 69.31 346 GLY A N 1
ATOM 2577 C CA . GLY A 1 346 ? 2.404 -11.191 19.920 1.00 69.31 346 GLY A CA 1
ATOM 2578 C C . GLY A 1 346 ? 1.875 -12.230 18.929 1.00 69.31 346 GLY A C 1
ATOM 2579 O O . GLY A 1 346 ? 2.161 -12.191 17.731 1.00 69.31 346 GLY A O 1
ATOM 2580 N N . LEU A 1 347 ? 1.149 -13.226 19.445 1.00 70.56 347 LEU A N 1
ATOM 2581 C CA . LEU A 1 347 ? 0.879 -14.490 18.746 1.00 70.56 347 LEU A CA 1
ATOM 2582 C C . LEU A 1 347 ? -0.616 -14.678 18.429 1.00 70.56 347 LEU A C 1
ATOM 2584 O O . LEU A 1 347 ? -1.443 -14.652 19.339 1.00 70.56 347 LEU A O 1
ATOM 2588 N N . GLN A 1 348 ? -0.961 -14.965 17.170 1.00 74.56 348 GLN A N 1
ATOM 2589 C CA . GLN A 1 348 ? -2.311 -15.384 16.735 1.00 74.56 348 GLN A CA 1
ATOM 2590 C C . GLN A 1 348 ? -3.463 -14.454 17.173 1.00 74.56 348 GLN A C 1
ATOM 2592 O O . GLN A 1 348 ? -4.544 -14.919 17.522 1.00 74.56 348 GLN A O 1
ATOM 2597 N N . GLN A 1 349 ? -3.233 -13.142 17.198 1.00 74.31 349 GLN A N 1
ATOM 2598 C CA . GLN A 1 349 ? -4.281 -12.159 17.493 1.00 74.31 349 GLN A CA 1
ATOM 2599 C C . GLN A 1 349 ? -5.202 -11.957 16.287 1.00 74.31 349 GLN A C 1
ATOM 2601 O O . GLN A 1 349 ? -4.755 -12.071 15.145 1.00 74.31 349 GLN A O 1
ATOM 2606 N N . LEU A 1 350 ? -6.470 -11.636 16.538 1.00 77.19 350 LEU A N 1
ATOM 2607 C CA . LEU A 1 350 ? -7.476 -11.383 15.511 1.00 77.19 350 LEU A CA 1
ATOM 2608 C C . LEU A 1 350 ? -8.163 -10.036 15.762 1.00 77.19 350 LEU A C 1
ATOM 2610 O O . LEU A 1 350 ? -8.725 -9.814 16.834 1.00 77.19 350 LEU A O 1
ATOM 2614 N N . ALA A 1 351 ? -8.151 -9.171 14.749 1.00 77.12 351 ALA A N 1
ATOM 2615 C CA . ALA A 1 351 ? -8.861 -7.898 14.732 1.00 77.12 351 ALA A CA 1
ATOM 2616 C C . ALA A 1 351 ? -9.749 -7.795 13.482 1.00 77.12 351 ALA A C 1
ATOM 2618 O O . ALA A 1 351 ? -9.284 -7.986 12.356 1.00 77.12 351 ALA A O 1
ATOM 2619 N N . VAL A 1 352 ? -11.026 -7.471 13.674 1.00 81.31 352 VAL A N 1
ATOM 2620 C CA . VAL A 1 352 ? -12.010 -7.219 12.615 1.00 81.31 352 VAL A CA 1
ATOM 2621 C C . VAL A 1 352 ? -12.720 -5.906 12.933 1.00 81.31 352 VAL A C 1
ATOM 2623 O O . VAL A 1 352 ? -13.603 -5.853 13.789 1.00 81.31 352 VAL A O 1
ATOM 2626 N N . LEU A 1 353 ? -12.313 -4.841 12.249 1.00 81.62 353 LEU A N 1
ATOM 2627 C CA . LEU A 1 353 ? -12.733 -3.468 12.519 1.00 81.62 353 LEU A CA 1
ATOM 2628 C C . LEU A 1 353 ? -13.449 -2.891 11.301 1.00 81.62 353 LEU A C 1
ATOM 2630 O O . LEU A 1 353 ? -12.927 -2.937 10.188 1.00 81.62 353 LEU A O 1
ATOM 2634 N N . ASN A 1 354 ? -14.649 -2.352 11.508 1.00 80.00 354 ASN A N 1
ATOM 2635 C CA . ASN A 1 354 ? -15.480 -1.798 10.441 1.00 80.00 354 ASN A CA 1
ATOM 2636 C C . ASN A 1 354 ? -15.964 -0.393 10.818 1.00 80.00 354 ASN A C 1
ATOM 2638 O O . ASN A 1 354 ? -16.590 -0.212 11.859 1.00 80.00 354 ASN A O 1
ATOM 2642 N N . GLN A 1 355 ? -15.715 0.595 9.964 1.00 75.06 355 GLN A N 1
ATOM 2643 C CA . GLN A 1 355 ? -16.236 1.954 10.097 1.00 75.06 355 GLN A CA 1
ATOM 2644 C C . GLN A 1 355 ? -17.148 2.309 8.928 1.00 75.06 355 GLN A C 1
ATOM 2646 O O . GLN A 1 355 ? -16.838 2.042 7.763 1.00 75.06 355 GLN A O 1
ATOM 2651 N N . THR A 1 356 ? -18.247 2.975 9.254 1.00 80.44 356 THR A N 1
ATOM 2652 C CA . THR A 1 356 ? -19.281 3.403 8.316 1.00 80.44 356 THR A CA 1
ATOM 2653 C C . THR A 1 356 ? -19.775 4.794 8.712 1.00 80.44 356 THR A C 1
ATOM 2655 O O . THR A 1 356 ? -19.954 5.068 9.896 1.00 80.44 356 THR A O 1
ATOM 2658 N N . GLY A 1 357 ? -19.990 5.679 7.736 1.00 82.06 357 GLY A N 1
ATOM 2659 C CA . GLY A 1 357 ? -20.427 7.058 7.995 1.00 82.06 357 GLY A CA 1
ATOM 2660 C C . GLY A 1 357 ? -19.286 8.072 7.896 1.00 82.06 357 GLY A C 1
ATOM 2661 O O . GLY A 1 357 ? -18.515 8.015 6.936 1.00 82.06 357 GLY A O 1
ATOM 2662 N N . SER A 1 358 ? -19.190 9.029 8.820 1.00 80.75 358 SER A N 1
ATOM 2663 C CA . SER A 1 358 ? -18.224 10.134 8.708 1.00 80.75 358 SER A CA 1
ATOM 2664 C C . SER A 1 358 ? -17.537 10.537 10.009 1.00 80.75 358 SER A C 1
ATOM 2666 O O . SER A 1 358 ? -18.149 10.503 11.069 1.00 80.75 358 SER A O 1
ATOM 2668 N N . GLU A 1 359 ? -16.276 10.967 9.916 1.00 82.31 359 GLU A N 1
ATOM 2669 C CA . GLU A 1 359 ? -15.445 11.440 11.046 1.00 82.31 359 GLU A CA 1
ATOM 2670 C C . GLU A 1 359 ? -15.285 10.427 12.210 1.00 82.31 359 GLU A C 1
ATOM 2672 O O . GLU A 1 359 ? -14.916 10.802 13.324 1.00 82.31 359 GLU A O 1
ATOM 2677 N N . ASN A 1 360 ? -15.548 9.131 11.985 1.00 80.56 360 ASN A N 1
ATOM 2678 C CA . ASN A 1 360 ? -15.377 8.102 13.017 1.00 80.56 360 ASN A CA 1
ATOM 2679 C C . ASN A 1 360 ? -13.894 7.753 13.223 1.00 80.56 360 ASN A C 1
ATOM 2681 O O . ASN A 1 360 ? -13.120 7.708 12.270 1.00 80.56 360 ASN A O 1
ATOM 2685 N N . SER A 1 361 ? -13.508 7.419 14.453 1.00 82.94 361 SER A N 1
ATOM 2686 C CA . SER A 1 361 ? -12.146 7.042 14.839 1.00 82.94 361 SER A CA 1
ATOM 2687 C C . SER A 1 361 ? -12.117 5.738 15.647 1.00 82.94 361 SER A C 1
ATOM 2689 O O . SER A 1 361 ? -12.901 5.558 16.585 1.00 82.94 361 SER A O 1
ATOM 2691 N N . MET A 1 362 ? -11.201 4.834 15.293 1.00 80.69 362 MET A N 1
ATOM 2692 C CA . MET A 1 362 ? -10.841 3.639 16.059 1.00 80.69 362 MET A CA 1
ATOM 2693 C C . MET A 1 362 ? -9.337 3.635 16.338 1.00 80.69 362 MET A C 1
ATOM 2695 O O . MET A 1 362 ? -8.543 3.624 15.402 1.00 80.69 362 MET A O 1
ATOM 2699 N N . GLU A 1 363 ? -8.942 3.554 17.604 1.00 82.06 363 GLU A N 1
ATOM 2700 C CA . GLU A 1 363 ? -7.567 3.293 18.038 1.00 82.06 363 GLU A CA 1
ATOM 2701 C C . GLU A 1 363 ? -7.545 1.983 18.834 1.00 82.06 363 GLU A C 1
ATOM 2703 O O . GLU A 1 363 ? -8.307 1.802 19.788 1.00 82.06 363 GLU A O 1
ATOM 2708 N N . THR A 1 364 ? -6.738 1.015 18.398 1.00 77.88 364 THR A N 1
ATOM 2709 C CA . THR A 1 364 ? -6.840 -0.368 18.887 1.00 77.88 364 THR A CA 1
ATOM 2710 C C . THR A 1 364 ? -5.474 -1.026 19.073 1.00 77.88 364 THR A C 1
ATOM 2712 O O . THR A 1 364 ? -4.629 -1.005 18.181 1.00 77.88 364 THR A O 1
ATOM 2715 N N . SER A 1 365 ? -5.269 -1.629 20.244 1.00 76.31 365 SER A N 1
ATOM 2716 C CA . SER A 1 365 ? -4.038 -2.293 20.676 1.00 76.31 365 SER A CA 1
ATOM 2717 C C . SER A 1 365 ? -4.351 -3.687 21.223 1.00 76.31 365 SER A C 1
ATOM 2719 O O . SER A 1 365 ? -5.192 -3.847 22.112 1.00 76.31 365 SER A O 1
ATOM 2721 N N . GLN A 1 366 ? -3.661 -4.708 20.713 1.00 65.94 366 GLN A N 1
ATOM 2722 C CA . GLN A 1 366 ? -3.701 -6.076 21.230 1.00 65.94 366 GLN A CA 1
ATOM 2723 C C . GLN A 1 366 ? -2.283 -6.547 21.588 1.00 65.94 366 GLN A C 1
ATOM 2725 O O . GLN A 1 366 ? -1.379 -6.513 20.759 1.00 65.94 366 GLN A O 1
ATOM 2730 N N . GLY A 1 367 ? -2.086 -7.033 22.815 1.00 72.31 367 GLY A N 1
ATOM 2731 C CA . GLY A 1 367 ? -0.807 -7.536 23.328 1.00 72.31 367 GLY A CA 1
ATOM 2732 C C . GLY A 1 367 ? -0.923 -8.950 23.908 1.00 72.31 367 GLY A C 1
ATOM 2733 O O . GLY A 1 367 ? -1.778 -9.203 24.756 1.00 72.31 367 GLY A O 1
ATOM 2734 N N . GLY A 1 368 ? -0.058 -9.887 23.508 1.00 74.75 368 GLY A N 1
ATOM 2735 C CA . GLY A 1 368 ? 0.022 -11.233 24.102 1.00 74.75 368 GLY A CA 1
ATOM 2736 C C . GLY A 1 368 ? -0.312 -12.388 23.153 1.00 74.75 368 GLY A C 1
ATOM 2737 O O . GLY A 1 368 ? 0.487 -12.719 22.277 1.00 74.75 368 GLY A O 1
ATOM 2738 N N . THR A 1 369 ? -1.418 -13.113 23.362 1.00 73.75 369 THR A N 1
ATOM 2739 C CA . THR A 1 369 ? -1.722 -14.340 22.589 1.00 73.75 369 THR A CA 1
ATOM 2740 C C . THR A 1 369 ? -3.221 -14.601 22.432 1.00 73.75 369 THR A C 1
ATOM 2742 O O . THR A 1 369 ? -3.953 -14.560 23.414 1.00 73.75 369 THR A O 1
ATOM 2745 N N . SER A 1 370 ? -3.676 -14.923 21.218 1.00 77.19 370 SER A N 1
ATOM 2746 C CA . SER A 1 370 ? -5.069 -15.319 20.926 1.00 77.19 370 SER A CA 1
ATOM 2747 C C . SER A 1 370 ? -6.148 -14.307 21.356 1.00 77.19 370 SER A C 1
ATOM 2749 O O . SER A 1 370 ? -7.278 -14.701 21.624 1.00 77.19 370 SER A O 1
ATOM 2751 N N . ASN A 1 371 ? -5.825 -13.014 21.472 1.00 73.44 371 ASN A N 1
ATOM 2752 C CA . ASN A 1 371 ? -6.849 -12.002 21.750 1.00 73.44 371 ASN A CA 1
ATOM 2753 C C . ASN A 1 371 ? -7.671 -11.737 20.478 1.00 73.44 371 ASN A C 1
ATOM 2755 O O . ASN A 1 371 ? -7.110 -11.615 19.386 1.00 73.44 371 ASN A O 1
ATOM 2759 N N . GLU A 1 372 ? -8.987 -11.633 20.637 1.00 78.38 372 GLU A N 1
ATOM 2760 C CA . GLU A 1 372 ? -9.955 -11.377 19.574 1.00 78.38 372 GLU A CA 1
ATOM 2761 C C . GLU A 1 372 ? -10.647 -10.021 19.799 1.00 78.38 372 GLU A C 1
ATOM 2763 O O . GLU A 1 372 ? -11.083 -9.701 20.910 1.00 78.38 372 GLU A O 1
ATOM 2768 N N . LEU A 1 373 ? -10.760 -9.230 18.732 1.00 79.06 373 LEU A N 1
ATOM 2769 C CA . LEU A 1 373 ? -11.428 -7.931 18.699 1.00 79.06 373 LEU A CA 1
ATOM 2770 C C . LEU A 1 373 ? -12.322 -7.850 17.462 1.00 79.06 373 LEU A C 1
ATOM 2772 O O . LEU A 1 373 ? -11.833 -7.834 16.334 1.00 79.06 373 LEU A O 1
ATOM 2776 N N . TYR A 1 374 ? -13.625 -7.736 17.682 1.00 82.19 374 TYR A N 1
ATOM 2777 C CA . TYR A 1 374 ? -14.617 -7.429 16.660 1.00 82.19 374 TYR A CA 1
ATOM 2778 C C . TYR A 1 374 ? -15.262 -6.092 17.020 1.00 82.19 374 TYR A C 1
ATOM 2780 O O . TYR A 1 374 ? -15.803 -5.950 18.118 1.00 82.19 374 TYR A O 1
ATOM 2788 N N . PHE A 1 375 ? -15.213 -5.103 16.124 1.00 80.25 375 PHE A N 1
ATOM 2789 C CA . PHE A 1 375 ? -15.927 -3.845 16.342 1.00 80.25 375 PHE A CA 1
ATOM 2790 C C . PHE A 1 375 ? -16.513 -3.245 15.061 1.00 80.25 375 PHE A C 1
ATOM 2792 O O . PHE A 1 375 ? -15.903 -3.302 13.990 1.00 80.25 375 PHE A O 1
ATOM 2799 N N . SER A 1 376 ? -17.689 -2.624 15.185 1.00 80.88 376 SER A N 1
ATOM 2800 C CA . SER A 1 376 ? -18.310 -1.822 14.124 1.00 80.88 376 SER A CA 1
ATOM 2801 C C . SER A 1 376 ? -18.733 -0.435 14.621 1.00 80.88 376 SER A C 1
ATOM 2803 O O . SER A 1 376 ? -19.414 -0.325 15.638 1.00 80.88 376 SER A O 1
ATOM 2805 N N . GLN A 1 377 ? -18.384 0.618 13.883 1.00 74.50 377 GLN A N 1
ATOM 2806 C CA . GLN A 1 377 ? -18.944 1.969 14.022 1.00 74.50 377 GLN A CA 1
ATOM 2807 C C . GLN A 1 377 ? -19.824 2.294 12.803 1.00 74.50 377 GLN A C 1
ATOM 2809 O O . GLN A 1 377 ? -19.447 1.980 11.672 1.00 74.50 377 GLN A O 1
ATOM 2814 N N . ASP A 1 378 ? -20.982 2.916 13.022 1.00 79.19 378 ASP A N 1
ATOM 2815 C CA . ASP A 1 378 ? -21.903 3.387 11.975 1.00 79.19 378 ASP A CA 1
ATOM 2816 C C . ASP A 1 378 ? -22.564 4.707 12.414 1.00 79.19 378 ASP A C 1
ATOM 2818 O O . ASP A 1 378 ? -23.427 4.700 13.290 1.00 79.19 378 ASP A O 1
ATOM 2822 N N . GLY A 1 379 ? -22.143 5.848 11.861 1.00 78.75 379 GLY A N 1
ATOM 2823 C CA . GLY A 1 379 ? -22.678 7.164 12.248 1.00 78.75 379 GLY A CA 1
ATOM 2824 C C . GLY A 1 379 ? -21.725 8.331 11.989 1.00 78.75 379 GLY A C 1
ATOM 2825 O O . GLY A 1 379 ? -20.802 8.223 11.177 1.00 78.75 379 GLY A O 1
ATOM 2826 N N . GLU A 1 380 ? -21.951 9.453 12.673 1.00 80.38 380 GLU A N 1
ATOM 2827 C CA . GLU A 1 380 ? -21.079 10.636 12.659 1.00 80.38 380 GLU A CA 1
ATOM 2828 C C . GLU A 1 380 ? -20.198 10.702 13.924 1.00 80.38 380 GLU A C 1
ATOM 2830 O O . GLU A 1 380 ? -20.705 10.643 15.041 1.00 80.38 380 GLU A O 1
ATOM 2835 N N . GLY A 1 381 ? -18.880 10.873 13.777 1.00 78.06 381 GLY A N 1
ATOM 2836 C CA . GLY A 1 381 ? -17.992 11.339 14.852 1.00 78.06 381 GLY A CA 1
ATOM 2837 C C . GLY A 1 381 ? -17.743 10.382 16.029 1.00 78.06 381 GLY A C 1
ATOM 2838 O O . GLY A 1 381 ? -17.388 10.848 17.115 1.00 78.06 381 GLY A O 1
ATOM 2839 N N . ASN A 1 382 ? -17.952 9.069 15.879 1.00 79.38 382 ASN A N 1
ATOM 2840 C CA . ASN A 1 382 ? -17.754 8.117 16.981 1.00 79.38 382 ASN A CA 1
ATOM 2841 C C . ASN A 1 382 ? -16.277 7.852 17.284 1.00 79.38 382 ASN A C 1
ATOM 2843 O O . ASN A 1 382 ? -15.426 7.906 16.402 1.00 79.38 382 ASN A O 1
ATOM 2847 N N . GLN A 1 383 ? -15.973 7.496 18.532 1.00 81.75 383 GLN A N 1
ATOM 2848 C CA . GLN A 1 383 ? -14.620 7.190 18.998 1.00 81.75 383 GLN A CA 1
ATOM 2849 C C . GLN A 1 383 ? -14.570 5.825 19.690 1.00 81.75 383 GLN A C 1
ATOM 2851 O O . GLN A 1 383 ? -15.382 5.527 20.564 1.00 81.75 383 GLN A O 1
ATOM 2856 N N . LEU A 1 384 ? -13.598 4.999 19.318 1.00 81.00 384 LEU A N 1
ATOM 2857 C CA . LEU A 1 384 ? -13.299 3.718 19.949 1.00 81.00 384 LEU A CA 1
ATOM 2858 C C . LEU A 1 384 ? -11.836 3.721 20.388 1.00 81.00 384 LEU A C 1
ATOM 2860 O O . LEU A 1 384 ? -10.962 3.985 19.567 1.00 81.00 384 LEU A O 1
ATOM 2864 N N . LEU A 1 385 ? -11.583 3.370 21.646 1.00 82.44 385 LEU A N 1
ATOM 2865 C CA . LEU A 1 385 ? -10.252 3.071 22.167 1.00 82.44 385 LEU A CA 1
ATOM 2866 C C . LEU A 1 385 ? -10.269 1.678 22.804 1.00 82.44 385 LEU A C 1
ATOM 2868 O O . LEU A 1 385 ? -11.026 1.440 23.747 1.00 82.44 385 LEU A O 1
ATOM 2872 N N . VAL A 1 386 ? -9.445 0.756 22.303 1.00 79.19 386 VAL A N 1
ATOM 2873 C CA . VAL A 1 386 ? -9.322 -0.607 22.849 1.00 79.19 386 VAL A CA 1
ATOM 2874 C C . VAL A 1 386 ? -7.870 -0.934 23.173 1.00 79.19 386 VAL A C 1
ATOM 2876 O O . VAL A 1 386 ? -7.009 -0.842 22.304 1.00 79.19 386 VAL A O 1
ATOM 2879 N N . ASP A 1 387 ? -7.623 -1.405 24.393 1.00 79.19 387 ASP A N 1
ATOM 2880 C CA . ASP A 1 387 ? -6.360 -2.014 24.820 1.00 79.19 387 ASP A CA 1
ATOM 2881 C C . ASP A 1 387 ? -6.636 -3.400 25.432 1.00 79.19 387 ASP A C 1
ATOM 2883 O O . ASP A 1 387 ? -7.272 -3.515 26.484 1.00 79.19 387 ASP A O 1
ATOM 2887 N N . GLN A 1 388 ? -6.202 -4.469 24.758 1.00 71.62 388 GLN A N 1
ATOM 2888 C CA . GLN A 1 388 ? -6.352 -5.859 25.205 1.00 71.62 388 GLN A CA 1
ATOM 2889 C C . GLN A 1 388 ? -4.990 -6.507 25.465 1.00 71.62 388 GLN A C 1
ATOM 2891 O O . GLN A 1 388 ? -4.285 -6.872 24.526 1.00 71.62 388 GLN A O 1
ATOM 2896 N N . THR A 1 389 ? -4.652 -6.767 26.728 1.00 76.25 389 THR A N 1
ATOM 2897 C CA . THR A 1 389 ? -3.388 -7.417 27.110 1.00 76.25 389 THR A CA 1
ATOM 2898 C C . THR A 1 389 ? -3.587 -8.789 27.765 1.00 76.25 389 THR A C 1
ATOM 2900 O O . THR A 1 389 ? -4.383 -8.968 28.686 1.00 76.25 389 THR A O 1
ATOM 2903 N N . GLY A 1 390 ? -2.814 -9.786 27.327 1.00 76.75 390 GLY A N 1
ATOM 2904 C CA . GLY A 1 390 ? -2.796 -11.136 27.897 1.00 76.75 390 GLY A CA 1
ATOM 2905 C C . GLY A 1 390 ? -3.264 -12.221 26.925 1.00 76.75 390 GLY A C 1
ATOM 2906 O O . GLY A 1 390 ? -2.783 -12.250 25.792 1.00 76.75 390 GLY A O 1
ATOM 2907 N N . THR A 1 391 ? -4.113 -13.153 27.379 1.00 75.44 391 THR A N 1
ATOM 2908 C CA . THR A 1 391 ? -4.410 -14.402 26.646 1.00 75.44 391 THR A CA 1
ATOM 2909 C C . THR A 1 391 ? -5.897 -14.743 26.498 1.00 75.44 391 THR A C 1
ATOM 2911 O O . THR A 1 391 ? -6.615 -14.842 27.495 1.00 75.44 391 THR A O 1
ATOM 2914 N N . ASP A 1 392 ? -6.333 -15.041 25.274 1.00 78.25 392 ASP A N 1
ATOM 2915 C CA . ASP A 1 392 ? -7.711 -15.444 24.933 1.00 78.25 392 ASP A CA 1
ATOM 2916 C C . ASP A 1 392 ? -8.791 -14.413 25.349 1.00 78.25 392 ASP A C 1
ATOM 2918 O O . ASP A 1 392 ? -9.910 -14.785 25.712 1.00 78.25 392 ASP A O 1
ATOM 2922 N N . ASN A 1 393 ? -8.468 -13.113 25.384 1.00 75.88 393 ASN A N 1
ATOM 2923 C CA . ASN A 1 393 ? -9.451 -12.072 25.708 1.00 75.88 393 ASN A CA 1
ATOM 2924 C C . ASN A 1 393 ? -10.269 -11.681 24.467 1.00 75.88 393 ASN A C 1
ATOM 2926 O O . ASN A 1 393 ? -9.726 -11.600 23.368 1.00 75.88 393 ASN A O 1
ATOM 2930 N N . LEU A 1 394 ? -11.559 -11.402 24.653 1.00 79.06 394 LEU A N 1
ATOM 2931 C CA . LEU A 1 394 ? -12.515 -11.061 23.600 1.00 79.06 394 LEU A CA 1
ATOM 2932 C C . LEU A 1 394 ? -13.146 -9.686 23.852 1.00 79.06 394 LEU A C 1
ATOM 2934 O O . LEU A 1 394 ? -13.742 -9.447 24.909 1.00 79.06 394 LEU A O 1
ATOM 2938 N N . VAL A 1 395 ? -13.101 -8.827 22.837 1.00 79.38 395 VAL A N 1
ATOM 2939 C CA . VAL A 1 395 ? -13.995 -7.675 22.683 1.00 79.38 395 VAL A CA 1
ATOM 2940 C C . VAL A 1 395 ? -14.891 -7.929 21.478 1.00 79.38 395 VAL A C 1
ATOM 2942 O O . VAL A 1 395 ? -14.408 -8.235 20.391 1.00 79.38 395 VAL A O 1
ATOM 2945 N N . ASP A 1 396 ? -16.192 -7.775 21.681 1.00 80.88 396 ASP A N 1
ATOM 2946 C CA . ASP A 1 396 ? -17.212 -7.747 20.636 1.00 80.88 396 ASP A CA 1
ATOM 2947 C C . ASP A 1 396 ? -18.043 -6.474 20.842 1.00 80.88 396 ASP A C 1
ATOM 2949 O O . ASP A 1 396 ? -18.468 -6.169 21.967 1.00 80.88 396 ASP A O 1
ATOM 2953 N N . GLY A 1 397 ? -18.249 -5.674 19.799 1.00 77.44 397 GLY A N 1
ATOM 2954 C CA . GLY A 1 397 ? -19.044 -4.471 19.971 1.00 77.44 397 GLY A CA 1
ATOM 2955 C C . GLY A 1 397 ? -19.486 -3.710 18.736 1.00 77.44 397 GLY A C 1
ATOM 2956 O O . GLY A 1 397 ? -18.970 -3.846 17.627 1.00 77.44 397 GLY A O 1
ATOM 2957 N N . THR A 1 398 ? -20.494 -2.875 18.962 1.00 75.56 398 THR A N 1
ATOM 2958 C CA . THR A 1 398 ? -21.066 -1.980 17.959 1.00 75.56 398 THR A CA 1
ATOM 2959 C C . THR A 1 398 ? -21.403 -0.623 18.569 1.00 75.56 398 THR A C 1
ATOM 2961 O O . THR A 1 398 ? -21.924 -0.536 19.685 1.00 75.56 398 THR A O 1
ATOM 2964 N N . SER A 1 399 ? -21.136 0.445 17.821 1.00 72.25 399 SER A N 1
ATOM 2965 C CA . SER A 1 399 ? -21.659 1.781 18.097 1.00 72.25 399 SER A CA 1
ATOM 2966 C C . SER A 1 399 ? -22.319 2.330 16.838 1.00 72.25 399 SER A C 1
ATOM 2968 O O . SER A 1 399 ? -21.657 2.562 15.830 1.00 72.25 399 SER A O 1
ATOM 2970 N N . THR A 1 400 ? -23.643 2.465 16.889 1.00 72.38 400 THR A N 1
ATOM 2971 C CA . THR A 1 400 ? -24.507 2.951 15.801 1.00 72.38 400 THR A CA 1
ATOM 2972 C C . THR A 1 400 ? -25.285 4.201 16.238 1.00 72.38 400 THR A C 1
ATOM 2974 O O . THR A 1 400 ? -26.476 4.367 15.959 1.00 72.38 400 THR A O 1
ATOM 2977 N N . ALA A 1 401 ? -24.622 5.026 17.046 1.00 71.19 401 ALA A N 1
ATOM 2978 C CA . ALA A 1 401 ? -25.060 6.331 17.523 1.00 71.19 401 ALA A CA 1
ATOM 2979 C C . ALA A 1 401 ? -24.165 7.418 16.898 1.00 71.19 401 ALA A C 1
ATOM 2981 O O . ALA A 1 401 ? -23.202 7.090 16.214 1.00 71.19 401 ALA A O 1
ATOM 2982 N N . ASP A 1 402 ? -24.450 8.695 17.150 1.00 77.06 402 ASP A N 1
ATOM 2983 C CA . ASP A 1 402 ? -23.560 9.795 16.747 1.00 77.06 402 ASP A CA 1
ATOM 2984 C C . ASP A 1 402 ? -22.720 10.293 17.940 1.00 77.06 402 ASP A C 1
ATOM 2986 O O . ASP A 1 402 ? -23.147 10.216 19.099 1.00 77.06 402 ASP A O 1
ATOM 2990 N N . PHE A 1 403 ? -21.523 10.821 17.679 1.00 76.94 403 PHE A N 1
ATOM 2991 C CA . PHE A 1 403 ? -20.600 11.431 18.650 1.00 76.94 403 PHE A CA 1
ATOM 2992 C C . PHE A 1 403 ? -20.374 10.599 19.927 1.00 76.94 403 PHE A C 1
ATOM 2994 O O . PHE A 1 403 ? -20.216 11.144 21.023 1.00 76.94 403 PHE A O 1
ATOM 3001 N N . SER A 1 404 ? -20.424 9.270 19.814 1.00 75.88 404 SER A N 1
ATOM 3002 C CA . SER A 1 404 ? -20.393 8.355 20.953 1.00 75.88 404 SER A CA 1
ATOM 3003 C C . SER A 1 404 ? -19.021 7.693 21.110 1.00 75.88 404 SER A C 1
ATOM 3005 O O . SER A 1 404 ? -18.320 7.408 20.142 1.00 75.88 404 SER A O 1
ATOM 3007 N N . SER A 1 405 ? -18.616 7.491 22.361 1.00 80.19 405 SER A N 1
ATOM 3008 C CA . SER A 1 405 ? -17.286 7.048 22.770 1.00 80.19 405 SER A CA 1
ATOM 3009 C C . SER A 1 405 ? -17.347 5.704 23.502 1.00 80.19 405 SER A C 1
ATOM 3011 O O . SER A 1 405 ? -18.174 5.510 24.401 1.00 80.19 405 SER A O 1
ATOM 3013 N N . VAL A 1 406 ? -16.458 4.783 23.133 1.00 78.25 406 VAL A N 1
ATOM 3014 C CA . VAL A 1 406 ? -16.284 3.473 23.772 1.00 78.25 406 VAL A CA 1
ATOM 3015 C C . VAL A 1 406 ? -14.807 3.270 24.109 1.00 78.25 406 VAL A C 1
ATOM 3017 O O . VAL A 1 406 ? -13.971 3.176 23.219 1.00 78.25 406 VAL A O 1
ATOM 3020 N N . GLU A 1 407 ? -14.493 3.182 25.398 1.00 82.69 407 GLU A N 1
ATOM 3021 C CA . GLU A 1 407 ? -13.163 2.873 25.932 1.00 82.69 407 GLU A CA 1
ATOM 3022 C C . GLU A 1 407 ? -13.194 1.479 26.579 1.00 82.69 407 GLU A C 1
ATOM 3024 O O . GLU A 1 407 ? -14.023 1.214 27.458 1.00 82.69 407 GLU A O 1
ATOM 3029 N N . ILE A 1 408 ? -12.319 0.566 26.150 1.00 76.75 408 ILE A N 1
ATOM 3030 C CA . ILE A 1 408 ? -12.235 -0.798 26.691 1.00 76.75 408 ILE A CA 1
ATOM 3031 C C . ILE A 1 408 ? -10.780 -1.156 26.999 1.00 76.75 408 ILE A C 1
ATOM 3033 O O . ILE A 1 408 ? -9.963 -1.303 26.095 1.00 76.75 408 ILE A O 1
ATOM 3037 N N . THR A 1 409 ? -10.478 -1.388 28.275 1.00 78.19 409 THR A N 1
ATOM 3038 C CA . THR A 1 409 ? -9.195 -1.931 28.739 1.00 78.19 409 THR A CA 1
ATOM 3039 C C . THR A 1 409 ? -9.406 -3.326 29.323 1.00 78.19 409 THR A C 1
ATOM 3041 O O . THR A 1 409 ? -10.050 -3.482 30.365 1.00 78.19 409 THR A O 1
ATOM 3044 N N . GLN A 1 410 ? -8.842 -4.350 28.687 1.00 70.44 410 GLN A N 1
ATOM 3045 C CA . GLN A 1 410 ? -8.801 -5.722 29.198 1.00 70.44 410 GLN A CA 1
ATOM 3046 C C . GLN A 1 410 ? -7.365 -6.116 29.537 1.00 70.44 410 GLN A C 1
ATOM 3048 O O . GLN A 1 410 ? -6.451 -5.910 28.744 1.00 70.44 410 GLN A O 1
ATOM 3053 N N . SER A 1 411 ? -7.166 -6.737 30.698 1.00 75.19 411 SER A N 1
ATOM 3054 C CA . SER A 1 411 ? -5.877 -7.308 31.093 1.00 75.19 411 SER A CA 1
ATOM 3055 C C . SER A 1 411 ? -6.051 -8.654 31.800 1.00 75.19 411 SER A C 1
ATOM 3057 O O . SER A 1 411 ? -6.891 -8.798 32.687 1.00 75.19 411 SER A O 1
ATOM 3059 N N . GLY A 1 412 ? -5.248 -9.649 31.424 1.00 75.38 412 GLY A N 1
ATOM 3060 C CA . GLY A 1 412 ? -5.295 -10.997 32.001 1.00 75.38 412 GLY A CA 1
ATOM 3061 C C . GLY A 1 412 ? -5.775 -12.046 31.000 1.00 75.38 412 GLY A C 1
ATOM 3062 O O . GLY A 1 412 ? -5.253 -12.089 29.886 1.00 75.38 412 GLY A O 1
ATOM 3063 N N . ALA A 1 413 ? -6.695 -12.934 31.389 1.00 75.19 413 ALA A N 1
ATOM 3064 C CA . ALA A 1 413 ? -7.034 -14.095 30.562 1.00 75.19 413 ALA A CA 1
ATOM 3065 C C . ALA A 1 413 ? -8.529 -14.423 30.462 1.00 75.19 413 ALA A C 1
ATOM 3067 O O . ALA A 1 413 ? -9.243 -14.442 31.464 1.00 75.19 413 ALA A O 1
ATOM 3068 N N . ASN A 1 414 ? -8.980 -14.812 29.263 1.00 75.44 414 ASN A N 1
ATOM 3069 C CA . ASN A 1 414 ? -10.358 -15.256 28.990 1.00 75.44 414 ASN A CA 1
ATOM 3070 C C . ASN A 1 414 ? -11.434 -14.196 29.338 1.00 75.44 414 ASN A C 1
ATOM 3072 O O . ASN A 1 414 ? -12.598 -14.544 29.544 1.00 75.44 414 ASN A O 1
ATOM 3076 N N . ASN A 1 415 ? -11.073 -12.912 29.446 1.00 73.50 415 ASN A N 1
ATOM 3077 C CA . ASN A 1 415 ? -12.036 -11.845 29.725 1.00 73.50 415 ASN A CA 1
ATOM 3078 C C . ASN A 1 415 ? -12.847 -11.517 28.467 1.00 73.50 415 ASN A C 1
ATOM 3080 O O . ASN A 1 415 ? -12.317 -11.522 27.360 1.00 73.50 415 ASN A O 1
ATOM 3084 N N . GLN A 1 416 ? -14.135 -11.239 28.639 1.00 77.06 416 GLN A N 1
ATOM 3085 C CA . GLN A 1 416 ? -15.084 -10.981 27.561 1.00 77.06 416 GLN A CA 1
ATOM 3086 C C . GLN A 1 416 ? -15.803 -9.654 27.815 1.00 77.06 416 GLN A C 1
ATOM 3088 O O . GLN A 1 416 ? -16.341 -9.435 28.905 1.00 77.06 416 GLN A O 1
ATOM 3093 N N . SER A 1 417 ? -15.843 -8.781 26.811 1.00 73.62 417 SER A N 1
ATOM 3094 C CA . SER A 1 417 ? -16.587 -7.521 26.839 1.00 73.62 417 SER A CA 1
ATOM 3095 C C . SER A 1 417 ? -17.478 -7.427 25.608 1.00 73.62 417 SER A C 1
ATOM 3097 O O . SER A 1 417 ? -16.974 -7.369 24.490 1.00 73.62 417 SER A O 1
ATOM 3099 N N . LEU A 1 418 ? -18.793 -7.408 25.830 1.00 75.19 418 LEU A N 1
ATOM 3100 C CA . LEU A 1 418 ? -19.812 -7.190 24.806 1.00 75.19 418 LEU A CA 1
ATOM 3101 C C . LEU A 1 418 ? -20.392 -5.777 24.959 1.00 75.19 418 LEU A C 1
ATOM 3103 O O . LEU A 1 418 ? -20.963 -5.457 26.007 1.00 75.19 418 LEU A O 1
ATOM 3107 N N . THR A 1 419 ? -20.273 -4.934 23.934 1.00 74.62 419 THR A N 1
ATOM 3108 C CA . THR A 1 419 ? -20.702 -3.522 23.995 1.00 74.62 419 THR A CA 1
ATOM 3109 C C . THR A 1 419 ? -21.626 -3.135 22.838 1.00 74.62 419 THR A C 1
ATOM 3111 O O . THR A 1 419 ? -21.324 -3.385 21.679 1.00 74.62 419 THR A O 1
ATOM 3114 N N . GLU A 1 420 ? -22.770 -2.520 23.138 1.00 72.69 420 GLU A N 1
ATOM 3115 C CA . GLU A 1 420 ? -23.763 -2.104 22.138 1.00 72.69 420 GLU A CA 1
ATOM 3116 C C . GLU A 1 420 ? -24.284 -0.692 22.458 1.00 72.69 420 GLU A C 1
ATOM 3118 O O . GLU A 1 420 ? -24.985 -0.483 23.452 1.00 72.69 420 GLU A O 1
ATOM 3123 N N . GLN A 1 421 ? -23.961 0.286 21.609 1.00 66.44 421 GLN A N 1
ATOM 3124 C CA . GLN A 1 421 ? -24.568 1.625 21.610 1.00 66.44 421 GLN A CA 1
ATOM 3125 C C . GLN A 1 421 ? -25.477 1.749 20.382 1.00 66.44 421 GLN A C 1
ATOM 3127 O O . GLN A 1 421 ? -25.028 2.174 19.324 1.00 66.44 421 GLN A O 1
ATOM 3132 N N . SER A 1 422 ? -26.743 1.337 20.485 1.00 58.75 422 SER A N 1
ATOM 3133 C CA . SER A 1 422 ? -27.565 1.075 19.290 1.00 58.75 422 SER A CA 1
ATOM 3134 C C . SER A 1 422 ? -28.391 2.257 18.767 1.00 58.75 422 SER A C 1
ATOM 3136 O O . SER A 1 422 ? -28.788 2.253 17.604 1.00 58.75 422 SER A O 1
ATOM 3138 N N . ILE A 1 423 ? -28.700 3.264 19.595 1.00 62.91 423 ILE A N 1
ATOM 3139 C CA . ILE A 1 423 ? -29.457 4.463 19.179 1.00 62.91 423 ILE A CA 1
ATOM 3140 C C . ILE A 1 423 ? -29.084 5.649 20.075 1.00 62.91 423 ILE A C 1
ATOM 3142 O O . ILE A 1 423 ? -29.257 5.551 21.289 1.00 62.91 423 ILE A O 1
ATOM 3146 N N . GLY A 1 424 ? -28.713 6.806 19.518 1.00 63.94 424 GLY A N 1
ATOM 3147 C CA . GLY A 1 424 ? -28.647 8.066 20.271 1.00 63.94 424 GLY A CA 1
ATOM 3148 C C . GLY A 1 424 ? -27.532 9.007 19.831 1.00 63.94 424 GLY A C 1
ATOM 3149 O O . GLY A 1 424 ? -27.085 8.947 18.693 1.00 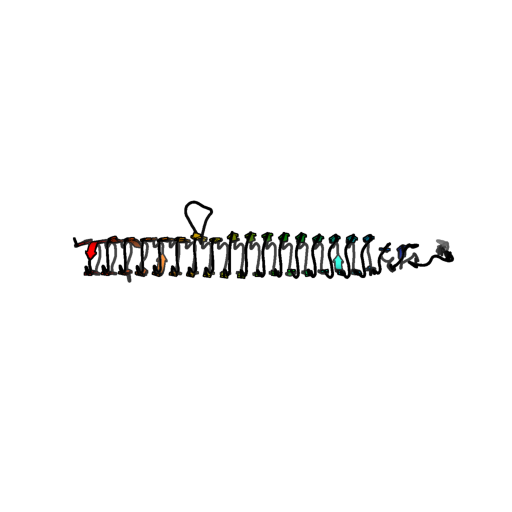63.94 424 GLY A O 1
ATOM 3150 N N . SER A 1 425 ? -27.095 9.862 20.755 1.00 70.81 425 SER A N 1
ATOM 3151 C CA . SER A 1 425 ? -25.940 10.747 20.586 1.00 70.81 425 SER A CA 1
ATOM 3152 C C . SER A 1 425 ? -25.158 10.906 21.896 1.00 70.81 425 SER A C 1
ATOM 3154 O O . SER A 1 425 ? -25.735 10.736 22.975 1.00 70.81 425 SER A O 1
ATOM 3156 N N . ASP A 1 426 ? -23.880 11.278 21.829 1.00 75.19 426 ASP A N 1
ATOM 3157 C CA . ASP A 1 426 ? -23.076 11.683 22.997 1.00 75.19 426 ASP A CA 1
ATOM 3158 C C . ASP A 1 426 ? -22.965 10.596 24.098 1.00 75.19 426 ASP A C 1
ATOM 3160 O O . ASP A 1 426 ? -22.888 10.903 25.294 1.00 75.19 426 ASP A O 1
ATOM 3164 N N . ASN A 1 427 ? -23.036 9.311 23.738 1.00 73.75 427 ASN A N 1
ATOM 3165 C CA . ASN A 1 427 ? -22.992 8.210 24.703 1.00 73.75 427 ASN A CA 1
ATOM 3166 C C . ASN A 1 427 ? -21.551 7.801 25.031 1.00 73.75 427 ASN A C 1
ATOM 3168 O O . ASN A 1 427 ? -20.685 7.802 24.167 1.00 73.75 427 ASN A O 1
ATOM 3172 N N . SER A 1 428 ? -21.292 7.396 26.273 1.00 79.12 428 SER A N 1
ATOM 3173 C CA . SER A 1 428 ? -19.973 6.987 26.762 1.00 79.12 428 SER A CA 1
ATOM 3174 C C . SER A 1 428 ? -20.038 5.626 27.457 1.00 79.12 428 SER A C 1
ATOM 3176 O O . SER A 1 428 ? -20.795 5.445 28.420 1.00 79.12 428 SER A O 1
ATOM 3178 N N . ILE A 1 429 ? -19.219 4.682 26.994 1.00 76.25 429 ILE A N 1
ATOM 3179 C CA . ILE A 1 429 ? -18.914 3.415 27.669 1.00 76.25 429 ILE A CA 1
ATOM 3180 C C . ILE A 1 429 ? -17.444 3.432 28.084 1.00 76.25 429 ILE A C 1
ATOM 3182 O O . ILE A 1 429 ? -16.580 3.712 27.262 1.00 76.25 429 ILE A O 1
ATOM 3186 N N . VAL A 1 430 ? -17.166 3.066 29.335 1.00 77.88 430 VAL A N 1
ATOM 3187 C CA . VAL A 1 430 ? -15.820 2.735 29.823 1.00 77.88 430 VAL A CA 1
ATOM 3188 C C . VAL A 1 430 ? -15.875 1.353 30.472 1.00 77.88 430 VAL A C 1
ATOM 3190 O O . VAL A 1 430 ? -16.566 1.168 31.478 1.00 77.88 430 VAL A O 1
ATOM 3193 N N . VAL A 1 431 ? -15.165 0.369 29.921 1.00 74.31 431 VAL A N 1
ATOM 3194 C CA . VAL A 1 431 ? -15.050 -0.988 30.480 1.00 74.31 431 VAL A CA 1
ATOM 3195 C C . VAL A 1 431 ? -13.600 -1.260 30.855 1.00 74.31 431 VAL A C 1
ATOM 3197 O O . VAL A 1 431 ? -12.729 -1.297 29.998 1.00 74.31 431 VAL A O 1
ATOM 3200 N N . SER A 1 432 ? -13.349 -1.517 32.137 1.00 76.69 432 SER A N 1
ATOM 3201 C CA . SER A 1 432 ? -12.051 -1.969 32.638 1.00 76.69 432 SER A CA 1
ATOM 3202 C C . SER A 1 432 ? -12.190 -3.353 33.271 1.00 76.69 432 SER A C 1
ATOM 3204 O O . SER A 1 432 ? -12.972 -3.538 34.211 1.00 76.69 432 SER A O 1
ATOM 3206 N N . GLN A 1 433 ? -11.453 -4.333 32.749 1.00 67.00 433 GLN A N 1
ATOM 3207 C CA . GLN A 1 433 ? -11.417 -5.710 33.245 1.00 67.00 433 GLN A CA 1
ATOM 3208 C C . GLN A 1 433 ? -9.968 -6.128 33.526 1.00 67.00 433 GLN A C 1
ATOM 3210 O O . GLN A 1 433 ? -9.105 -6.039 32.652 1.00 67.00 433 GLN A O 1
ATOM 3215 N N . THR A 1 434 ? -9.706 -6.614 34.737 1.00 71.06 434 THR A N 1
ATOM 3216 C CA . THR A 1 434 ? -8.446 -7.256 35.131 1.00 71.06 434 THR A CA 1
ATOM 3217 C C . THR A 1 434 ? -8.698 -8.711 35.525 1.00 71.06 434 THR A C 1
ATOM 3219 O O . THR A 1 434 ? -9.840 -9.106 35.764 1.00 71.06 434 THR A O 1
ATOM 3222 N N . ASP A 1 435 ? -7.631 -9.502 35.644 1.00 76.06 435 ASP A N 1
ATOM 3223 C CA . ASP A 1 435 ? -7.656 -10.897 36.106 1.00 76.06 435 ASP A CA 1
ATOM 3224 C C . ASP A 1 435 ? -8.318 -11.868 35.099 1.00 76.06 435 ASP A C 1
ATOM 3226 O O . ASP A 1 435 ? -7.894 -11.874 33.942 1.00 76.06 435 ASP A O 1
ATOM 3230 N N . ASN A 1 436 ? -9.237 -12.769 35.496 1.00 71.94 436 ASN A N 1
ATOM 3231 C CA . ASN A 1 436 ? -9.597 -13.925 34.649 1.00 71.94 436 ASN A CA 1
ATOM 3232 C C . ASN A 1 436 ? -11.102 -14.197 34.488 1.00 71.94 436 ASN A C 1
ATOM 3234 O O . ASN A 1 436 ? -11.857 -14.253 35.462 1.00 71.94 436 ASN A O 1
ATOM 3238 N N . ALA A 1 437 ? -11.502 -14.557 33.266 1.00 72.19 437 ALA A N 1
ATOM 3239 C CA . ALA A 1 437 ? -12.846 -15.029 32.918 1.00 72.19 437 ALA A CA 1
ATOM 3240 C C . ALA A 1 437 ? -13.984 -14.058 33.296 1.00 72.19 437 ALA A C 1
ATOM 3242 O O . ALA A 1 437 ? -15.104 -14.488 33.587 1.00 72.19 437 ALA A O 1
ATOM 3243 N N . ASN A 1 438 ? -13.711 -12.752 33.333 1.00 72.50 438 ASN A N 1
ATOM 3244 C CA . ASN A 1 438 ? -14.724 -11.744 33.628 1.00 72.50 438 ASN A CA 1
ATOM 3245 C C . ASN A 1 438 ? -15.543 -11.420 32.377 1.00 72.50 438 ASN A C 1
ATOM 3247 O O . ASN A 1 438 ? -14.990 -11.185 31.307 1.00 72.50 438 ASN A O 1
ATOM 3251 N N . LEU A 1 439 ? -16.865 -11.387 32.526 1.00 75.50 439 LEU A N 1
ATOM 3252 C CA . LEU A 1 439 ? -17.817 -11.024 31.483 1.00 75.50 439 LEU A CA 1
ATOM 3253 C C . LEU A 1 439 ? -18.414 -9.649 31.796 1.00 75.50 439 LEU A C 1
ATOM 3255 O O . LEU A 1 439 ? -19.029 -9.449 32.848 1.00 75.50 439 LEU A 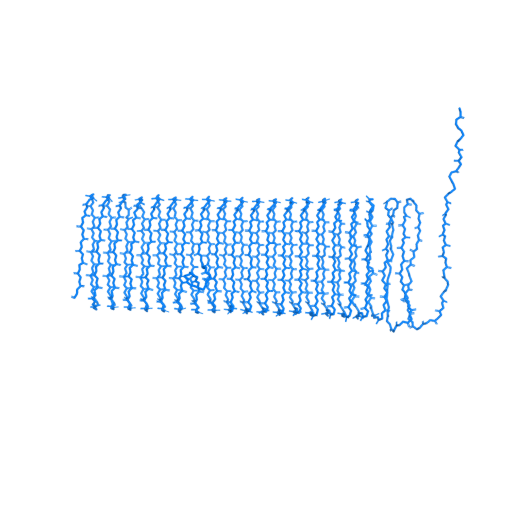O 1
ATOM 3259 N N . SER A 1 440 ? -18.270 -8.722 30.858 1.00 73.81 440 SER A N 1
ATOM 3260 C CA . SER A 1 440 ? -18.934 -7.424 30.837 1.00 73.81 440 SER A CA 1
ATOM 3261 C C . SER A 1 440 ? -19.926 -7.401 29.680 1.00 73.81 440 SER A C 1
ATOM 3263 O O . SER A 1 440 ? -19.604 -7.818 28.570 1.00 73.81 440 SER A O 1
ATOM 3265 N N . SER A 1 441 ? -21.136 -6.911 29.932 1.00 75.94 441 SER A N 1
ATOM 3266 C CA . SER A 1 441 ? -22.110 -6.590 28.890 1.00 75.94 441 SER A CA 1
ATOM 3267 C C . SER A 1 441 ? -22.661 -5.191 29.141 1.00 75.94 441 SER A C 1
ATOM 3269 O O . SER A 1 441 ? -23.180 -4.914 30.227 1.00 75.94 441 SER A O 1
ATOM 3271 N N . VAL A 1 442 ? -22.529 -4.292 28.166 1.00 71.19 442 VAL A N 1
ATOM 3272 C CA . VAL A 1 442 ? -22.991 -2.902 28.273 1.00 71.19 442 VAL A CA 1
ATOM 3273 C C . VAL A 1 442 ? -23.846 -2.549 27.064 1.00 71.19 442 VAL A C 1
ATOM 3275 O O . VAL A 1 442 ? -23.352 -2.504 25.944 1.00 71.19 442 VAL A O 1
ATOM 3278 N N . PHE A 1 443 ? -25.122 -2.260 27.313 1.00 73.12 443 PHE A N 1
ATOM 3279 C CA . PHE A 1 443 ? -26.084 -1.785 26.320 1.00 73.12 443 PHE A CA 1
ATOM 3280 C C . PHE A 1 443 ? -26.516 -0.348 26.650 1.00 73.12 443 PHE A C 1
ATOM 3282 O O . PHE A 1 443 ? -26.935 -0.075 27.784 1.00 73.12 443 PHE A O 1
ATOM 3289 N N . GLN A 1 444 ? -26.478 0.556 25.671 1.00 66.31 444 GLN A N 1
ATOM 3290 C CA . GLN A 1 444 ? -26.949 1.941 25.789 1.00 66.31 444 GLN A CA 1
ATOM 3291 C C . GLN A 1 444 ? -27.870 2.336 24.625 1.00 66.31 444 GLN A C 1
ATOM 3293 O O . GLN A 1 444 ? -27.534 2.136 23.460 1.00 66.31 444 GLN A O 1
ATOM 3298 N N . ALA A 1 445 ? -29.002 2.973 24.947 1.00 71.56 445 ALA A N 1
ATOM 3299 C CA . ALA A 1 445 ? -29.880 3.623 23.975 1.00 71.56 445 ALA A CA 1
ATOM 3300 C C . ALA A 1 445 ? -30.530 4.912 24.529 1.00 71.56 445 ALA A C 1
ATOM 3302 O O . ALA A 1 445 ? -30.988 4.961 25.675 1.00 71.56 445 ALA A O 1
ATOM 3303 N N . GLY A 1 446 ? -30.625 5.943 23.688 1.00 66.81 446 GLY A N 1
ATOM 3304 C CA . GLY A 1 446 ? -30.895 7.345 24.044 1.00 66.81 446 GLY A CA 1
ATOM 3305 C C . GLY A 1 446 ? -29.602 8.175 24.072 1.00 66.81 446 GLY A C 1
ATOM 3306 O O . GLY A 1 446 ? -28.548 7.644 23.748 1.00 66.81 446 GLY A O 1
ATOM 3307 N N . SER A 1 447 ? -29.661 9.463 24.429 1.00 73.50 447 SER A N 1
ATOM 3308 C CA . SER A 1 447 ? -28.486 10.367 24.363 1.00 73.50 447 SER A CA 1
ATOM 3309 C C . SER A 1 447 ? -27.864 10.712 25.722 1.00 73.50 447 SER A C 1
ATOM 3311 O O . SER A 1 447 ? -28.570 10.774 26.732 1.00 73.50 447 SER A O 1
ATOM 3313 N N . PHE A 1 448 ? -26.574 11.057 25.745 1.00 74.88 448 PHE A N 1
ATOM 3314 C CA . PHE A 1 448 ? -25.817 11.461 26.944 1.00 74.88 448 PHE A CA 1
ATOM 3315 C C . PHE A 1 448 ? -25.758 10.391 28.051 1.00 74.88 448 PHE A C 1
ATOM 3317 O O . PHE A 1 448 ? -25.721 10.722 29.240 1.00 74.88 448 PHE A O 1
ATOM 3324 N N . ASN A 1 449 ? -25.808 9.102 27.705 1.00 73.75 449 ASN A N 1
ATOM 3325 C CA . ASN A 1 449 ? -25.663 8.031 28.691 1.00 73.75 449 ASN A CA 1
ATOM 3326 C C . ASN A 1 449 ? -24.188 7.776 29.007 1.00 73.75 449 ASN A C 1
ATOM 3328 O O . ASN A 1 449 ? -23.348 7.767 28.117 1.00 73.75 449 ASN A O 1
ATOM 3332 N N . SER A 1 450 ? -23.875 7.520 30.275 1.00 78.06 450 SER A N 1
ATOM 3333 C CA . SER A 1 450 ? -22.538 7.134 30.728 1.00 78.06 450 SER A CA 1
ATOM 3334 C C . SER A 1 450 ? -22.605 5.817 31.498 1.00 78.06 450 SER A C 1
ATOM 3336 O O . SER A 1 450 ? -23.342 5.703 32.486 1.00 78.06 450 SER A O 1
ATOM 3338 N N . ALA A 1 451 ? -21.846 4.825 31.037 1.00 72.44 451 ALA A N 1
ATOM 3339 C CA . ALA A 1 451 ? -21.701 3.512 31.649 1.00 72.44 451 ALA A CA 1
ATOM 3340 C C . ALA A 1 451 ? -20.234 3.267 32.007 1.00 72.44 451 ALA A C 1
ATOM 3342 O O . ALA A 1 451 ? -19.366 3.324 31.142 1.00 72.44 451 ALA A O 1
ATOM 3343 N N . THR A 1 452 ? -19.962 2.934 33.267 1.00 76.62 452 THR A N 1
ATOM 3344 C CA . THR A 1 452 ? -18.642 2.478 33.715 1.00 76.62 452 THR A CA 1
ATOM 3345 C C . THR A 1 452 ? -18.747 1.060 34.260 1.00 76.62 452 THR A C 1
ATOM 3347 O O . THR A 1 452 ? -19.538 0.805 35.170 1.00 76.62 452 THR A O 1
ATOM 3350 N N . VAL A 1 453 ? -17.935 0.142 33.746 1.00 74.31 453 VAL A N 1
ATOM 3351 C CA . VAL A 1 453 ? -17.714 -1.185 34.333 1.00 74.31 453 VAL A CA 1
ATOM 3352 C C . VAL A 1 453 ? -16.275 -1.261 34.826 1.00 74.31 453 VAL A C 1
ATOM 3354 O O . VAL A 1 453 ? -15.345 -0.902 34.109 1.00 74.31 453 VAL A O 1
ATOM 3357 N N . THR A 1 454 ? -16.079 -1.743 36.050 1.00 74.75 454 THR A N 1
ATOM 3358 C CA . THR A 1 454 ? -14.750 -2.029 36.601 1.00 74.75 454 THR A CA 1
ATOM 3359 C C . THR A 1 454 ? -14.787 -3.384 37.295 1.00 74.75 454 THR A C 1
ATOM 3361 O O . THR A 1 454 ? -15.488 -3.552 38.293 1.00 74.75 454 THR A O 1
ATOM 3364 N N . GLN A 1 455 ? -14.054 -4.357 36.762 1.00 65.12 455 GLN A N 1
ATOM 3365 C CA . GLN A 1 455 ? -14.018 -5.734 37.252 1.00 65.12 455 GLN A CA 1
ATOM 3366 C C . GLN A 1 455 ? -12.575 -6.155 37.537 1.00 65.12 455 GLN A C 1
ATOM 3368 O O . GLN A 1 455 ? -11.798 -6.306 36.602 1.00 65.12 455 GLN A O 1
ATOM 3373 N N . SER A 1 456 ? -12.240 -6.404 38.804 1.00 70.56 456 SER A N 1
ATOM 3374 C CA . SER A 1 456 ? -11.007 -7.099 39.207 1.00 70.56 456 SER A CA 1
ATOM 3375 C C . SER A 1 456 ? -11.345 -8.365 39.993 1.00 70.56 456 SER A C 1
ATOM 3377 O O . SER A 1 456 ? -11.930 -8.262 41.070 1.00 70.56 456 SER A O 1
ATOM 3379 N N . GLY A 1 457 ? -11.037 -9.553 39.472 1.00 65.56 457 GLY A N 1
ATOM 3380 C CA . GLY A 1 457 ? -11.433 -10.821 40.099 1.00 65.56 457 GLY A CA 1
ATOM 3381 C C . GLY A 1 457 ? -11.593 -11.982 39.116 1.00 65.56 457 GLY A C 1
ATOM 3382 O O . GLY A 1 457 ? -11.188 -11.891 37.965 1.00 65.56 457 GLY A O 1
ATOM 3383 N N . ASN A 1 458 ? -12.181 -13.098 39.559 1.00 72.00 458 ASN A N 1
ATOM 3384 C CA . ASN A 1 458 ? -12.346 -14.289 38.717 1.00 72.00 458 ASN A CA 1
ATOM 3385 C C . ASN A 1 458 ? -13.826 -14.642 38.495 1.00 72.00 458 ASN A C 1
ATOM 3387 O O . ASN A 1 458 ? -14.547 -14.849 39.472 1.00 72.00 458 ASN A O 1
ATOM 3391 N N . ASN A 1 459 ? -14.235 -14.869 37.241 1.00 72.88 459 ASN A N 1
ATOM 3392 C CA . ASN A 1 459 ? -15.600 -15.271 36.836 1.00 72.88 459 ASN A CA 1
ATOM 3393 C C . ASN A 1 459 ? -16.702 -14.255 37.203 1.00 72.88 459 ASN A C 1
ATOM 3395 O O . ASN A 1 459 ? -17.825 -14.637 37.549 1.00 72.88 459 ASN A O 1
ATOM 3399 N N . MET A 1 460 ? -16.395 -12.960 37.181 1.00 72.81 460 MET A N 1
ATOM 3400 C CA . MET A 1 460 ? -17.354 -11.914 37.533 1.00 72.81 460 MET A CA 1
ATOM 3401 C C . MET A 1 460 ? -18.207 -11.525 36.327 1.00 72.81 460 MET A C 1
ATOM 3403 O O . MET A 1 460 ? -17.700 -11.381 35.219 1.00 72.81 460 MET A O 1
ATOM 3407 N N . ILE A 1 461 ? -19.512 -11.345 36.541 1.00 72.88 461 ILE A N 1
ATOM 3408 C CA . ILE A 1 461 ? -20.468 -10.999 35.483 1.00 72.88 461 ILE A CA 1
ATOM 3409 C C . ILE A 1 461 ? -21.080 -9.634 35.793 1.00 72.88 461 ILE A C 1
ATOM 3411 O O . ILE A 1 461 ? -21.761 -9.469 36.810 1.00 72.88 461 ILE A O 1
ATOM 3415 N N . SER A 1 462 ? -20.850 -8.672 34.905 1.00 71.81 462 SER A N 1
ATOM 3416 C CA . SER A 1 462 ? -21.442 -7.337 34.923 1.00 71.81 462 SER A CA 1
ATOM 3417 C C . SER A 1 462 ? -22.422 -7.194 33.762 1.00 71.81 462 SER A C 1
ATOM 3419 O O . SER A 1 462 ? -22.184 -7.684 32.657 1.00 71.81 462 SER A O 1
ATOM 3421 N N . THR A 1 463 ? -23.543 -6.519 34.002 1.00 74.62 463 THR A N 1
ATOM 3422 C CA . THR A 1 463 ? -24.507 -6.181 32.952 1.00 74.62 463 THR A CA 1
ATOM 3423 C C . THR A 1 463 ? -25.077 -4.798 33.225 1.00 74.62 463 THR A C 1
ATOM 3425 O O . THR A 1 463 ? -25.772 -4.593 34.222 1.00 74.62 463 THR A O 1
ATOM 3428 N N . ILE A 1 464 ? -24.783 -3.849 32.340 1.00 71.62 464 ILE A N 1
ATOM 3429 C CA . ILE A 1 464 ? -25.376 -2.513 32.329 1.00 71.62 464 ILE A CA 1
ATOM 3430 C C . ILE A 1 464 ? -26.336 -2.430 31.143 1.00 71.62 464 ILE A C 1
ATOM 3432 O O . ILE A 1 464 ? -25.996 -2.780 30.018 1.00 71.62 464 ILE A O 1
ATOM 3436 N N . THR A 1 465 ? -27.544 -1.931 31.392 1.00 73.94 465 THR A N 1
ATOM 3437 C CA . THR A 1 465 ? -28.522 -1.618 30.346 1.00 73.94 465 THR A CA 1
ATOM 3438 C C . THR A 1 465 ? -29.115 -0.250 30.648 1.00 73.94 465 THR A C 1
ATOM 3440 O O . THR A 1 465 ? -29.845 -0.092 31.629 1.00 73.94 465 THR A O 1
ATOM 3443 N N . GLN A 1 466 ? -28.793 0.748 29.829 1.00 61.81 466 GLN A N 1
ATOM 3444 C CA . GLN A 1 466 ? -29.305 2.112 29.955 1.00 61.81 466 GLN A CA 1
ATOM 3445 C C . GLN A 1 466 ? -30.254 2.421 28.800 1.00 61.81 466 GLN A C 1
ATOM 3447 O O . GLN A 1 466 ? -29.901 2.253 27.639 1.00 61.81 466 GLN A O 1
ATOM 3452 N N . ASN A 1 467 ? -31.457 2.884 29.136 1.00 72.19 467 ASN A N 1
ATOM 3453 C CA . ASN A 1 467 ? -32.470 3.315 28.178 1.00 72.19 467 ASN A CA 1
ATOM 3454 C C . ASN A 1 467 ? -32.973 4.709 28.576 1.00 72.19 467 ASN A C 1
ATOM 3456 O O . ASN A 1 467 ? -33.382 4.916 29.722 1.00 72.19 467 ASN A O 1
ATOM 3460 N N . GLY A 1 468 ? -32.978 5.653 27.639 1.00 67.56 468 GLY A N 1
ATOM 3461 C CA . GLY A 1 468 ? -33.358 7.052 27.863 1.00 67.56 468 GLY A CA 1
ATOM 3462 C C . GLY A 1 468 ? -32.154 7.992 27.836 1.00 67.56 468 GLY A C 1
ATOM 3463 O O . GLY A 1 468 ? -31.082 7.606 27.389 1.00 67.56 468 GLY A O 1
ATOM 3464 N N . ASN A 1 469 ? -32.332 9.232 28.299 1.00 73.31 469 ASN A N 1
ATOM 3465 C CA . ASN A 1 469 ? -31.312 10.271 28.151 1.00 73.31 469 ASN A CA 1
ATOM 3466 C C . ASN A 1 469 ? -30.680 10.661 29.492 1.00 73.31 469 ASN A C 1
ATOM 3468 O O . ASN A 1 469 ? -31.394 10.828 30.483 1.00 73.31 469 ASN A O 1
ATOM 3472 N N . GLY A 1 470 ? -29.365 10.891 29.499 1.00 70.94 470 GLY A N 1
ATOM 3473 C CA . GLY A 1 470 ? -28.634 11.399 30.664 1.00 70.94 470 GLY A CA 1
ATOM 3474 C C . GLY A 1 470 ? -28.470 10.393 31.808 1.00 70.94 470 GLY A C 1
ATOM 3475 O O . GLY A 1 470 ? -28.317 10.810 32.957 1.00 70.94 470 GLY A O 1
ATOM 3476 N N . ASN A 1 471 ? -28.558 9.083 31.546 1.00 75.00 471 ASN A N 1
ATOM 3477 C CA . ASN A 1 471 ? -28.368 8.080 32.595 1.00 75.00 471 ASN A CA 1
ATOM 3478 C C . ASN A 1 471 ? -26.881 7.955 32.966 1.00 75.00 471 ASN A C 1
ATOM 3480 O O . ASN A 1 471 ? -26.014 7.937 32.098 1.00 75.00 471 ASN A O 1
ATOM 3484 N N . THR A 1 472 ? -26.582 7.745 34.249 1.00 78.06 472 THR A N 1
ATOM 3485 C CA . THR A 1 472 ? -25.246 7.329 34.708 1.00 78.06 472 THR A CA 1
ATOM 3486 C C . THR A 1 472 ? -25.356 5.992 35.432 1.00 78.06 472 THR A C 1
ATOM 3488 O O . THR A 1 472 ? -26.166 5.853 36.349 1.00 78.06 472 THR A O 1
ATOM 3491 N N . ALA A 1 473 ? -24.562 5.006 35.023 1.00 73.38 473 ALA A N 1
ATOM 3492 C CA . ALA A 1 473 ? -24.503 3.681 35.628 1.00 73.38 473 ALA A CA 1
ATOM 3493 C C . ALA A 1 473 ? -23.043 3.307 35.882 1.00 73.38 473 ALA A C 1
ATOM 3495 O O . ALA A 1 473 ? -22.196 3.473 35.010 1.00 73.38 473 ALA A O 1
ATOM 3496 N N . ASN A 1 474 ? -22.751 2.798 37.076 1.00 74.62 474 ASN A N 1
ATOM 3497 C CA . ASN A 1 474 ? -21.418 2.343 37.444 1.00 74.62 474 ASN A CA 1
ATOM 3498 C C . ASN A 1 474 ? -21.530 0.973 38.125 1.00 74.62 474 ASN A C 1
ATOM 3500 O O . ASN A 1 474 ? -22.252 0.834 39.117 1.00 74.62 474 ASN A O 1
ATOM 3504 N N . ALA A 1 475 ? -20.848 -0.026 37.570 1.00 71.88 475 ALA A N 1
ATOM 3505 C CA . ALA A 1 475 ? -20.787 -1.390 38.073 1.00 71.88 475 ALA A CA 1
ATOM 3506 C C . ALA A 1 475 ? -19.338 -1.741 38.444 1.00 71.88 475 ALA A C 1
ATOM 3508 O O . ALA A 1 475 ? -18.534 -2.096 37.583 1.00 71.88 475 ALA A O 1
ATOM 3509 N N . VAL A 1 476 ? -19.027 -1.666 39.741 1.00 73.62 476 VAL A N 1
ATOM 3510 C CA . VAL A 1 476 ? -17.738 -2.097 40.303 1.00 73.62 476 VAL A CA 1
ATOM 3511 C C . VAL A 1 476 ? -17.888 -3.482 40.931 1.00 73.62 476 VAL A C 1
ATOM 3513 O O . VAL A 1 476 ? -18.789 -3.696 41.746 1.00 73.62 476 VAL A O 1
ATOM 3516 N N . GLN A 1 477 ? -16.997 -4.408 40.582 1.00 61.44 477 GLN A N 1
ATOM 3517 C CA . GLN A 1 477 ? -16.887 -5.748 41.166 1.00 61.44 477 GLN A CA 1
ATOM 3518 C C . GLN A 1 477 ? -15.424 -6.017 41.568 1.00 61.44 477 GLN A C 1
ATOM 3520 O O . GLN A 1 477 ? -14.505 -5.631 40.841 1.00 61.44 477 GLN A O 1
ATOM 3525 N N . GLN A 1 478 ? -15.237 -6.614 42.752 1.00 61.66 478 GLN A N 1
ATOM 3526 C CA . GLN A 1 478 ? -13.970 -6.859 43.466 1.00 61.66 478 GLN A CA 1
ATOM 3527 C C . GLN A 1 478 ? -14.083 -8.141 44.310 1.00 61.66 478 GLN A C 1
ATOM 3529 O O . GLN A 1 478 ? -15.237 -8.471 44.679 1.00 61.66 478 GLN A O 1
#

Solvent-accessible surface area (backbone atoms only — not comparable to full-atom values): 20152 Å² total; per-residue (Å²): 135,88,80,85,73,83,84,80,84,79,83,81,85,84,81,87,78,90,77,95,52,93,28,62,32,80,33,61,69,52,72,62,73,48,11,22,35,48,37,25,44,63,66,33,96,26,45,33,35,34,52,25,68,10,21,66,29,51,30,48,14,37,23,36,45,55,13,53,30,41,34,40,48,44,47,38,30,53,51,38,43,62,40,43,44,46,39,53,31,40,47,20,35,42,30,40,32,36,42,32,27,40,32,34,39,38,39,41,38,37,53,23,27,48,26,36,38,34,38,39,40,42,31,32,46,30,40,36,40,37,40,39,32,46,27,31,50,24,39,37,37,42,33,39,34,44,30,46,31,36,39,40,36,37,41,30,64,23,34,44,27,38,40,36,37,44,38,35,39,41,42,28,40,40,38,42,41,36,33,45,31,27,53,23,37,40,38,42,37,38,44,34,36,41,28,38,39,42,39,40,39,32,59,25,34,45,28,35,42,37,38,41,41,36,39,33,45,28,40,38,44,35,41,36,31,43,24,35,50,25,37,39,40,38,36,41,41,38,30,46,30,38,38,40,37,42,38,33,51,27,30,50,27,39,40,40,40,38,41,36,39,37,42,30,38,38,39,42,40,34,41,62,21,30,49,29,37,39,39,40,37,40,42,35,31,45,28,38,37,34,34,28,39,37,33,35,44,31,37,41,36,38,39,40,37,38,36,46,29,38,36,37,39,22,46,82,95,85,80,38,17,40,38,48,35,45,29,38,40,38,42,38,37,42,35,35,44,30,37,42,38,42,25,38,43,36,35,44,32,37,40,39,41,36,41,35,42,29,50,28,39,38,42,37,39,39,37,45,32,45,31,38,38,41,39,38,40,39,36,42,45,26,39,37,41,39,39,40,38,37,36,49,29,38,40,41,38,39,37,43,24,27,50,24,37,40,39,38,41,39,37,40,31,47,31,36,38,40,39,38,32,66,37,43,33,51,28,39,41,38,38,40,39,37,48,31,42,29,37,40,36,42,39,39,29,39,30,44,28,38,39,38,39,38,38,47,47,72,65,45,78,50,76,49,79,48,80,49,66,62,46,78,48,76,50,77,48,114

Nearest PDB structures (foldseek):
  8c50-assembly1_A  TM=4.313E-01  e=4.915E-07  Pontibacter korlensis
  4e1k-assembly1_A  TM=2.851E-01  e=2.735E+00  Haemophilus influenzae Rd KW20

Mean predicted aligned error: 15.23 Å

Radius of gyration: 31.37 Å; Cα contacts (8 Å, |Δi|>4): 1699; chains: 1; bounding box: 74×49×110 Å

Sequence (478 aa):
MFQFKPLAVAVLAIVSLPALANNSTSTQTQEGEDHIADVFQTQAGRSQATQTQDGSGQIGWIEQEFGRNRAEQTQSGDTNDSFVLQSGESRSRSVQVQNGSLQGSANFQEGGSDNLIRSNQGGSSHFGSGTQLFETNSEMHLRQRGNANEADQYQADGERNNATIDQRGSGNMASTDSFLQRDSQMTINQNGDANEAFIYQDEGDFTTATVDQVGAQNVVDAFQSAQMNSHYTLTQTGNLNGAQIDQTAGTDNLLTITQIGNGNELAAEQYNASMMTASLTQNGSVNYAEAYQEGTGHVLTVNSTGTGNEVYAGIVSGSNGQYGTGQTATLTQNGEFNAITLTQDGLQQLAVLNQTGSENSMETSQGGTSNELYFSQDGEGNQLLVDQTGTDNLVDGTSTADFSSVEITQSGANNQSLTEQSIGSDNSIVVSQTDNANLSSVFQAGSFNSATVTQSGNNMISTITQNGNGNTANAVQQ

Foldseek 3Di:
DDDDDDDDDDWDDDDDDDDDAPEDEDEGFTEDQWGKAEEFDDRADAGYWYIDIEHCEYEYTDEYDNENEEDAEYEYHPYDYEDEYEECEYHEYEYAYEADHQEYEYEYYYQYYLEYEYAHYEEYQEYEYEYEYHEYNEYEAHAEYYEQEYEYEEEYDEYLEYEYEHYEEENAYEYEYEYLEYNEYHYEYYYYYHEYEYEYEENEYLEYHEEAEEYEQEYEDEYAYQEYNAYEYEYYYEYQEYEYYYHYNEYLHYYYYAEAYENEYEYEYEYVEYNEAEAAYEEEYQEYEYAYEYEYQEYYHHAAYYENEYEAQADPDDDHHHEYYNEYEHHEEYEYHEYETHHEAYEHEYEAEYEAYYQEYEHEYAEEYQEYEAEYEYEENEYEAYHAYYENEYEHEYANEYNEYEAEYHEEYLEYEYYYNDEEYAYYEHEAYYYENEYHYAADYYEQEYEYEHYDDYNHYYYYHYYYYNHYYYHYYD

pLDDT: mean 70.09, std 13.26, range [30.39, 87.62]

InterPro domains:
  IPR009742 Curlin associated [PF07012] (183-215)
  IPR009742 Curlin associated [PF07012] (405-434)
  IPR009742 Curlin associated [PF07012] (436-468)

Secondary structure (DSSP, 8-state):
---PPPP--------------SS------B-SSS-EEEEEE--SSS------B-TTTTEEEEEE-SSS-B--EEEESSS----EEEES-SS-B--EEEESTT-EEEEEEES-BS-EEEEEEEEES-EEEEEEES-BS-EEEEEEEEES-EEEEEEES-BS-EEEEEEEEES-EEEEEEES-BS-EEEEEEEEES-EEEEEEES-BS-EEEEEEEEES-EEEEEEES-BS-EEEEEEEEES-EEEEEEES-BS-EEEEEEEEES-EEEEEEEEEES-EEEEEEEEES-EEEEEEEEES-EEEEEEEEES-EEEE-BTTTTBEEEEES-EEEEEEEEES-EEEEEEEEES-EEEEEEEEES-EEEEEEEEES-EEEEEEEEES-EEEEEEEEES-EEEEEE-SBS-EEEEEEEEES-EEEEEEEE-BS-EEEEEEEEES-EEEEEEESSS-EEEEEEEEES-EEEEEEESSS-EEEEEE-